Protein AF-0000000076683634 (afdb_homodimer)

InterPro domains:
  IPR011611 Carbohydrate kinase PfkB [PF00294] (34-309)
  IPR017583 Tagatose/fructose phosphokinase [PIRSF000535] (1-311)
  IPR017583 Tag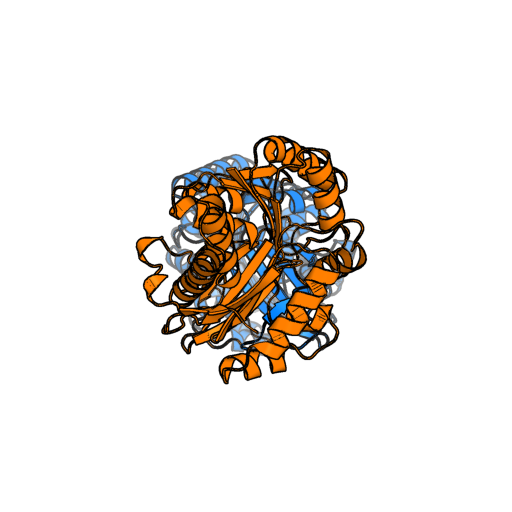atose/fructose phosphokinase [PTHR46566] (1-315)
  IPR017583 Tagatose/fructose phosphokinase [TIGR03168] (2-312)
  IPR017583 Tagatose/fructose phosphokinase [cd01164] (1-304)
  IPR029056 Ribokinase-like [G3DSA:3.40.1190.20] (1-319)
  IPR029056 Ribokinase-like [SSF53613] (1-309)

Nearest PDB structures (foldseek):
  2f02-assembly1_A  TM=9.152E-01  e=1.807E-27  Enterococcus faecalis V583
  3q1y-assembly1_A-2  TM=8.837E-01  e=3.028E-24  Listeria innocua
  3ie7-assembly1_A-2  TM=8.852E-01  e=1.619E-23  Listeria innocua
  3jul-assembly1_A-2  TM=8.410E-01  e=4.756E-23  Listeria innocua
  8cqx-assembly1_A  TM=7.872E-01  e=7.541E-18  Thermus sp.

Sequence (644 aa):
MILTLTVNPSIDRLARLDTELVRGGVFRLPMSEDIAGGKGINVSKAVHFAGEETLALYPAAEHGKFTRLLEVSGIPHEAINTMNEARVNLTLAEADGTTTKLNSPGMTLTKAHRRRVLEKLLHHAKKASWVIFAGSLPPGVPRDFYVNCTEAVQAFNPEAHIALDTSDGPLTSVIRAFPRTAPYLMKPNAFELGQIVGEDGEQMERSALAGDFQPAAKAARALNQLGVTEVLATLGEAGAILAIKDGPCFAATSPKIIPQSTVGAGDCALAGYVLSRQRGESFPQALSNAVAYGAAATSLPGTTIPYPEQVHPEFAHAWELDMILTLTVNPSIDRLARLDTELVRGGVFRLPMSEDIAGGKGINVSKAVHFAGEETLALYPAAEHGKFTRLLEVSGIPHEAINTMNEARVNLTLAEADGTTTKLNSPGMTLTKAHRRRVLEKLLHHAKKASWVIFAGSLPPGVPRDFYVNCTEAVQAFNPEAHIALDTSDGPLTSVIRAFPRTAPYLMKPNAFELGQIVGEDGEQMERSALAGDFQPAAKAARALNQLGVTEVLATLGEAGAILAIKDGPCFAATSPKIIPQSTVGAGDCALAGYVLSRQRGESFPQALSNAVAYGAAATSLPGTTIPYPEQVHPEFAHAWELD

Foldseek 3Di:
DAEEEFAQKEWEKEFEFADDDDPVDDDDTPDIDTATDFLRLLLQLLCVLQVHDYEYEYEAACPDPNVVNCVVSVRHYDYLHPVHHHHYWYWYAYPVGDIDIDGDQTDAAEPVSLVSSLVVLLVVLLPAQEYEYGEDHHHNQDLCSVQVSQVSSCVSPVNHQYEYYYDDSNLVNQLVCFPVGEGQEYEEELPRLCVSQVHHSLVCLVCLLVPHNVVVQVSQQVVLVRHHQWYWYASPQSATKIDGRVDWIKTKGAFDADFADQPNLSSQLVSQLVVCVVVVHDNQLSRLSSSQQSRLCRRDHDRDGDRPVSGDSVRMDMDTDD/DAEEEFAQKEWEKEFEFADDDDPVDDGDTPDIDTATDFLRLLLQLLCVLQVHDYEYEYEAACPDPNVVNCVVSVRHYDYLHPVHHHHYWYWYAYPVGDIDIDGDQTDAAEPVSLVSSLVVLLVVLLPAQEYEYGEDHHHNQDLCSVQVSQVSSCVSPVNHQYEYYYDDSNLVNQLVCFPVGEGQEYEEELPRLCVSQVHHSLVCLVCLLVPHNVVVQVSQQVVLVRHHQWYWYASPQSATKIDGRVDWIKTKHAFDADFADQPNLSSQLVSQLVSCVVVVHDPQLSSLSSSQQSRLCRRDHDRDGDRPVSGDSVRMDMDTDD

Solvent-accessible surface area (backbone atoms only — not comparable to full-atom values): 31148 Å² total; per-residue (Å²): 69,41,34,22,36,15,66,40,30,26,31,41,30,44,29,60,42,94,55,79,81,50,82,57,37,79,42,78,39,48,88,55,52,75,40,66,37,35,44,14,46,47,22,34,43,36,37,41,59,63,71,43,62,43,36,26,35,30,52,20,14,68,74,24,67,51,43,49,44,36,57,74,71,63,49,55,61,47,63,44,66,68,64,38,60,49,20,52,31,40,33,41,33,32,88,88,66,49,44,28,36,42,31,50,56,39,57,68,41,50,74,67,51,52,51,52,50,51,51,54,48,53,63,56,44,65,66,23,51,31,39,32,44,19,42,54,75,19,46,72,53,62,52,47,48,65,48,53,50,50,51,51,43,46,72,71,28,69,80,36,42,33,34,40,40,58,53,67,64,42,40,53,40,38,60,68,37,44,59,83,51,54,49,41,28,40,50,38,41,31,56,54,44,11,62,72,70,74,49,65,13,64,57,32,29,54,36,28,60,73,70,42,53,59,64,49,49,53,50,36,43,53,44,26,74,42,47,25,41,32,30,41,35,37,29,72,82,38,14,34,36,41,27,36,48,100,56,64,33,33,37,24,38,33,44,89,70,66,77,60,20,69,48,57,13,67,31,30,18,52,30,28,26,51,53,28,49,74,71,65,48,52,69,56,56,14,48,15,29,10,28,12,28,18,38,32,11,16,49,28,63,57,80,42,74,51,45,60,88,62,40,50,38,86,61,25,52,54,47,77,54,133,67,40,34,21,37,14,65,40,30,27,32,39,31,45,27,62,40,93,54,80,81,50,82,58,37,78,42,78,40,47,88,54,51,75,40,68,37,35,44,15,46,47,22,34,43,35,36,42,58,64,71,44,62,41,37,26,37,31,52,20,15,67,74,23,67,50,42,49,44,36,57,74,69,63,49,55,62,48,62,44,66,68,65,38,60,48,20,53,32,39,34,41,33,32,86,87,66,49,45,28,35,42,33,50,55,40,58,69,40,49,74,67,53,52,49,50,49,52,52,52,47,53,63,55,43,64,68,23,50,29,40,33,44,18,41,54,75,19,47,72,53,62,51,47,49,64,49,54,50,50,50,50,42,46,72,71,28,69,80,37,42,33,33,40,39,58,53,67,64,40,38,52,40,36,59,67,38,43,58,84,50,54,48,40,29,38,49,40,40,32,56,53,44,12,62,73,71,74,50,65,14,64,56,32,30,54,34,29,60,73,69,42,52,59,64,49,49,54,50,36,42,52,45,26,75,43,47,26,40,32,30,42,34,38,28,71,83,36,14,34,36,40,28,37,47,99,56,64,32,34,39,23,36,33,41,90,70,67,77,62,19,69,48,57,13,67,30,29,18,51,29,28,27,51,53,28,49,74,72,65,48,53,70,57,56,14,47,16,30,10,28,12,28,18,39,32,10,16,49,28,61,56,79,40,74,51,46,60,89,61,39,50,38,85,62,24,52,53,49,76,53,134

Structure (mmCIF, N/CA/C/O backbone):
data_AF-0000000076683634-model_v1
#
loop_
_entity.id
_entity.type
_entity.pdbx_description
1 polymer 1-phosphofructokinase
#
loop_
_atom_site.group_PDB
_atom_site.id
_atom_site.type_symbol
_atom_site.label_atom_id
_atom_site.label_alt_id
_atom_site.label_comp_id
_atom_site.label_asym_id
_atom_site.label_entity_id
_atom_site.label_seq_id
_atom_site.pdbx_PDB_ins_code
_atom_site.Cartn_x
_atom_site.Cartn_y
_atom_site.Cartn_z
_atom_site.occupancy
_atom_site.B_iso_or_equiv
_atom_site.auth_seq_id
_atom_site.auth_comp_id
_atom_site.auth_asym_id
_atom_site.auth_atom_id
_atom_site.pdbx_PDB_model_num
ATOM 1 N N . MET A 1 1 ? 10.898 -21.266 -25.234 1 96.31 1 MET A N 1
ATOM 2 C CA . MET A 1 1 ? 10.719 -20.25 -24.188 1 96.31 1 MET A CA 1
ATOM 3 C C . MET A 1 1 ? 9.562 -20.625 -23.266 1 96.31 1 MET A C 1
ATOM 5 O O . MET A 1 1 ? 8.539 -21.141 -23.719 1 96.31 1 MET A O 1
ATOM 9 N N . ILE A 1 2 ? 9.734 -20.453 -22 1 98.62 2 ILE A N 1
ATOM 10 C C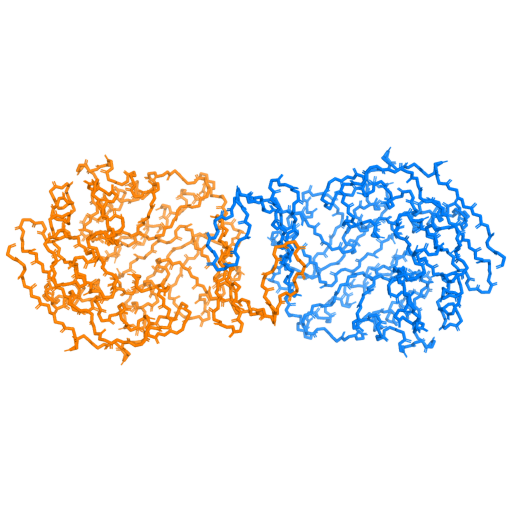A . ILE A 1 2 ? 8.664 -20.609 -21.016 1 98.62 2 ILE A CA 1
ATOM 11 C C . ILE A 1 2 ? 8.016 -19.25 -20.75 1 98.62 2 ILE A C 1
ATOM 13 O O . ILE A 1 2 ? 8.656 -18.359 -20.188 1 98.62 2 ILE A O 1
ATOM 17 N N . LEU A 1 3 ? 6.766 -19.109 -21.125 1 98.88 3 LEU A N 1
ATOM 18 C CA . LEU A 1 3 ? 6 -17.875 -20.984 1 98.88 3 LEU A CA 1
ATOM 19 C C . LEU A 1 3 ? 5.066 -17.953 -19.781 1 98.88 3 LEU A C 1
ATOM 21 O O . LEU A 1 3 ? 4.352 -18.953 -19.609 1 98.88 3 LEU A O 1
ATOM 25 N N . THR A 1 4 ? 5.145 -16.984 -18.906 1 98.81 4 THR A N 1
ATOM 26 C CA . THR A 1 4 ? 4.199 -16.953 -17.797 1 98.81 4 THR A CA 1
ATOM 27 C C . THR A 1 4 ? 3.299 -15.727 -17.891 1 98.81 4 THR A C 1
ATOM 29 O O . THR A 1 4 ? 3.727 -14.672 -18.359 1 98.81 4 THR A O 1
ATOM 32 N N . LEU A 1 5 ? 2.062 -15.883 -17.484 1 98.81 5 LEU A N 1
ATOM 33 C CA . LEU A 1 5 ? 1.114 -14.789 -17.344 1 98.81 5 LEU A CA 1
ATOM 34 C C . LEU A 1 5 ? 0.61 -14.695 -15.906 1 98.81 5 LEU A C 1
ATOM 36 O O . LEU A 1 5 ? 0.002 -15.641 -15.398 1 98.81 5 LEU A O 1
ATOM 40 N N . THR A 1 6 ? 0.919 -13.656 -15.25 1 98.25 6 THR A N 1
ATOM 41 C CA . THR A 1 6 ? 0.394 -13.305 -13.938 1 98.25 6 THR A CA 1
ATOM 42 C C . THR A 1 6 ? -0.526 -12.086 -14.031 1 98.25 6 THR A C 1
ATOM 44 O O . THR A 1 6 ? -0.064 -10.945 -13.977 1 98.25 6 THR A O 1
ATOM 47 N N . VAL A 1 7 ? -1.788 -12.336 -14.047 1 97.69 7 VAL A N 1
ATOM 48 C CA . VAL A 1 7 ? -2.729 -11.273 -14.375 1 97.69 7 VAL A CA 1
ATOM 49 C C . VAL A 1 7 ? -2.938 -10.375 -13.164 1 97.69 7 VAL A C 1
ATOM 51 O O . VAL A 1 7 ? -3.395 -9.234 -13.289 1 97.69 7 VAL A O 1
ATOM 54 N N . ASN A 1 8 ? -2.664 -10.883 -11.984 1 97.06 8 ASN A N 1
ATOM 55 C CA . ASN A 1 8 ? -2.824 -10.133 -10.742 1 97.06 8 ASN A CA 1
ATOM 56 C C . ASN A 1 8 ? -1.527 -10.086 -9.945 1 97.06 8 ASN A C 1
ATOM 58 O O . ASN A 1 8 ? -1.479 -10.555 -8.805 1 97.06 8 ASN A O 1
ATOM 62 N N . PRO A 1 9 ? -0.471 -9.422 -10.523 1 97.25 9 PRO A N 1
ATOM 63 C CA . PRO A 1 9 ? 0.812 -9.375 -9.82 1 97.25 9 PRO A CA 1
ATOM 64 C C . PRO A 1 9 ? 0.738 -8.594 -8.516 1 97.25 9 PRO A C 1
ATOM 66 O O . PRO A 1 9 ? -0.208 -7.828 -8.297 1 97.25 9 PRO A O 1
ATOM 69 N N . SER A 1 10 ? 1.685 -8.859 -7.672 1 95.5 10 SER A N 1
ATOM 70 C CA . SER A 1 10 ? 1.654 -8.211 -6.363 1 95.5 10 SER A CA 1
ATOM 71 C C . SER A 1 10 ? 3.053 -7.789 -5.922 1 95.5 10 SER A C 1
ATOM 73 O O . SER A 1 10 ? 4.039 -8.445 -6.262 1 95.5 10 SER A O 1
ATOM 75 N N . ILE A 1 11 ? 3.133 -6.66 -5.262 1 93.75 11 ILE A N 1
ATOM 76 C CA . ILE A 1 11 ? 4.301 -6.312 -4.457 1 93.75 11 ILE A CA 1
ATOM 77 C C . ILE A 1 11 ? 4.156 -6.918 -3.062 1 93.75 11 ILE A C 1
ATOM 79 O O . ILE A 1 11 ? 3.221 -6.594 -2.33 1 93.75 11 ILE A O 1
ATOM 83 N N . ASP A 1 12 ? 5.023 -7.855 -2.807 1 91.19 12 ASP A N 1
ATOM 84 C CA . ASP A 1 12 ? 5.047 -8.438 -1.468 1 91.19 12 ASP A CA 1
ATOM 85 C C . ASP A 1 12 ? 5.895 -7.59 -0.518 1 91.19 12 ASP A C 1
ATOM 87 O O . ASP A 1 12 ? 7.121 -7.547 -0.646 1 91.19 12 ASP A O 1
ATOM 91 N N . ARG A 1 13 ? 5.18 -6.941 0.423 1 91.62 13 ARG A N 1
ATOM 92 C CA . ARG A 1 13 ? 5.824 -6.035 1.365 1 91.62 13 ARG A CA 1
ATOM 93 C C . ARG A 1 13 ? 5.93 -6.664 2.75 1 91.62 13 ARG A C 1
ATOM 95 O O . ARG A 1 13 ? 4.926 -7.117 3.309 1 91.62 13 ARG A O 1
ATOM 102 N N . LEU A 1 14 ? 7.148 -6.719 3.277 1 88.19 14 LEU A N 1
ATOM 103 C CA . LEU A 1 14 ? 7.387 -7.188 4.637 1 88.19 14 LEU A CA 1
ATOM 104 C C . LEU A 1 14 ? 7.684 -6.02 5.57 1 88.19 14 LEU A C 1
ATOM 106 O O . LEU A 1 14 ? 8.633 -5.262 5.348 1 88.19 14 LEU A O 1
ATOM 110 N N . ALA A 1 15 ? 6.832 -5.773 6.559 1 90.25 15 ALA A N 1
ATOM 111 C CA . ALA A 1 15 ? 7.047 -4.766 7.594 1 90.25 15 ALA A CA 1
ATOM 112 C C . ALA A 1 15 ? 7.25 -5.422 8.961 1 90.25 15 ALA A C 1
ATOM 114 O O . ALA A 1 15 ? 6.398 -6.188 9.422 1 90.25 15 ALA A O 1
ATOM 115 N N . ARG A 1 16 ? 8.312 -5.145 9.57 1 89.62 16 ARG A N 1
ATOM 116 C CA . ARG A 1 16 ? 8.609 -5.707 10.883 1 89.62 16 ARG A CA 1
ATOM 117 C C . ARG A 1 16 ? 8.094 -4.797 12 1 89.62 16 ARG A C 1
ATOM 119 O O . ARG A 1 16 ? 8.516 -3.646 12.109 1 89.62 16 ARG A O 1
ATOM 126 N N . LEU A 1 17 ? 7.191 -5.336 12.789 1 91 17 LEU A N 1
ATOM 127 C CA . LEU A 1 17 ? 6.641 -4.574 13.906 1 91 17 LEU A CA 1
ATOM 128 C C . LEU A 1 17 ? 7.52 -4.711 15.141 1 91 17 LEU A C 1
ATOM 130 O O . LEU A 1 17 ? 8.039 -5.793 15.422 1 91 17 LEU A O 1
ATOM 134 N N . ASP A 1 18 ? 7.648 -3.613 15.812 1 88.5 18 ASP A N 1
ATOM 135 C CA . ASP A 1 18 ? 8.383 -3.639 17.078 1 88.5 18 ASP A CA 1
ATOM 136 C C . ASP A 1 18 ? 7.492 -4.125 18.219 1 88.5 18 ASP A C 1
ATOM 138 O O . ASP A 1 18 ? 7.992 -4.512 19.281 1 88.5 18 ASP A O 1
ATOM 142 N N . THR A 1 19 ? 6.195 -4.043 18.078 1 91.25 19 THR A N 1
ATOM 143 C CA . THR A 1 19 ? 5.223 -4.469 19.078 1 91.25 19 THR A CA 1
ATOM 144 C C . THR A 1 19 ? 4.23 -5.465 18.469 1 91.25 19 THR A C 1
ATOM 146 O O . THR A 1 19 ? 4.219 -5.68 17.266 1 91.25 19 THR A O 1
ATOM 149 N N . GLU A 1 20 ? 3.496 -6.074 19.328 1 93.88 20 GLU A N 1
ATOM 150 C CA . GLU A 1 20 ? 2.434 -6.957 18.859 1 93.88 20 GLU A CA 1
ATOM 151 C C . GLU A 1 20 ? 1.337 -6.168 18.156 1 93.88 20 GLU A C 1
ATOM 153 O O . GLU A 1 20 ? 1.02 -5.043 18.547 1 93.88 20 GLU A O 1
ATOM 158 N N . LEU A 1 21 ? 0.869 -6.762 17.094 1 94.88 21 LEU A N 1
ATOM 159 C CA . LEU A 1 21 ? -0.305 -6.188 16.453 1 94.88 21 LEU A CA 1
ATOM 160 C C . LEU A 1 21 ? -1.514 -6.23 17.375 1 94.88 21 LEU A C 1
ATOM 162 O O . LEU A 1 21 ? -1.845 -7.281 17.922 1 94.88 21 LEU A O 1
ATOM 166 N N . VAL A 1 22 ? -2.084 -5.09 17.609 1 95.06 22 VAL A N 1
ATOM 167 C CA . VAL A 1 22 ? -3.24 -5.012 18.5 1 95.06 22 VAL A CA 1
ATOM 168 C C . VAL A 1 22 ? -4.414 -4.363 17.766 1 95.06 22 VAL A C 1
ATOM 170 O O . VAL A 1 22 ? -4.285 -3.264 17.219 1 95.06 22 VAL A O 1
ATOM 173 N N . ARG A 1 23 ? -5.461 -5.141 17.75 1 93.25 23 ARG A N 1
ATOM 174 C CA . ARG A 1 23 ? -6.707 -4.605 17.203 1 93.25 23 ARG A CA 1
ATOM 175 C C . ARG A 1 23 ? -7.035 -3.25 17.828 1 93.25 23 ARG A C 1
ATOM 177 O O . ARG A 1 23 ? -6.938 -3.074 19.047 1 93.25 23 ARG A O 1
ATOM 184 N N . GLY A 1 24 ? -7.363 -2.186 16.953 1 91 24 GL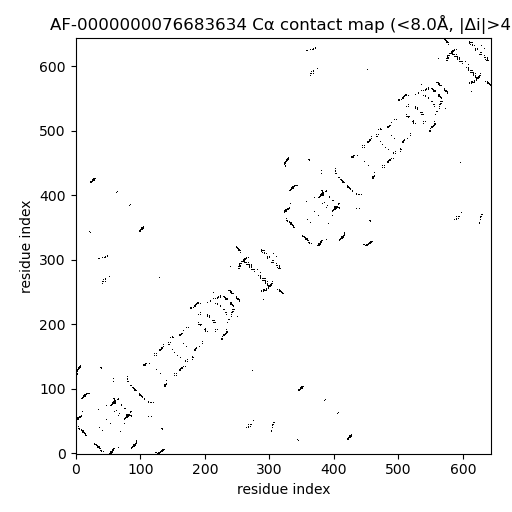Y A N 1
ATOM 185 C CA . GLY A 1 24 ? -7.668 -0.849 17.438 1 91 24 GLY A CA 1
ATOM 186 C C . GLY A 1 24 ? -6.441 0.031 17.578 1 91 24 GLY A C 1
ATOM 187 O O . GLY A 1 24 ? -6.555 1.229 17.844 1 91 24 GLY A O 1
ATOM 188 N N . GLY A 1 25 ? -5.297 -0.546 17.328 1 91.12 25 GLY A N 1
ATOM 189 C CA . GLY A 1 25 ? -4.051 0.177 17.516 1 91.12 25 GLY A CA 1
ATOM 190 C C . GLY A 1 25 ? -3.672 1.031 16.312 1 91.12 25 GLY A C 1
ATOM 191 O O . GLY A 1 25 ? -4.332 0.981 15.273 1 91.12 25 GLY A O 1
ATOM 192 N N . VAL A 1 26 ? -2.758 1.938 16.516 1 89.5 26 VAL A N 1
ATOM 193 C CA . VAL A 1 26 ? -2.123 2.746 15.477 1 89.5 26 VAL A CA 1
ATOM 194 C C . VAL A 1 26 ? -0.646 2.373 15.367 1 89.5 26 VAL A C 1
ATOM 196 O O . VAL A 1 26 ? 0.107 2.492 16.328 1 89.5 26 VAL A O 1
ATOM 199 N N . PHE A 1 27 ? -0.25 1.949 14.172 1 92.38 27 PHE A N 1
ATOM 200 C CA . PHE A 1 27 ? 1.103 1.443 13.969 1 92.38 27 PHE A CA 1
ATOM 201 C C . PHE A 1 27 ? 1.837 2.258 12.914 1 92.38 27 PHE A C 1
ATOM 203 O O . PHE A 1 27 ? 1.277 2.562 11.859 1 92.38 27 PHE A O 1
ATOM 210 N N . ARG A 1 28 ? 2.986 2.676 13.219 1 89.38 28 ARG A N 1
ATOM 211 C CA . ARG A 1 28 ? 3.922 3.209 12.234 1 89.38 28 ARG A CA 1
ATOM 212 C C . ARG A 1 28 ? 4.867 2.123 11.734 1 89.38 28 ARG A C 1
ATOM 214 O O . ARG A 1 28 ? 5.707 1.628 12.492 1 89.38 28 ARG A O 1
ATOM 221 N N . LEU A 1 29 ? 4.691 1.811 10.5 1 91.25 29 LEU A N 1
ATOM 222 C CA . LEU A 1 29 ? 5.48 0.724 9.93 1 91.25 29 LEU A CA 1
ATOM 223 C C . LEU A 1 29 ? 6.895 1.195 9.594 1 91.25 29 LEU A C 1
ATOM 225 O O . LEU A 1 29 ? 7.082 2.314 9.109 1 91.25 29 LEU A O 1
ATOM 229 N N . PRO A 1 30 ? 7.867 0.415 9.969 1 84.44 30 PRO A N 1
ATOM 230 C CA . PRO A 1 30 ? 9.219 0.749 9.523 1 84.44 30 PRO A CA 1
ATOM 231 C C . PRO A 1 30 ? 9.406 0.597 8.016 1 84.44 30 PRO A C 1
ATOM 233 O O . PRO A 1 30 ? 8.477 0.193 7.316 1 84.44 30 PRO A O 1
ATOM 236 N N . MET A 1 31 ? 10.602 1.052 7.617 1 76.69 31 MET A N 1
ATOM 237 C CA . MET A 1 31 ? 10.922 0.803 6.215 1 76.69 31 MET A CA 1
ATOM 238 C C . MET A 1 31 ? 10.781 -0.678 5.879 1 76.69 31 MET A C 1
ATOM 240 O O . MET A 1 31 ? 11.234 -1.536 6.641 1 76.69 31 MET A O 1
ATOM 244 N N . SER A 1 32 ? 10.07 -0.899 4.855 1 76.19 32 SER A N 1
ATOM 245 C CA . SER A 1 32 ? 9.695 -2.258 4.477 1 76.19 32 SER A CA 1
ATOM 246 C C . SER A 1 32 ? 10.508 -2.74 3.281 1 76.19 32 SER A C 1
ATOM 248 O O . SER A 1 32 ? 11.133 -1.938 2.582 1 76.19 32 SER A O 1
ATOM 250 N N . GLU A 1 33 ? 10.633 -3.982 3.201 1 84.06 33 GLU A N 1
ATOM 251 C CA . GLU A 1 33 ? 11.211 -4.648 2.035 1 84.06 33 GLU A CA 1
ATOM 252 C C . GLU A 1 33 ? 10.125 -5.043 1.035 1 84.06 33 GLU A C 1
ATOM 254 O O . GLU A 1 33 ? 9.109 -5.633 1.412 1 84.06 33 GLU A O 1
ATOM 259 N N . ASP A 1 34 ? 10.289 -4.57 -0.189 1 90.25 34 ASP A N 1
ATOM 260 C CA . ASP A 1 34 ? 9.359 -4.895 -1.263 1 90.25 34 ASP A CA 1
ATOM 261 C C . ASP A 1 34 ? 9.977 -5.883 -2.25 1 90.25 34 ASP A C 1
ATOM 263 O O . ASP A 1 34 ? 11.133 -5.738 -2.635 1 90.25 34 ASP A O 1
ATOM 267 N N . ILE A 1 35 ? 9.289 -6.887 -2.578 1 90.62 35 ILE A N 1
ATOM 268 C CA . ILE A 1 35 ? 9.711 -7.855 -3.586 1 90.62 35 ILE A CA 1
ATOM 269 C C . ILE A 1 35 ? 8.594 -8.047 -4.613 1 90.62 35 ILE A C 1
ATOM 271 O O . ILE A 1 35 ? 7.414 -8.078 -4.258 1 90.62 35 ILE A O 1
ATOM 275 N N . ALA A 1 36 ? 9.031 -8.078 -5.883 1 93.94 36 ALA A N 1
ATOM 276 C CA . ALA A 1 36 ? 8.047 -8.406 -6.91 1 93.94 36 ALA A CA 1
ATOM 277 C C . ALA A 1 36 ? 7.57 -9.852 -6.773 1 93.94 36 ALA A C 1
ATOM 279 O O . ALA A 1 36 ? 8.383 -10.781 -6.758 1 93.94 36 ALA A O 1
ATOM 280 N N . GLY A 1 37 ? 6.246 -9.984 -6.621 1 93.06 37 GLY A N 1
ATOM 281 C CA . GLY A 1 37 ? 5.68 -11.312 -6.441 1 93.06 37 GLY A CA 1
ATOM 282 C C . GLY A 1 37 ? 4.59 -11.633 -7.449 1 93.06 37 GLY A C 1
ATOM 283 O O . GLY A 1 37 ? 4.328 -10.852 -8.359 1 93.06 37 GLY A O 1
ATOM 284 N N . GLY A 1 38 ? 4 -12.781 -7.176 1 95 38 GLY A N 1
ATOM 285 C CA . GLY A 1 38 ? 3.059 -13.414 -8.086 1 95 38 GLY A CA 1
ATOM 286 C C . GLY A 1 38 ? 3.494 -14.805 -8.523 1 95 38 GLY A C 1
ATOM 287 O O . GLY A 1 38 ? 4.672 -15.023 -8.828 1 95 38 GLY A O 1
ATOM 288 N N . LYS A 1 39 ? 2.5 -15.555 -8.625 1 96.38 39 LYS A N 1
ATOM 289 C CA . LYS A 1 39 ? 2.811 -16.953 -8.883 1 96.38 39 LYS A CA 1
ATOM 290 C C . LYS A 1 39 ? 3.596 -17.109 -10.18 1 96.38 39 LYS A C 1
ATOM 292 O O . LYS A 1 39 ? 4.641 -17.766 -10.211 1 96.38 39 LYS A O 1
ATOM 297 N N . GLY A 1 40 ? 3.133 -16.578 -11.227 1 97.94 40 GLY A N 1
ATOM 298 C CA . GLY A 1 40 ? 3.818 -16.672 -12.5 1 97.94 40 GLY A CA 1
ATOM 299 C C . GLY A 1 40 ? 5.172 -15.992 -12.508 1 97.94 40 GLY A C 1
ATOM 300 O O . GLY A 1 40 ? 6.102 -16.438 -13.18 1 97.94 40 GLY A O 1
ATOM 301 N N . ILE A 1 41 ? 5.273 -14.898 -11.797 1 97.94 41 ILE A N 1
ATOM 302 C CA . ILE A 1 41 ? 6.539 -14.188 -11.656 1 97.94 41 ILE A CA 1
ATOM 303 C C . ILE A 1 41 ? 7.562 -15.094 -10.969 1 97.94 41 ILE A C 1
ATOM 305 O O . ILE A 1 41 ? 8.711 -15.18 -11.406 1 97.94 41 ILE A O 1
ATOM 309 N N . ASN A 1 42 ? 7.137 -15.742 -9.938 1 96.75 42 ASN A N 1
ATOM 310 C CA . ASN A 1 42 ? 8.016 -16.656 -9.203 1 96.75 42 ASN A CA 1
ATOM 311 C C . ASN A 1 42 ? 8.492 -17.797 -10.086 1 96.75 42 ASN A C 1
ATOM 313 O O . ASN A 1 42 ? 9.656 -18.188 -10.023 1 96.75 42 ASN A O 1
ATOM 317 N N . VAL A 1 43 ? 7.609 -18.312 -10.898 1 98.44 43 VAL A N 1
ATOM 318 C CA . VAL A 1 43 ? 7.98 -19.375 -11.82 1 98.44 43 VAL A CA 1
ATOM 319 C C . VAL A 1 43 ? 9.047 -18.875 -12.797 1 98.44 43 VAL A C 1
ATOM 321 O O . VAL A 1 43 ? 10.078 -19.516 -12.984 1 98.44 43 VAL A O 1
ATOM 324 N N . SER A 1 44 ? 8.82 -17.719 -13.391 1 98.44 44 SER A N 1
ATOM 325 C CA . SER A 1 44 ? 9.773 -17.141 -14.336 1 98.44 44 SER A CA 1
ATOM 326 C C . SER A 1 44 ? 11.125 -16.891 -13.672 1 98.44 44 SER A C 1
ATOM 328 O O . SER A 1 44 ? 12.172 -17.062 -14.289 1 98.44 44 SER A O 1
ATOM 330 N N . LYS A 1 45 ? 11.094 -16.469 -12.438 1 97.12 45 LYS A N 1
ATOM 331 C CA . LYS A 1 45 ? 12.336 -16.234 -11.703 1 97.12 45 LYS A CA 1
ATOM 332 C C . LYS A 1 45 ? 13.133 -17.531 -11.555 1 97.12 45 LYS A C 1
ATOM 334 O O . LYS A 1 45 ? 14.344 -17.547 -11.797 1 97.12 45 LYS A O 1
ATOM 339 N N . ALA A 1 46 ? 12.469 -18.578 -11.148 1 97.88 46 ALA A N 1
ATOM 340 C CA . ALA A 1 46 ? 13.133 -19.859 -11 1 97.88 46 ALA A CA 1
ATOM 341 C C . ALA A 1 46 ? 13.711 -20.344 -12.328 1 97.88 46 ALA A C 1
ATOM 343 O O . ALA A 1 46 ? 14.844 -20.828 -12.383 1 97.88 46 ALA A O 1
ATOM 344 N N . VAL A 1 47 ? 12.938 -20.188 -13.391 1 98.44 47 VAL A N 1
ATOM 345 C CA . VAL A 1 47 ? 13.359 -20.594 -14.727 1 98.44 47 VAL A CA 1
ATOM 346 C C . VAL A 1 47 ? 14.586 -19.781 -15.148 1 98.44 47 VAL A C 1
ATOM 348 O O . VAL A 1 47 ? 15.555 -20.344 -15.664 1 98.44 47 VAL A O 1
ATOM 351 N N . HIS A 1 48 ? 14.516 -18.484 -14.867 1 98.25 48 HIS A N 1
ATOM 352 C CA . HIS A 1 48 ? 15.617 -17.594 -15.203 1 98.25 48 HIS A CA 1
ATOM 353 C C . HIS A 1 48 ? 16.891 -17.969 -14.445 1 98.25 48 HIS A C 1
ATOM 355 O O . HIS A 1 48 ? 17.969 -18.047 -15.031 1 98.25 48 HIS A O 1
ATOM 361 N N . PHE A 1 49 ? 16.75 -18.234 -13.164 1 97.56 49 PHE A N 1
ATOM 362 C CA . PHE A 1 49 ? 17.906 -18.609 -12.344 1 97.56 49 PHE A CA 1
ATOM 363 C C . PHE A 1 49 ? 18.531 -19.891 -12.852 1 97.56 49 PHE A C 1
ATOM 365 O O . PHE A 1 49 ? 19.75 -20.094 -12.742 1 97.56 49 PHE A O 1
ATOM 372 N N . ALA A 1 50 ? 17.734 -20.75 -13.438 1 97.62 50 ALA A N 1
ATOM 373 C CA . ALA A 1 50 ? 18.203 -22.031 -13.953 1 97.62 50 ALA A CA 1
ATOM 374 C C . ALA A 1 50 ? 18.844 -21.859 -15.328 1 97.62 50 ALA A C 1
ATOM 376 O O . ALA A 1 50 ? 19.312 -22.844 -15.93 1 97.62 50 ALA A O 1
ATOM 377 N N . GLY A 1 51 ? 18.812 -20.672 -15.867 1 97.12 51 GLY A N 1
ATOM 378 C CA . GLY A 1 51 ? 19.484 -20.375 -17.125 1 97.12 51 GLY A CA 1
ATOM 379 C C . GLY A 1 51 ? 18.641 -20.672 -18.344 1 97.12 51 GLY A C 1
ATOM 380 O O . GLY A 1 51 ? 19.141 -20.75 -19.469 1 97.12 51 GLY A O 1
ATOM 381 N N . GLU A 1 52 ? 17.391 -20.875 -18.172 1 97.69 52 GLU A N 1
ATOM 382 C CA . GLU A 1 52 ? 16.484 -21.172 -19.281 1 97.69 52 GLU A CA 1
ATOM 383 C C . GLU A 1 52 ? 15.758 -19.906 -19.734 1 97.69 52 GLU A C 1
ATOM 385 O O . GLU A 1 52 ? 15.594 -18.969 -18.969 1 97.69 52 GLU A O 1
ATOM 390 N N . GLU A 1 53 ? 15.336 -19.875 -20.969 1 98 53 GLU A N 1
ATOM 391 C CA . GLU A 1 53 ? 14.656 -18.719 -21.547 1 98 53 GLU A CA 1
ATOM 392 C C . GLU A 1 53 ? 13.227 -18.594 -21.016 1 98 53 GLU A C 1
ATOM 394 O O . GLU A 1 53 ? 12.469 -19.562 -21.062 1 98 53 GLU A O 1
ATOM 399 N N . THR A 1 54 ? 12.906 -17.453 -20.516 1 98.56 54 THR A N 1
ATOM 400 C CA . THR A 1 54 ? 11.57 -17.203 -19.984 1 98.56 54 THR A CA 1
ATOM 401 C C . THR A 1 54 ? 11.156 -15.75 -20.234 1 98.56 54 THR A C 1
ATOM 403 O O . THR A 1 54 ? 11.992 -14.906 -20.578 1 98.56 54 THR A O 1
ATOM 406 N N . LEU A 1 55 ? 9.852 -15.484 -20.203 1 98.75 55 LEU A N 1
ATOM 407 C CA . LEU A 1 55 ? 9.266 -14.148 -20.234 1 98.75 55 LEU A CA 1
ATOM 408 C C . LEU A 1 55 ? 8.047 -14.062 -19.328 1 98.75 55 LEU A C 1
ATOM 410 O O . LEU A 1 55 ? 7.113 -14.859 -19.453 1 98.75 55 LEU A O 1
ATOM 414 N N . ALA A 1 56 ? 8.102 -13.156 -18.391 1 98.75 56 ALA A N 1
ATOM 415 C CA . ALA A 1 56 ? 6.973 -12.93 -17.5 1 98.75 56 ALA A CA 1
ATOM 416 C C . ALA A 1 56 ? 6.098 -11.789 -18.016 1 98.75 56 ALA A C 1
ATOM 418 O O . ALA A 1 56 ? 6.562 -10.648 -18.141 1 98.75 56 ALA A O 1
ATOM 419 N N . LEU A 1 57 ? 4.844 -12.062 -18.312 1 98.69 57 LEU A N 1
ATOM 420 C CA . LEU A 1 57 ? 3.861 -11.062 -18.703 1 98.69 57 LEU A CA 1
ATOM 421 C C . LEU A 1 57 ? 2.949 -10.703 -17.531 1 98.69 57 LEU A C 1
ATOM 423 O O . LEU A 1 57 ? 2.516 -11.586 -16.781 1 98.69 57 LEU A O 1
ATOM 427 N N . TYR A 1 58 ? 2.713 -9.445 -17.375 1 98.5 58 TYR A N 1
ATOM 428 C CA . TYR A 1 58 ? 1.865 -8.984 -16.281 1 98.5 58 TYR A CA 1
ATOM 429 C C . TYR A 1 58 ? 1.322 -7.59 -16.562 1 98.5 58 TYR A C 1
ATOM 431 O O . TYR A 1 58 ? 2 -6.766 -17.172 1 98.5 58 TYR A O 1
ATOM 439 N N . PRO A 1 59 ? 0.076 -7.328 -16.188 1 98 59 PRO A N 1
ATOM 440 C CA . PRO A 1 59 ? -0.42 -5.949 -16.234 1 98 59 PRO A CA 1
ATOM 441 C C . PRO A 1 59 ? 0.048 -5.109 -15.047 1 98 59 PRO A C 1
ATOM 443 O O . PRO A 1 59 ? -0.072 -5.539 -13.898 1 98 59 PRO A O 1
ATOM 446 N N . ALA A 1 60 ? 0.623 -3.984 -15.234 1 95.5 60 ALA A N 1
ATOM 447 C CA . ALA A 1 60 ? 1.031 -2.973 -14.266 1 95.5 60 ALA A CA 1
ATOM 448 C C . ALA A 1 60 ? 1.593 -1.737 -14.961 1 95.5 60 ALA A C 1
ATOM 450 O O . ALA A 1 60 ? 1.78 -1.738 -16.188 1 95.5 60 ALA A O 1
ATOM 451 N N . ALA A 1 61 ? 1.832 -0.711 -14.203 1 92.38 61 ALA A N 1
ATOM 452 C CA . ALA A 1 61 ? 2.457 0.481 -14.766 1 92.38 61 ALA A CA 1
ATOM 453 C C . ALA A 1 61 ? 3.859 0.171 -15.289 1 92.38 61 ALA A C 1
ATOM 455 O O . ALA A 1 61 ? 4.68 -0.402 -14.57 1 92.38 61 ALA A O 1
ATOM 456 N N . GLU A 1 62 ? 4.168 0.556 -16.5 1 91.56 62 GLU A N 1
ATOM 457 C CA . GLU A 1 62 ? 5.418 0.234 -17.188 1 91.56 62 GLU A CA 1
ATOM 458 C C . GLU A 1 62 ? 6.617 0.812 -16.438 1 91.56 62 GLU A C 1
ATOM 460 O O . GLU A 1 62 ? 7.715 0.252 -16.5 1 91.56 62 GLU A O 1
ATOM 465 N N . HIS A 1 63 ? 6.465 1.846 -15.727 1 88.06 63 HIS A N 1
ATOM 466 C CA . HIS A 1 63 ? 7.574 2.459 -15 1 88.06 63 HIS A CA 1
ATOM 467 C C . HIS A 1 63 ? 7.285 2.523 -13.508 1 88.06 63 HIS A C 1
ATOM 469 O O . HIS A 1 63 ? 7.902 3.312 -12.789 1 88.06 63 HIS A O 1
ATOM 475 N N . GLY A 1 64 ? 6.336 1.71 -13.148 1 90.75 64 GLY A N 1
ATOM 476 C CA . GLY A 1 64 ? 5.973 1.683 -11.742 1 90.75 64 GLY A CA 1
ATOM 477 C C . GLY A 1 64 ? 6.957 0.903 -10.883 1 90.75 64 GLY A C 1
ATOM 478 O O . GLY A 1 64 ? 7.941 0.37 -11.398 1 90.75 64 GLY A O 1
ATOM 479 N N . LYS A 1 65 ? 6.699 0.937 -9.648 1 90.19 65 LYS A N 1
ATOM 480 C CA . LYS A 1 65 ? 7.578 0.283 -8.688 1 90.19 65 LYS A CA 1
ATOM 481 C C . LYS A 1 65 ? 7.711 -1.208 -8.984 1 90.19 65 LYS A C 1
ATOM 483 O O . LYS A 1 65 ? 8.812 -1.762 -8.93 1 90.19 65 LYS A O 1
ATOM 488 N N . PHE A 1 66 ? 6.602 -1.884 -9.273 1 94.94 66 PHE A N 1
ATOM 489 C CA . PHE A 1 66 ? 6.633 -3.314 -9.547 1 94.94 66 PHE A CA 1
ATOM 490 C C . PHE A 1 66 ? 7.59 -3.623 -10.695 1 94.94 66 PHE A C 1
ATOM 492 O O . PHE A 1 66 ? 8.438 -4.508 -10.586 1 94.94 66 PHE A O 1
ATOM 499 N N . THR A 1 67 ? 7.402 -2.9 -11.75 1 95.94 67 THR A N 1
ATOM 500 C CA . THR A 1 67 ? 8.219 -3.094 -12.945 1 95.94 67 THR A CA 1
ATOM 501 C C . THR A 1 67 ? 9.688 -2.828 -12.641 1 95.94 67 THR A C 1
ATOM 503 O O . THR A 1 67 ? 10.562 -3.562 -13.102 1 95.94 67 THR A O 1
ATOM 506 N N . ARG A 1 68 ? 9.969 -1.87 -11.836 1 93.62 68 ARG A N 1
ATOM 507 C CA . ARG A 1 68 ? 11.344 -1.553 -11.469 1 93.62 68 ARG A CA 1
ATOM 508 C C . ARG A 1 68 ? 11.953 -2.662 -10.625 1 93.62 68 ARG A C 1
ATOM 510 O O . ARG A 1 68 ? 13.141 -2.969 -10.758 1 93.62 68 ARG A O 1
ATOM 517 N N . LEU A 1 69 ? 11.148 -3.209 -9.75 1 93.38 69 LEU A N 1
ATOM 518 C CA . LEU A 1 69 ? 11.617 -4.332 -8.945 1 93.38 69 LEU A CA 1
ATOM 519 C C . LEU A 1 69 ? 12.008 -5.508 -9.836 1 93.38 69 LEU A C 1
ATOM 521 O O . LEU A 1 69 ? 13.023 -6.168 -9.586 1 93.38 69 LEU A O 1
ATOM 525 N N . LEU A 1 70 ? 11.242 -5.75 -10.883 1 96.44 70 LEU A N 1
ATOM 526 C CA . LEU A 1 70 ? 11.547 -6.832 -11.812 1 96.44 70 LEU A CA 1
ATOM 527 C C . LEU A 1 70 ? 12.805 -6.516 -12.609 1 96.44 70 LEU A C 1
ATOM 529 O O . LEU A 1 70 ? 13.625 -7.402 -12.875 1 96.44 70 LEU A O 1
ATOM 533 N N . GLU A 1 71 ? 12.953 -5.234 -12.969 1 95.25 71 GLU A N 1
ATOM 534 C CA . GLU A 1 71 ? 14.148 -4.82 -13.695 1 95.25 71 GLU A CA 1
ATOM 535 C C . GLU A 1 71 ? 15.414 -5.086 -12.883 1 95.25 71 GLU A C 1
ATOM 537 O O . GLU A 1 71 ? 16.391 -5.609 -13.406 1 95.25 71 GLU A O 1
ATOM 542 N N . VAL A 1 72 ? 15.344 -4.789 -11.648 1 90.94 72 VAL A N 1
ATOM 543 C CA . VAL A 1 72 ? 16.484 -4.953 -10.758 1 90.94 72 VAL A CA 1
ATOM 544 C C . VAL A 1 72 ? 16.797 -6.438 -10.578 1 90.94 72 VAL A C 1
ATOM 546 O O . VAL A 1 72 ? 17.953 -6.824 -10.469 1 90.94 72 VAL A O 1
ATOM 549 N N . SER A 1 73 ? 15.797 -7.27 -10.602 1 89.56 73 SER A N 1
ATOM 550 C CA . SER A 1 73 ? 15.969 -8.703 -10.43 1 89.56 73 SER A CA 1
ATOM 551 C C . SER A 1 73 ? 16.562 -9.344 -11.68 1 89.56 73 SER A C 1
ATOM 553 O O . SER A 1 73 ? 17.062 -10.469 -11.641 1 89.56 73 SER A O 1
ATOM 555 N N . GLY A 1 74 ? 16.422 -8.664 -12.836 1 93.38 74 GLY A N 1
ATOM 556 C CA . GLY A 1 74 ? 16.984 -9.141 -14.078 1 93.38 74 GLY A CA 1
ATOM 557 C C . GLY A 1 74 ? 16.109 -10.141 -14.797 1 93.38 74 GLY A C 1
ATOM 558 O O . GLY A 1 74 ? 16.5 -10.695 -15.828 1 93.38 74 GLY A O 1
ATOM 559 N N . ILE A 1 75 ? 14.984 -10.422 -14.32 1 95.31 75 ILE A N 1
ATOM 560 C CA . ILE A 1 75 ? 14.055 -11.367 -14.93 1 95.31 75 ILE A CA 1
ATOM 561 C C . ILE A 1 75 ? 13.516 -10.797 -16.234 1 95.31 75 ILE A C 1
ATOM 563 O O . ILE A 1 75 ? 13.031 -9.664 -16.281 1 95.31 75 ILE A O 1
ATOM 567 N N . PRO A 1 76 ? 13.68 -11.5 -17.344 1 98.19 76 PRO A N 1
ATOM 568 C CA . PRO A 1 76 ? 13 -11.031 -18.547 1 98.19 76 PRO A CA 1
ATOM 569 C C . PRO A 1 76 ? 11.5 -10.867 -18.375 1 98.19 76 PRO A C 1
ATOM 571 O O . PRO A 1 76 ? 10.82 -11.797 -17.922 1 98.19 76 PRO A O 1
ATOM 574 N N . HIS A 1 77 ? 11.016 -9.711 -18.625 1 98.44 77 HIS A N 1
ATOM 575 C CA . HIS A 1 77 ? 9.617 -9.406 -18.359 1 98.44 77 HIS A CA 1
ATOM 576 C C . HIS A 1 77 ? 9.086 -8.359 -19.344 1 98.44 77 HIS A C 1
ATOM 578 O O . HIS A 1 77 ? 9.867 -7.695 -20.031 1 98.44 77 HIS A O 1
ATOM 584 N N . GLU A 1 78 ? 7.801 -8.336 -19.438 1 98.25 78 GLU A N 1
ATOM 585 C CA . GLU A 1 78 ? 7.117 -7.305 -20.203 1 98.25 78 GLU A CA 1
ATOM 586 C C . GLU A 1 78 ? 5.824 -6.871 -19.516 1 98.25 78 GLU A C 1
ATOM 588 O O . GLU A 1 78 ? 4.934 -7.691 -19.281 1 98.25 78 GLU A O 1
ATOM 593 N N . ALA A 1 79 ? 5.773 -5.602 -19.219 1 97.88 79 ALA A N 1
ATOM 594 C CA . ALA A 1 79 ? 4.574 -5.031 -18.625 1 97.88 79 ALA A CA 1
ATOM 595 C C . ALA A 1 79 ? 3.512 -4.742 -19.672 1 97.88 79 ALA A C 1
ATOM 597 O O . ALA A 1 79 ? 3.83 -4.277 -20.766 1 97.88 79 ALA A O 1
ATOM 598 N N . ILE A 1 80 ? 2.346 -5.16 -19.391 1 97.62 80 ILE A N 1
ATOM 599 C CA . ILE A 1 80 ? 1.184 -4.625 -20.094 1 97.62 80 ILE A CA 1
ATOM 600 C C . ILE A 1 80 ? 0.674 -3.377 -19.375 1 97.62 80 ILE A C 1
ATOM 602 O O . ILE A 1 80 ? -0.046 -3.477 -18.375 1 97.62 80 ILE A O 1
ATOM 606 N N . ASN A 1 81 ? 0.955 -2.238 -19.891 1 94.75 81 ASN A N 1
ATOM 607 C CA . ASN A 1 81 ? 0.841 -0.966 -19.188 1 94.75 81 ASN A CA 1
ATOM 608 C C . ASN A 1 81 ? -0.615 -0.616 -18.891 1 94.75 81 ASN A C 1
ATOM 610 O O . ASN A 1 81 ? -1.401 -0.389 -19.812 1 94.75 81 ASN A O 1
ATOM 614 N N . THR A 1 82 ? -0.985 -0.549 -17.656 1 91.75 82 THR A N 1
ATOM 615 C CA . THR A 1 82 ? -2.309 -0.128 -17.203 1 91.75 82 THR A CA 1
ATOM 616 C C . THR A 1 82 ? -2.244 1.243 -16.531 1 91.75 82 THR A C 1
ATOM 618 O O . THR A 1 82 ? -3.275 1.812 -16.172 1 91.75 82 THR A O 1
ATOM 621 N N . MET A 1 83 ? -1.108 1.77 -16.25 1 84.38 83 MET A N 1
ATOM 622 C CA . MET A 1 83 ? -0.819 3.02 -15.562 1 84.38 83 MET A CA 1
ATOM 623 C C . MET A 1 83 ? -0.994 2.855 -14.055 1 84.38 83 MET A C 1
ATOM 625 O O . MET A 1 83 ? -0.632 3.746 -13.281 1 84.38 83 MET A O 1
ATOM 629 N N . ASN A 1 84 ? -1.464 1.716 -13.68 1 87.44 84 ASN A N 1
ATOM 630 C CA . ASN A 1 84 ? -1.665 1.467 -12.258 1 87.44 84 ASN A CA 1
ATOM 631 C C . ASN A 1 84 ? -0.576 0.564 -11.688 1 87.44 84 ASN A C 1
ATOM 633 O O . ASN A 1 84 ? -0.065 -0.316 -12.383 1 87.44 84 ASN A O 1
ATOM 637 N N . GLU A 1 85 ? -0.301 0.77 -10.438 1 89.25 85 GLU A N 1
ATOM 638 C CA . GLU A 1 85 ? 0.664 -0.07 -9.734 1 89.25 85 GLU A CA 1
ATOM 639 C C . GLU A 1 85 ? 0.067 -1.434 -9.398 1 89.25 85 GLU A C 1
ATOM 641 O O . GLU A 1 85 ? -1.154 -1.58 -9.32 1 89.25 85 GLU A O 1
ATOM 646 N N . ALA A 1 86 ? 0.907 -2.42 -9.258 1 93.5 86 ALA A N 1
ATOM 647 C CA . ALA A 1 86 ? 0.469 -3.717 -8.75 1 93.5 86 ALA A CA 1
ATOM 648 C C . ALA A 1 86 ? -0.049 -3.594 -7.316 1 93.5 86 ALA A C 1
ATOM 650 O O . ALA A 1 86 ? 0.305 -2.654 -6.602 1 93.5 86 ALA A O 1
ATOM 651 N N . ARG A 1 87 ? -0.87 -4.5 -6.98 1 92.88 87 ARG A N 1
ATOM 652 C CA . ARG A 1 87 ? -1.359 -4.547 -5.605 1 92.88 87 ARG A CA 1
ATOM 653 C C . ARG A 1 87 ? -0.222 -4.824 -4.629 1 92.88 87 ARG A C 1
ATOM 655 O O . ARG A 1 87 ? 0.838 -5.312 -5.023 1 92.88 87 ARG A O 1
ATOM 662 N N . VAL A 1 88 ? -0.497 -4.473 -3.355 1 91.38 88 VAL A N 1
ATOM 663 C CA . VAL A 1 88 ? 0.477 -4.734 -2.303 1 91.38 88 VAL A CA 1
ATOM 664 C C . VAL A 1 88 ? -0.089 -5.758 -1.319 1 91.38 88 VAL A C 1
ATOM 666 O O . VAL A 1 88 ? -1.207 -5.598 -0.822 1 91.38 88 VAL A O 1
ATOM 669 N N . ASN A 1 89 ? 0.595 -6.828 -1.174 1 92.19 89 ASN A N 1
ATOM 670 C CA . ASN A 1 89 ? 0.369 -7.754 -0.067 1 92.19 89 ASN A CA 1
ATOM 671 C C . ASN A 1 89 ? 1.281 -7.441 1.116 1 92.19 89 ASN A C 1
ATOM 673 O O . ASN A 1 89 ? 2.504 -7.562 1.013 1 92.19 89 ASN A O 1
ATOM 677 N N . LEU A 1 90 ? 0.659 -7.027 2.219 1 92.5 90 LEU A N 1
ATOM 678 C CA . LEU A 1 90 ? 1.421 -6.598 3.385 1 92.5 90 LEU A CA 1
ATOM 679 C C . LEU A 1 90 ? 1.514 -7.719 4.418 1 92.5 90 LEU A C 1
ATOM 681 O O . LEU A 1 90 ? 0.491 -8.25 4.859 1 92.5 90 LEU A O 1
ATOM 685 N N . THR A 1 91 ? 2.688 -8.141 4.715 1 90.38 91 THR A N 1
ATOM 686 C CA . THR A 1 91 ? 2.961 -9.07 5.809 1 90.38 91 THR A CA 1
ATOM 687 C C . THR A 1 91 ? 3.527 -8.328 7.016 1 90.38 91 THR A C 1
ATOM 689 O O . THR A 1 91 ? 4.566 -7.672 6.918 1 90.38 91 THR A O 1
ATOM 692 N N . LEU A 1 92 ? 2.836 -8.336 8.086 1 92.94 92 LEU A N 1
ATOM 693 C CA . LEU A 1 92 ? 3.322 -7.812 9.352 1 92.94 92 LEU A CA 1
ATOM 694 C C . LEU A 1 92 ? 4.027 -8.898 10.156 1 92.94 92 LEU A C 1
ATOM 696 O O . LEU A 1 92 ? 3.393 -9.859 10.602 1 92.94 92 LEU A O 1
ATOM 700 N N . ALA A 1 93 ? 5.312 -8.773 10.297 1 90.12 93 ALA A N 1
ATOM 701 C CA . ALA A 1 93 ? 6.094 -9.75 11.047 1 90.12 93 ALA A CA 1
ATOM 702 C C . ALA A 1 93 ? 6.441 -9.227 12.438 1 90.12 93 ALA A C 1
ATOM 704 O O . ALA A 1 93 ? 6.879 -8.086 12.586 1 90.12 93 ALA A O 1
ATOM 705 N N . GLU A 1 94 ? 6.254 -10.016 13.43 1 91.69 94 GLU A N 1
ATOM 706 C CA . GLU A 1 94 ? 6.578 -9.664 14.805 1 91.69 94 GLU A CA 1
ATOM 707 C C . GLU A 1 94 ? 7.84 -10.391 15.273 1 91.69 94 GLU A C 1
ATOM 709 O O . GLU A 1 94 ? 8.305 -11.32 14.617 1 91.69 94 GLU A O 1
ATOM 714 N N . ALA A 1 95 ? 8.367 -9.953 16.391 1 87.31 95 ALA A N 1
ATOM 715 C CA . ALA A 1 95 ? 9.641 -10.461 16.891 1 87.31 95 ALA A CA 1
ATOM 716 C C . ALA A 1 95 ? 9.539 -11.953 17.234 1 87.31 95 ALA A C 1
ATOM 718 O O . ALA A 1 95 ? 10.531 -12.68 17.125 1 87.31 95 ALA A O 1
ATOM 719 N N . ASP A 1 96 ? 8.375 -12.453 17.594 1 88.12 96 ASP A N 1
ATOM 720 C CA . ASP A 1 96 ? 8.227 -13.844 18.016 1 88.12 96 ASP A CA 1
ATOM 721 C C . ASP A 1 96 ? 7.977 -14.758 16.812 1 88.12 96 ASP A C 1
ATOM 723 O O . ASP A 1 96 ? 7.723 -15.953 16.984 1 88.12 96 ASP A O 1
ATOM 727 N N . GLY A 1 97 ? 7.984 -14.188 15.656 1 83.5 97 GLY A N 1
ATOM 728 C CA . GLY A 1 97 ? 7.812 -14.984 14.453 1 83.5 97 GLY A CA 1
ATOM 729 C C . GLY A 1 97 ? 6.391 -14.969 13.922 1 83.5 97 GLY A C 1
ATOM 730 O O . GLY A 1 97 ? 6.137 -15.43 12.805 1 83.5 97 GLY A O 1
ATOM 731 N N . THR A 1 98 ? 5.5 -14.422 14.68 1 89.94 98 THR A N 1
ATOM 732 C CA . THR A 1 98 ? 4.113 -14.312 14.234 1 89.94 98 THR A CA 1
ATOM 733 C C . THR A 1 98 ? 4.008 -13.406 13.016 1 89.94 98 THR A C 1
ATOM 735 O O . THR A 1 98 ? 4.617 -12.336 12.977 1 89.94 98 THR A O 1
ATOM 738 N N . THR A 1 99 ? 3.256 -13.867 12.008 1 89.62 99 THR A N 1
ATOM 739 C CA . THR A 1 99 ? 3.043 -13.055 10.82 1 89.62 99 THR A CA 1
ATOM 740 C C . THR A 1 99 ? 1.553 -12.875 10.547 1 89.62 99 THR A C 1
ATOM 742 O O . THR A 1 99 ? 0.78 -13.828 10.641 1 89.62 99 THR A O 1
ATOM 745 N N . THR A 1 100 ? 1.098 -11.688 10.398 1 93.19 100 THR A N 1
ATOM 746 C CA . THR A 1 100 ? -0.245 -11.344 9.945 1 93.19 100 THR A CA 1
ATOM 747 C C . THR A 1 100 ? -0.216 -10.844 8.5 1 93.19 100 THR A C 1
ATOM 749 O O . THR A 1 100 ? 0.555 -9.945 8.164 1 93.19 100 THR A O 1
ATOM 752 N N . LYS A 1 101 ? -1.039 -11.43 7.652 1 92.44 101 LYS A N 1
ATOM 753 C CA . LYS A 1 101 ? -0.993 -11.102 6.227 1 92.44 101 LYS A CA 1
ATOM 754 C C . LYS A 1 101 ? -2.246 -10.344 5.797 1 92.44 101 LYS A C 1
ATOM 756 O O . LYS A 1 101 ? -3.363 -10.742 6.133 1 92.44 101 LYS A O 1
ATOM 761 N N . LEU A 1 102 ? -2.031 -9.227 5.129 1 94.06 102 LEU A N 1
ATOM 762 C CA . LEU A 1 102 ? -3.08 -8.391 4.555 1 94.06 102 LEU A CA 1
ATOM 763 C C . LEU A 1 102 ? -2.932 -8.305 3.039 1 94.06 102 LEU A C 1
ATOM 765 O O . LEU A 1 102 ? -2.082 -7.559 2.537 1 94.06 102 LEU A O 1
ATOM 769 N N . ASN A 1 103 ? -3.809 -8.93 2.291 1 92.69 103 ASN A N 1
ATOM 770 C CA . ASN A 1 103 ? -3.707 -9.016 0.838 1 92.69 103 ASN A CA 1
ATOM 771 C C . ASN A 1 103 ? -4.723 -8.102 0.152 1 92.69 103 ASN A C 1
ATOM 773 O O . ASN A 1 103 ? -5.918 -8.172 0.437 1 92.69 103 ASN A O 1
ATOM 777 N N . SER A 1 104 ? -4.277 -7.316 -0.729 1 91.69 104 SER A N 1
ATOM 778 C CA . SER A 1 104 ? -5.141 -6.406 -1.478 1 91.69 104 SER A CA 1
ATOM 779 C C . SER A 1 104 ? -5.633 -7.051 -2.768 1 91.69 104 SER A C 1
ATOM 781 O O . SER A 1 104 ? -4.969 -7.93 -3.324 1 91.69 104 SER A O 1
ATOM 783 N N . PRO A 1 105 ? -6.828 -6.781 -3.268 1 89 105 PRO A N 1
ATOM 784 C CA . PRO A 1 105 ? -7.41 -7.426 -4.449 1 89 105 PRO A CA 1
ATOM 785 C C . PRO A 1 105 ? -6.656 -7.09 -5.734 1 89 105 PRO A C 1
ATOM 787 O O . PRO A 1 105 ? -6.664 -7.883 -6.68 1 89 105 PRO A O 1
ATOM 790 N N . GLY A 1 106 ? -6.043 -6.148 -5.957 1 90.06 106 GLY A N 1
ATOM 791 C CA . GLY A 1 106 ? -5.398 -5.664 -7.172 1 90.06 106 GLY A CA 1
ATOM 792 C C . GLY A 1 106 ? -6.223 -4.625 -7.906 1 90.06 106 GLY A C 1
ATOM 793 O O . GLY A 1 106 ? -7.348 -4.32 -7.512 1 90.06 106 GLY A O 1
ATOM 794 N N . MET A 1 107 ? -5.668 -4.094 -8.992 1 87.38 107 MET A N 1
ATOM 795 C CA . MET A 1 107 ? -6.348 -3.062 -9.766 1 87.38 107 MET A CA 1
ATOM 796 C C . MET A 1 107 ? -7.43 -3.676 -10.656 1 87.38 107 MET A C 1
ATOM 798 O O . MET A 1 107 ? -7.277 -4.797 -11.141 1 87.38 107 MET A O 1
ATOM 802 N N . THR A 1 108 ? -8.5 -2.936 -10.867 1 91.69 108 THR A N 1
ATOM 803 C CA . THR A 1 108 ? -9.523 -3.365 -11.805 1 91.69 108 THR A CA 1
ATOM 804 C C . THR A 1 108 ? -9 -3.318 -13.234 1 91.69 108 THR A C 1
ATOM 806 O O . THR A 1 108 ? -8.477 -2.295 -13.68 1 91.69 108 THR A O 1
ATOM 809 N N . LEU A 1 109 ? -9.078 -4.367 -13.93 1 95.94 109 LEU A N 1
ATOM 810 C CA . LEU A 1 109 ? -8.742 -4.375 -15.344 1 95.94 109 LEU A CA 1
ATOM 811 C C . LEU A 1 109 ? -9.977 -4.125 -16.203 1 95.94 109 LEU A C 1
ATOM 813 O O . LEU A 1 109 ? -10.977 -4.84 -16.078 1 95.94 109 LEU A O 1
ATOM 817 N N . THR A 1 110 ? -9.883 -3.109 -17.031 1 95.75 110 THR A N 1
ATOM 818 C CA . THR A 1 110 ? -10.945 -2.795 -17.969 1 95.75 110 THR A CA 1
ATOM 819 C C . THR A 1 110 ? -10.969 -3.795 -19.125 1 95.75 110 THR A C 1
ATOM 821 O O . THR A 1 110 ? -10.055 -4.609 -19.266 1 95.75 110 THR A O 1
ATOM 824 N N . LYS A 1 111 ? -12.047 -3.668 -19.969 1 96.56 111 LYS A N 1
ATOM 825 C CA . LYS A 1 111 ? -12.125 -4.484 -21.172 1 96.56 111 LYS A CA 1
ATOM 826 C C . LYS A 1 111 ? -10.922 -4.238 -22.078 1 96.56 111 LYS A C 1
ATOM 828 O O . LYS A 1 111 ? -10.383 -5.172 -22.688 1 96.56 111 LYS A O 1
ATOM 833 N N . ALA A 1 112 ? -10.523 -2.979 -22.094 1 96.94 112 ALA A N 1
ATOM 834 C CA . ALA A 1 112 ? -9.375 -2.615 -22.922 1 96.94 112 ALA A CA 1
ATOM 835 C C . ALA A 1 112 ? -8.094 -3.242 -22.375 1 96.94 112 ALA A C 1
ATOM 837 O O . ALA A 1 112 ? -7.254 -3.717 -23.141 1 96.94 112 ALA A O 1
ATOM 838 N N . HIS A 1 113 ? -7.906 -3.248 -21.078 1 96.94 113 HIS A N 1
ATOM 839 C CA . HIS A 1 113 ? -6.758 -3.889 -20.453 1 96.94 113 HIS A CA 1
ATOM 840 C C . HIS A 1 113 ? -6.711 -5.379 -20.781 1 96.94 113 HIS A C 1
ATOM 842 O O . HIS A 1 113 ? -5.664 -5.906 -21.156 1 96.94 113 HIS A O 1
ATOM 848 N N . ARG A 1 114 ? -7.852 -6.023 -20.656 1 97.62 114 ARG A N 1
ATOM 849 C CA . ARG A 1 114 ? -7.934 -7.461 -20.891 1 97.62 114 ARG A CA 1
ATOM 850 C C . ARG A 1 114 ? -7.602 -7.805 -22.328 1 97.62 114 ARG A C 1
ATOM 852 O O . ARG A 1 114 ? -6.934 -8.805 -22.609 1 97.62 114 ARG A O 1
ATOM 859 N N . ARG A 1 115 ? -8.086 -6.953 -23.234 1 97.5 115 ARG A N 1
ATOM 860 C CA . ARG A 1 115 ? -7.777 -7.156 -24.641 1 97.5 115 ARG A CA 1
ATOM 861 C C . ARG A 1 115 ? -6.277 -7.055 -24.891 1 97.5 115 ARG A C 1
ATOM 863 O O . ARG A 1 115 ? -5.711 -7.867 -25.625 1 97.5 115 ARG A O 1
ATOM 870 N N . ARG A 1 116 ? -5.625 -6.105 -24.266 1 97.81 116 ARG A N 1
ATOM 871 C CA . ARG A 1 116 ? -4.184 -5.93 -24.438 1 97.81 116 ARG A CA 1
ATOM 872 C C . ARG A 1 116 ? -3.42 -7.113 -23.844 1 97.81 116 ARG A C 1
ATOM 874 O O . ARG A 1 116 ? -2.398 -7.531 -24.391 1 97.81 116 ARG A O 1
ATOM 881 N N . VAL A 1 117 ? -3.922 -7.617 -22.75 1 98.19 117 VAL A N 1
ATOM 882 C CA . VAL A 1 117 ? -3.303 -8.781 -22.125 1 98.19 117 VAL A CA 1
ATOM 883 C C . VAL A 1 117 ? -3.346 -9.961 -23.094 1 98.19 117 VAL A C 1
ATOM 885 O O . VAL A 1 117 ? -2.33 -10.625 -23.328 1 98.19 117 VAL A O 1
ATOM 888 N N . LEU A 1 118 ? -4.508 -10.164 -23.688 1 98.06 118 LEU A N 1
ATOM 889 C CA . LEU A 1 118 ? -4.68 -11.289 -24.609 1 98.06 118 LEU A CA 1
ATOM 890 C C . LEU A 1 118 ? -3.818 -11.109 -25.859 1 98.06 118 LEU A C 1
ATOM 892 O O . LEU A 1 118 ? -3.205 -12.062 -26.328 1 98.06 118 LEU A O 1
ATOM 896 N N . GLU A 1 119 ? -3.756 -9.891 -26.312 1 98.19 119 GLU A N 1
ATOM 897 C CA . GLU A 1 119 ? -2.963 -9.602 -27.5 1 98.19 119 GLU A CA 1
ATOM 898 C C . GLU A 1 119 ? -1.483 -9.891 -27.266 1 98.19 119 GLU A C 1
ATOM 900 O O . GLU A 1 119 ? -0.833 -10.539 -28.094 1 98.19 119 GLU A O 1
ATOM 905 N N . LYS A 1 120 ? -0.969 -9.43 -26.172 1 98.31 120 LYS A N 1
ATOM 906 C CA . LYS A 1 120 ? 0.437 -9.648 -25.844 1 98.31 120 LYS A CA 1
ATOM 907 C C . LYS A 1 120 ? 0.714 -11.125 -25.578 1 98.31 120 LYS A C 1
ATOM 909 O O . LYS A 1 120 ? 1.767 -11.641 -25.953 1 98.31 120 LYS A O 1
ATOM 914 N N . LEU A 1 121 ? -0.191 -11.727 -24.906 1 98.62 121 LEU A N 1
ATOM 915 C CA . LEU A 1 121 ? -0.078 -13.156 -24.641 1 98.62 121 LEU A CA 1
ATOM 916 C C . LEU A 1 121 ? 0.073 -13.938 -25.938 1 98.62 121 LEU A C 1
ATOM 918 O O . LEU A 1 121 ? 1.005 -14.734 -26.094 1 98.62 121 LEU A O 1
ATOM 922 N N . LEU A 1 122 ? -0.82 -13.68 -26.906 1 98.38 122 LEU A N 1
ATOM 923 C CA . LEU A 1 122 ? -0.816 -14.43 -28.156 1 98.38 122 LEU A CA 1
ATOM 924 C C . LEU A 1 122 ? 0.432 -14.109 -28.969 1 98.38 122 LEU A C 1
ATOM 926 O O . LEU A 1 122 ? 0.999 -14.992 -29.625 1 98.38 122 LEU A O 1
ATOM 930 N N . HIS A 1 123 ? 0.84 -12.867 -28.875 1 98.31 123 HIS A N 1
ATOM 931 C CA . HIS A 1 123 ? 2.055 -12.469 -29.578 1 98.31 123 HIS A CA 1
ATOM 932 C C . HIS A 1 123 ? 3.25 -13.305 -29.125 1 98.31 123 HIS A C 1
ATOM 934 O O . HIS A 1 123 ? 3.998 -13.82 -29.953 1 98.31 123 HIS A O 1
ATOM 940 N N . HIS A 1 124 ? 3.41 -13.516 -27.875 1 98.38 124 HIS A N 1
ATOM 941 C CA . HIS A 1 124 ? 4.586 -14.203 -27.344 1 98.38 124 HIS A CA 1
ATOM 942 C C . HIS A 1 124 ? 4.375 -15.711 -27.312 1 98.38 124 HIS A C 1
ATOM 944 O O . HIS A 1 124 ? 5.34 -16.484 -27.359 1 98.38 124 HIS A O 1
ATOM 950 N N . ALA A 1 125 ? 3.123 -16.109 -27.203 1 98.19 125 ALA A N 1
ATOM 951 C CA . ALA A 1 125 ? 2.816 -17.547 -27.141 1 98.19 125 ALA A CA 1
ATOM 952 C C . ALA A 1 125 ? 3.24 -18.25 -28.422 1 98.19 125 ALA A C 1
ATOM 954 O O . ALA A 1 125 ? 3.445 -19.469 -28.406 1 98.19 125 ALA A O 1
ATOM 955 N N . LYS A 1 126 ? 3.398 -17.484 -29.484 1 95.62 126 LYS A N 1
ATOM 956 C CA . LYS A 1 126 ? 3.756 -18.047 -30.781 1 95.62 126 LYS A CA 1
ATOM 957 C C . LYS A 1 126 ? 5.078 -18.812 -30.703 1 95.62 126 LYS A C 1
ATOM 959 O O . LYS A 1 126 ? 5.258 -19.828 -31.391 1 95.62 126 LYS A O 1
ATOM 964 N N . LYS A 1 127 ? 5.934 -18.406 -29.875 1 95 127 LYS A N 1
ATOM 965 C CA . LYS A 1 127 ? 7.266 -19 -29.812 1 95 127 LYS A CA 1
ATOM 966 C C . LYS A 1 127 ? 7.477 -19.75 -28.5 1 95 127 LYS A C 1
ATOM 968 O O . LYS A 1 127 ? 8.594 -20.156 -28.172 1 95 127 LYS A O 1
ATOM 973 N N . ALA A 1 128 ? 6.449 -19.953 -27.781 1 98.19 128 ALA A N 1
ATOM 974 C CA . ALA A 1 128 ? 6.59 -20.547 -26.453 1 98.19 128 ALA A CA 1
ATOM 975 C C . ALA A 1 128 ? 6.434 -22.062 -26.516 1 98.19 128 ALA A C 1
ATOM 977 O O . ALA A 1 128 ? 5.602 -22.578 -27.266 1 98.19 128 ALA A O 1
ATOM 978 N N . SER A 1 129 ? 7.27 -22.75 -25.812 1 98.38 129 SER A N 1
ATOM 979 C CA . SER A 1 129 ? 7.09 -24.188 -25.625 1 98.38 129 SER A CA 1
ATOM 980 C C . SER A 1 129 ? 6.129 -24.484 -24.484 1 98.38 129 SER A C 1
ATOM 982 O O . SER A 1 129 ? 5.395 -25.469 -24.531 1 98.38 129 SER A O 1
ATOM 984 N N . TRP A 1 130 ? 6.203 -23.641 -23.469 1 98.69 130 TRP A N 1
ATOM 985 C CA . TRP A 1 130 ? 5.289 -23.688 -22.328 1 98.69 130 TRP A CA 1
ATOM 986 C C . TRP A 1 130 ? 4.641 -22.328 -22.109 1 98.69 130 TRP A C 1
ATOM 988 O O . TRP A 1 130 ? 5.297 -21.297 -22.234 1 98.69 130 TRP A O 1
ATOM 998 N N . VAL A 1 131 ? 3.354 -22.344 -21.797 1 98.88 131 VAL A N 1
ATOM 999 C CA . VAL A 1 131 ? 2.619 -21.172 -21.328 1 98.88 131 VAL A CA 1
ATOM 1000 C C . VAL A 1 131 ? 1.979 -21.469 -19.984 1 98.88 131 VAL A C 1
ATOM 1002 O O . VAL A 1 131 ? 1.198 -22.406 -19.844 1 98.88 131 VAL A O 1
ATOM 1005 N N . ILE A 1 132 ? 2.334 -20.656 -19 1 98.88 132 ILE A N 1
ATOM 1006 C CA . ILE A 1 132 ? 1.879 -20.906 -17.641 1 98.88 132 ILE A CA 1
ATOM 1007 C C . ILE A 1 132 ? 0.953 -19.781 -17.188 1 98.88 132 ILE A C 1
ATOM 1009 O O . ILE A 1 132 ? 1.354 -18.609 -17.156 1 98.88 132 ILE A O 1
ATOM 1013 N N . PHE A 1 133 ? -0.292 -20.109 -16.891 1 98.62 133 PHE A N 1
ATOM 1014 C CA . PHE A 1 133 ? -1.239 -19.203 -16.25 1 98.62 133 PHE A CA 1
ATOM 1015 C C . PHE A 1 133 ? -1.27 -19.438 -14.742 1 98.62 133 PHE A C 1
ATOM 1017 O O . PHE A 1 133 ? -1.607 -20.531 -14.281 1 98.62 133 PHE A O 1
ATOM 1024 N N . ALA A 1 134 ? -0.87 -18.422 -14.055 1 96.88 134 ALA A N 1
ATOM 1025 C CA . ALA A 1 134 ? -0.756 -18.641 -12.617 1 96.88 134 ALA A CA 1
ATOM 1026 C C . ALA A 1 134 ? -1.234 -17.422 -11.836 1 96.88 134 ALA A C 1
ATOM 1028 O O . ALA A 1 134 ? -0.993 -16.281 -12.242 1 96.88 134 ALA A O 1
ATOM 1029 N N . GLY A 1 135 ? -1.918 -17.734 -10.711 1 95.69 135 GLY A N 1
ATOM 1030 C CA . GLY A 1 135 ? -2.283 -16.672 -9.789 1 95.69 135 GLY A CA 1
ATOM 1031 C C . GLY A 1 135 ? -3.762 -16.344 -9.82 1 95.69 135 GLY A C 1
ATOM 1032 O O . GLY A 1 135 ? -4.52 -16.922 -10.594 1 95.69 135 GLY A O 1
ATOM 1033 N N . SER A 1 136 ? -4.176 -15.383 -9.031 1 95.25 136 SER A N 1
ATOM 1034 C CA . SER A 1 136 ? -5.559 -14.93 -8.906 1 95.25 136 SER A CA 1
ATOM 1035 C C . SER A 1 136 ? -5.918 -13.945 -10.016 1 95.25 136 SER A C 1
ATOM 1037 O O . SER A 1 136 ? -5.059 -13.562 -10.812 1 95.25 136 SER A O 1
ATOM 1039 N N . LEU A 1 137 ? -7.199 -13.734 -10.094 1 96.75 137 LEU A N 1
ATOM 1040 C CA . LEU A 1 137 ? -7.699 -12.734 -11.031 1 96.75 137 LEU A CA 1
ATOM 1041 C C . LEU A 1 137 ? -8.055 -11.438 -10.312 1 96.75 137 LEU A C 1
ATOM 1043 O O . LEU A 1 137 ? -8.617 -11.461 -9.219 1 96.75 137 LEU A O 1
ATOM 1047 N N . PRO A 1 138 ? -7.602 -10.32 -10.891 1 95.5 138 PRO A N 1
ATOM 1048 C CA . PRO A 1 138 ? -7.992 -9.039 -10.297 1 95.5 138 PRO A CA 1
ATOM 1049 C C . PRO A 1 138 ? -9.445 -8.672 -10.578 1 95.5 138 PRO A C 1
ATOM 1051 O O . PRO A 1 138 ? -10.094 -9.312 -11.406 1 95.5 138 PRO A O 1
ATOM 1054 N N . PRO A 1 139 ? -9.984 -7.641 -9.82 1 93.31 139 PRO A N 1
ATOM 1055 C CA . PRO A 1 139 ? -11.336 -7.168 -10.125 1 93.31 139 PRO A CA 1
ATOM 1056 C C . PRO A 1 139 ? -11.508 -6.785 -11.594 1 93.31 139 PRO A C 1
ATOM 1058 O O . PRO A 1 139 ? -10.578 -6.266 -12.219 1 93.31 139 PRO A O 1
ATOM 1061 N N . GLY A 1 140 ? -12.688 -7.09 -12.125 1 94.81 140 GLY A N 1
ATOM 1062 C CA . GLY A 1 140 ? -12.984 -6.746 -13.508 1 94.81 140 GLY A CA 1
ATOM 1063 C C . GLY A 1 140 ? -12.695 -7.871 -14.477 1 94.81 140 GLY A C 1
ATOM 1064 O O . GLY A 1 140 ? -13.148 -7.844 -15.625 1 94.81 140 GLY A O 1
ATOM 1065 N N . VAL A 1 141 ? -11.938 -8.805 -14.078 1 96.62 141 VAL A N 1
ATOM 1066 C CA . VAL A 1 141 ? -11.602 -9.945 -14.93 1 96.62 141 VAL A CA 1
ATOM 1067 C C . VAL A 1 141 ? -12.578 -11.086 -14.664 1 96.62 141 VAL A C 1
ATOM 1069 O O . VAL A 1 141 ? -12.766 -11.508 -13.523 1 96.62 141 VAL A O 1
ATOM 1072 N N . PRO A 1 142 ? -13.242 -11.539 -15.703 1 97.06 142 PRO A N 1
ATOM 1073 C CA . PRO A 1 142 ? -14.188 -12.641 -15.516 1 97.06 142 PRO A CA 1
ATOM 1074 C C . PRO A 1 142 ? -13.516 -13.922 -15.016 1 97.06 142 PRO A C 1
ATOM 1076 O O . PRO A 1 142 ? -12.359 -14.195 -15.367 1 97.06 142 PRO A O 1
ATOM 1079 N N . ARG A 1 143 ? -14.258 -14.766 -14.289 1 96.88 143 ARG A N 1
ATOM 1080 C CA . ARG A 1 143 ? -13.734 -15.977 -13.664 1 96.88 143 ARG A CA 1
ATOM 1081 C C . ARG A 1 143 ? -13.234 -16.969 -14.711 1 96.88 143 ARG A C 1
ATOM 1083 O O . ARG A 1 143 ? -12.398 -17.828 -14.414 1 96.88 143 ARG A O 1
ATOM 1090 N N . ASP A 1 144 ? -13.742 -16.812 -15.922 1 97.19 144 ASP A N 1
ATOM 1091 C CA . ASP A 1 144 ? -13.367 -17.766 -16.953 1 97.19 144 ASP A CA 1
ATOM 1092 C C . ASP A 1 144 ? -12.234 -17.234 -17.812 1 97.19 144 ASP A C 1
ATOM 1094 O O . ASP A 1 144 ? -11.992 -17.734 -18.922 1 97.19 144 ASP A O 1
ATOM 1098 N N . PHE A 1 145 ? -11.547 -16.25 -17.375 1 98.19 145 PHE A N 1
ATOM 1099 C CA . PHE A 1 145 ? -10.492 -15.602 -18.141 1 98.19 145 PHE A CA 1
ATOM 1100 C C . PHE A 1 145 ? -9.414 -16.609 -18.531 1 98.19 145 PHE A C 1
ATOM 1102 O O . PHE A 1 145 ? -8.961 -16.609 -19.688 1 98.19 145 PHE A O 1
ATOM 1109 N N . TYR A 1 146 ? -8.992 -17.469 -17.625 1 98.12 146 TYR A N 1
ATOM 1110 C CA . TYR A 1 146 ? -7.945 -18.438 -17.953 1 98.12 146 TYR A CA 1
ATOM 1111 C C . TYR A 1 146 ? -8.453 -19.484 -18.922 1 98.12 146 TYR A C 1
ATOM 1113 O O . TYR A 1 146 ? -7.672 -20.047 -19.703 1 98.12 146 TYR A O 1
ATOM 1121 N N . VAL A 1 147 ? -9.773 -19.781 -18.922 1 97.81 147 VAL A N 1
ATOM 1122 C CA . VAL A 1 147 ? -10.367 -20.656 -19.938 1 97.81 147 VAL A CA 1
ATOM 1123 C C . VAL A 1 147 ? -10.211 -20.031 -21.312 1 97.81 147 VAL A C 1
ATOM 1125 O O . VAL A 1 147 ? -9.742 -20.688 -22.25 1 97.81 147 VAL A O 1
ATOM 1128 N N . ASN A 1 148 ? -10.531 -18.75 -21.344 1 97.69 148 ASN A N 1
ATOM 1129 C CA . ASN A 1 148 ? -10.414 -18.016 -22.594 1 97.69 148 ASN A CA 1
ATOM 1130 C C . ASN A 1 148 ? -8.969 -17.938 -23.078 1 97.69 148 ASN A C 1
ATOM 1132 O O . ASN A 1 148 ? -8.703 -18.109 -24.266 1 97.69 148 ASN A O 1
ATOM 1136 N N . CYS A 1 149 ? -8.062 -17.688 -22.172 1 98.25 149 CYS A N 1
ATOM 1137 C CA . CYS A 1 149 ? -6.648 -17.641 -22.516 1 98.25 149 CYS A CA 1
ATOM 1138 C C . CYS A 1 149 ? -6.184 -19 -23.047 1 98.25 149 CYS A C 1
ATOM 1140 O O . CYS A 1 149 ? -5.457 -19.062 -24.047 1 98.25 149 CYS A O 1
ATOM 1142 N N . THR A 1 150 ? -6.598 -20.062 -22.375 1 98.06 150 THR A N 1
ATOM 1143 C CA . THR A 1 150 ? -6.219 -21.406 -22.781 1 98.06 150 THR A CA 1
ATOM 1144 C C . THR A 1 150 ? -6.707 -21.719 -24.188 1 98.06 150 THR A C 1
ATOM 1146 O O . THR A 1 150 ? -5.93 -22.172 -25.031 1 98.06 150 THR A O 1
ATOM 1149 N N . GLU A 1 151 ? -7.938 -21.406 -24.422 1 97.75 151 GLU A N 1
ATOM 1150 C CA . GLU A 1 151 ? -8.516 -21.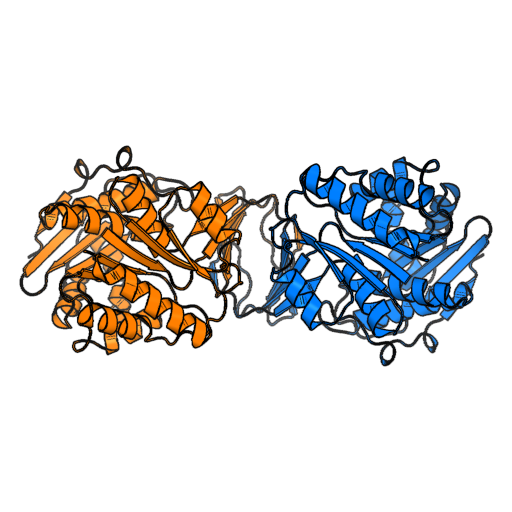641 -25.75 1 97.75 151 GLU A CA 1
ATOM 1151 C C . GLU A 1 151 ? -7.777 -20.844 -26.828 1 97.75 151 GLU A C 1
ATOM 1153 O O . GLU A 1 151 ? -7.473 -21.375 -27.891 1 97.75 151 GLU A O 1
ATOM 1158 N N . ALA A 1 152 ? -7.52 -19.625 -26.531 1 98 152 ALA A N 1
ATOM 1159 C CA . ALA A 1 152 ? -6.863 -18.75 -27.5 1 98 152 ALA A CA 1
ATOM 1160 C C . ALA A 1 152 ? -5.457 -19.234 -27.812 1 98 152 ALA A C 1
ATOM 1162 O O . ALA A 1 152 ? -5.066 -19.297 -28.984 1 98 152 ALA A O 1
ATOM 1163 N N . VAL A 1 153 ? -4.715 -19.609 -26.812 1 98.38 153 VAL A N 1
ATOM 1164 C CA . VAL A 1 153 ? -3.344 -20.062 -27.016 1 98.38 153 VAL A CA 1
ATOM 1165 C C . VAL A 1 153 ? -3.344 -21.391 -27.781 1 98.38 153 VAL A C 1
ATOM 1167 O O . VAL A 1 153 ? -2.533 -21.594 -28.688 1 98.38 153 VAL A O 1
ATOM 1170 N N . GLN A 1 154 ? -4.266 -22.312 -27.438 1 97.19 154 GLN A N 1
ATOM 1171 C CA . GLN A 1 154 ? -4.355 -23.594 -28.109 1 97.19 154 GLN A CA 1
ATOM 1172 C C . GLN A 1 154 ? -4.656 -23.422 -29.594 1 97.19 154 GLN A C 1
ATOM 1174 O O . GLN A 1 154 ? -4.16 -24.172 -30.438 1 97.19 154 GLN A O 1
ATOM 1179 N N . ALA A 1 155 ? -5.465 -22.438 -29.859 1 96.75 155 ALA A N 1
ATOM 1180 C CA . ALA A 1 155 ? -5.809 -22.156 -31.25 1 96.75 155 ALA A CA 1
ATOM 1181 C C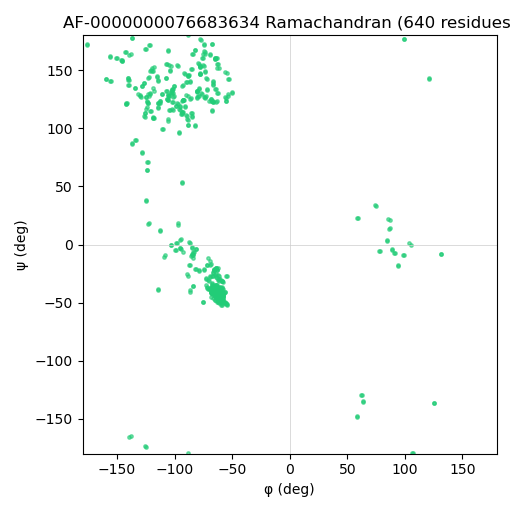 . ALA A 1 155 ? -4.625 -21.547 -32 1 96.75 155 ALA A C 1
ATOM 1183 O O . ALA A 1 155 ? -4.395 -21.844 -33.188 1 96.75 155 ALA A O 1
ATOM 1184 N N . PHE A 1 156 ? -3.896 -20.766 -31.344 1 96.75 156 PHE A N 1
ATOM 1185 C CA . PHE A 1 156 ? -2.838 -19.984 -31.984 1 96.75 156 PHE A CA 1
ATOM 1186 C C . PHE A 1 156 ? -1.547 -20.781 -32.062 1 96.75 156 PHE A C 1
ATOM 1188 O O . PHE A 1 156 ? -0.796 -20.656 -33.031 1 96.75 156 PHE A O 1
ATOM 1195 N N . ASN A 1 157 ? -1.201 -21.547 -31.047 1 97.75 157 ASN A N 1
ATOM 1196 C CA . ASN A 1 157 ? -0.031 -22.406 -30.938 1 97.75 157 ASN A CA 1
ATOM 1197 C C . ASN A 1 157 ? -0.385 -23.766 -30.328 1 97.75 157 ASN A C 1
ATOM 1199 O O . ASN A 1 157 ? -0.12 -24 -29.156 1 97.75 157 ASN A O 1
ATOM 1203 N N . PRO A 1 158 ? -0.802 -24.703 -31.156 1 95.56 158 PRO A N 1
ATOM 1204 C CA . PRO A 1 158 ? -1.265 -26 -30.641 1 95.56 158 PRO A CA 1
ATOM 1205 C C . PRO A 1 158 ? -0.133 -26.844 -30.062 1 95.56 158 PRO A C 1
ATOM 1207 O O . PRO A 1 158 ? -0.388 -27.828 -29.375 1 95.56 158 PRO A O 1
ATOM 1210 N N . GLU A 1 159 ? 1.029 -26.469 -30.344 1 96.69 159 GLU A N 1
ATOM 1211 C CA . GLU A 1 159 ? 2.162 -27.266 -29.875 1 96.69 159 GLU A CA 1
ATOM 1212 C C . GLU A 1 159 ? 2.582 -26.859 -28.469 1 96.69 159 GLU A C 1
ATOM 1214 O O . GLU A 1 159 ? 3.316 -27.578 -27.797 1 96.69 159 GLU A O 1
ATOM 1219 N N . ALA A 1 160 ? 2.17 -25.703 -28.016 1 97.56 160 ALA A N 1
ATOM 1220 C CA . ALA A 1 160 ? 2.557 -25.219 -26.688 1 97.56 160 ALA A CA 1
ATOM 1221 C C . ALA A 1 160 ? 1.849 -26.016 -25.594 1 97.56 160 ALA A C 1
ATOM 1223 O O . ALA A 1 160 ? 0.656 -26.312 -25.703 1 97.56 160 ALA A O 1
ATOM 1224 N N . HIS A 1 161 ? 2.6 -26.438 -24.594 1 98.5 161 HIS A N 1
ATOM 1225 C CA . HIS A 1 161 ? 1.984 -27 -23.391 1 98.5 161 HIS A CA 1
ATOM 1226 C C . HIS A 1 161 ? 1.496 -25.891 -22.469 1 98.5 161 HIS A C 1
ATOM 1228 O O . HIS A 1 161 ? 2.258 -24.984 -22.109 1 98.5 161 HIS A O 1
ATOM 1234 N N . ILE A 1 162 ? 0.227 -25.953 -22.078 1 98.62 162 ILE A N 1
ATOM 1235 C CA . ILE A 1 162 ? -0.349 -24.953 -21.188 1 98.62 162 ILE A CA 1
ATOM 1236 C C . ILE A 1 162 ? -0.445 -25.516 -19.766 1 98.62 162 ILE A C 1
ATOM 1238 O O . ILE A 1 162 ? -1.01 -26.594 -19.562 1 98.62 162 ILE A O 1
ATOM 1242 N N . ALA A 1 163 ? 0.18 -24.828 -18.859 1 98.81 163 ALA A N 1
ATOM 1243 C CA . ALA A 1 163 ? 0.08 -25.172 -17.438 1 98.81 163 ALA A CA 1
ATOM 1244 C C . ALA A 1 163 ? -0.774 -24.156 -16.688 1 98.81 163 ALA A C 1
ATOM 1246 O O . ALA A 1 163 ? -0.725 -22.953 -16.984 1 98.81 163 ALA A O 1
ATOM 1247 N N . LEU A 1 164 ? -1.532 -24.641 -15.734 1 98.12 164 LEU A N 1
ATOM 1248 C CA . LEU A 1 164 ? -2.414 -23.766 -14.953 1 98.12 164 LEU A CA 1
ATOM 1249 C C . LEU A 1 164 ? -2.219 -24 -13.461 1 98.12 164 LEU A C 1
ATOM 1251 O O . LEU A 1 164 ? -2.221 -25.141 -13 1 98.12 164 LEU A O 1
ATOM 1255 N N . ASP A 1 165 ? -1.975 -22.953 -12.719 1 97.62 165 ASP A N 1
ATOM 1256 C CA . ASP A 1 165 ? -1.921 -22.938 -11.258 1 97.62 165 ASP A CA 1
ATOM 1257 C C . ASP A 1 165 ? -2.701 -21.75 -10.695 1 97.62 165 ASP A C 1
ATOM 1259 O O . ASP A 1 165 ? -2.148 -20.656 -10.516 1 97.62 165 ASP A O 1
ATOM 1263 N N . THR A 1 166 ? -3.943 -21.922 -10.43 1 96.12 166 THR A N 1
ATOM 1264 C CA . THR A 1 166 ? -4.844 -20.906 -9.898 1 96.12 166 THR A CA 1
ATOM 1265 C C . THR A 1 166 ? -5.723 -21.484 -8.797 1 96.12 166 THR A C 1
ATOM 1267 O O . THR A 1 166 ? -5.535 -22.625 -8.375 1 96.12 166 THR A O 1
ATOM 1270 N N . SER A 1 167 ? -6.559 -20.656 -8.18 1 92.44 167 SER A N 1
ATOM 1271 C CA . SER A 1 167 ? -7.383 -21.094 -7.059 1 92.44 167 SER A CA 1
ATOM 1272 C C . SER A 1 167 ? -8.766 -20.453 -7.105 1 92.44 167 SER A C 1
ATOM 1274 O O . SER A 1 167 ? -9.039 -19.609 -7.973 1 92.44 167 SER A O 1
ATOM 1276 N N . ASP A 1 168 ? -9.641 -20.969 -6.348 1 91 168 ASP A N 1
ATOM 1277 C CA . ASP A 1 168 ? -10.953 -20.391 -6.051 1 91 168 ASP A CA 1
ATOM 1278 C C . ASP A 1 168 ? -11.797 -20.25 -7.316 1 91 168 ASP A C 1
ATOM 1280 O O . ASP A 1 168 ? -11.938 -21.219 -8.07 1 91 168 ASP A O 1
ATOM 1284 N N . GLY A 1 169 ? -12.336 -19.125 -7.551 1 90.31 169 GLY A N 1
ATOM 1285 C CA . GLY A 1 169 ? -13.266 -18.875 -8.648 1 90.31 169 GLY A CA 1
ATOM 1286 C C . GLY A 1 169 ? -12.703 -19.281 -10 1 90.31 169 GLY A C 1
ATOM 1287 O O . GLY A 1 169 ? -13.328 -20.047 -10.734 1 90.31 169 GLY A O 1
ATOM 1288 N N . PRO A 1 170 ? -11.523 -18.797 -10.281 1 94 170 PRO A N 1
ATOM 1289 C CA . PRO A 1 170 ? -10.93 -19.172 -11.57 1 94 170 PRO A CA 1
ATOM 1290 C C . PRO A 1 170 ? -10.734 -20.672 -11.719 1 94 170 PRO A C 1
ATOM 1292 O O . PRO A 1 170 ? -10.945 -21.234 -12.805 1 94 170 PRO A O 1
ATOM 1295 N N . LEU A 1 171 ? -10.352 -21.344 -10.656 1 94.19 171 LEU A N 1
ATOM 1296 C CA . LEU A 1 171 ? -10.172 -22.797 -10.695 1 94.19 171 LEU A CA 1
ATOM 1297 C C . LEU A 1 171 ? -11.492 -23.5 -11 1 94.19 171 LEU A C 1
ATOM 1299 O O . LEU A 1 171 ? -11.547 -24.391 -11.844 1 94.19 171 LEU A O 1
ATOM 1303 N N . THR A 1 172 ? -12.539 -23.062 -10.375 1 93.25 172 THR A N 1
ATOM 1304 C CA . THR A 1 172 ? -13.859 -23.625 -10.594 1 93.25 172 THR A CA 1
ATOM 1305 C C . THR A 1 172 ? -14.289 -23.469 -12.047 1 93.25 172 THR A C 1
ATOM 1307 O O . THR A 1 172 ? -14.836 -24.391 -12.648 1 93.25 172 THR A O 1
ATOM 1310 N N . SER A 1 173 ? -14.055 -22.328 -12.57 1 94.94 173 SER A N 1
ATOM 1311 C CA . SER A 1 173 ? -14.422 -22.047 -13.961 1 94.94 173 SER A CA 1
ATOM 1312 C C . SER A 1 173 ? -13.641 -22.922 -14.922 1 94.94 173 SER A C 1
ATOM 1314 O O . SER A 1 173 ? -14.188 -23.391 -15.93 1 94.94 173 SER A O 1
ATOM 1316 N N . VAL A 1 174 ? -12.43 -23.078 -14.609 1 94.69 174 VAL A N 1
ATOM 1317 C CA . VAL A 1 174 ? -11.586 -23.922 -15.445 1 94.69 174 VAL A CA 1
ATOM 1318 C C . VAL A 1 174 ? -12.125 -25.359 -15.438 1 94.69 174 VAL A C 1
ATOM 1320 O O . VAL A 1 174 ? -12.266 -25.969 -16.5 1 94.69 174 VAL A O 1
ATOM 1323 N N . ILE A 1 175 ? -12.508 -25.891 -14.305 1 93.75 175 ILE A N 1
ATOM 1324 C CA . ILE A 1 175 ? -13.008 -27.25 -14.156 1 93.75 175 ILE A CA 1
ATOM 1325 C C . ILE A 1 175 ? -14.32 -27.406 -14.922 1 93.75 175 ILE A C 1
ATOM 1327 O O . ILE A 1 175 ? -14.555 -28.422 -15.57 1 93.75 175 ILE A O 1
ATOM 1331 N N . ARG A 1 176 ? -15.109 -26.391 -14.867 1 94.44 176 ARG A N 1
ATOM 1332 C CA . ARG A 1 176 ? -16.406 -26.422 -15.539 1 94.44 176 ARG A CA 1
ATOM 1333 C C . ARG A 1 176 ? -16.234 -26.484 -17.047 1 94.44 176 ARG A C 1
ATOM 1335 O O . ARG A 1 176 ? -17.141 -26.953 -17.766 1 94.44 176 ARG A O 1
ATOM 1342 N N . ALA A 1 177 ? -15.141 -26.078 -17.516 1 94.69 177 ALA A N 1
ATOM 1343 C CA . ALA A 1 177 ? -14.906 -26.031 -18.953 1 94.69 177 ALA A CA 1
ATOM 1344 C C . ALA A 1 177 ? -14.43 -27.375 -19.484 1 94.69 177 ALA A C 1
ATOM 1346 O O . ALA A 1 177 ? -14.367 -27.594 -20.703 1 94.69 177 ALA A O 1
ATOM 1347 N N . PHE A 1 178 ? -14.133 -28.328 -18.562 1 91.94 178 PHE A N 1
ATOM 1348 C CA . PHE A 1 178 ? -13.656 -29.641 -18.984 1 91.94 178 PHE A CA 1
ATOM 1349 C C . PHE A 1 178 ? -14.789 -30.453 -19.594 1 91.94 178 PHE A C 1
ATOM 1351 O O . PHE A 1 178 ? -15.945 -30.328 -19.188 1 91.94 178 PHE A O 1
ATOM 1358 N N . PRO A 1 179 ? -14.602 -31.234 -20.594 1 91.06 179 PRO A N 1
ATOM 1359 C CA . PRO A 1 179 ? -13.312 -31.484 -21.25 1 91.06 179 PRO A CA 1
ATOM 1360 C C . PRO A 1 179 ? -13.094 -30.594 -22.469 1 91.06 179 PRO A C 1
ATOM 1362 O O . PRO A 1 179 ? -12.078 -30.719 -23.156 1 91.06 179 PRO A O 1
ATOM 1365 N N . ARG A 1 180 ? -13.977 -29.719 -22.734 1 93 180 ARG A N 1
ATOM 1366 C CA . ARG A 1 180 ? -13.914 -28.875 -23.922 1 93 180 ARG A CA 1
ATOM 1367 C C . ARG A 1 180 ? -12.594 -28.109 -23.984 1 93 180 ARG A C 1
ATOM 1369 O O . ARG A 1 180 ? -11.945 -28.062 -25.031 1 93 180 ARG A O 1
ATOM 1376 N N . THR A 1 181 ? -12.211 -27.453 -22.906 1 94.19 181 THR A N 1
ATOM 1377 C CA . THR A 1 181 ? -10.961 -26.734 -22.75 1 94.19 181 THR A CA 1
ATOM 1378 C C . THR A 1 181 ? -10.211 -27.203 -21.516 1 94.19 181 THR A C 1
ATOM 1380 O O . THR A 1 181 ? -10.672 -27.016 -20.391 1 94.19 181 THR A O 1
ATOM 1383 N N . ALA A 1 182 ? -9.109 -27.891 -21.719 1 94.75 182 ALA A N 1
ATOM 1384 C CA . ALA A 1 182 ? -8.297 -28.406 -20.625 1 94.75 182 ALA A CA 1
ATOM 1385 C C . ALA A 1 182 ? -6.824 -28.047 -20.812 1 94.75 182 ALA A C 1
ATOM 1387 O O . ALA A 1 182 ? -6.277 -28.234 -21.906 1 94.75 182 ALA A O 1
ATOM 1388 N N . PRO A 1 183 ? -6.234 -27.484 -19.797 1 97.31 183 PRO A N 1
ATOM 1389 C CA . PRO A 1 183 ? -4.785 -27.312 -19.906 1 97.31 183 PRO A CA 1
ATOM 1390 C C . PRO A 1 183 ? -4.031 -28.641 -19.953 1 97.31 183 PRO A C 1
ATOM 1392 O O . PRO A 1 183 ? -4.586 -29.688 -19.625 1 97.31 183 PRO A O 1
ATOM 1395 N N . TYR A 1 184 ? -2.844 -28.578 -20.422 1 98 184 TYR A N 1
ATOM 1396 C CA . TYR A 1 184 ? -1.982 -29.75 -20.5 1 98 184 TYR A CA 1
ATOM 1397 C C . TYR A 1 184 ? -1.547 -30.203 -19.109 1 98 184 TYR A C 1
ATOM 1399 O O . TYR A 1 184 ? -1.507 -31.406 -18.828 1 98 184 TYR A O 1
ATOM 1407 N N . LEU A 1 185 ? -1.283 -29.266 -18.25 1 98.62 185 LEU A N 1
ATOM 1408 C CA . LEU A 1 185 ? -0.781 -29.5 -16.891 1 98.62 185 LEU A CA 1
ATOM 1409 C C . LEU A 1 185 ? -1.542 -28.656 -15.875 1 98.62 185 LEU A C 1
ATOM 1411 O O . LEU A 1 185 ? -1.801 -27.484 -16.109 1 98.62 185 LEU A O 1
ATOM 1415 N N . MET A 1 186 ? -1.951 -29.219 -14.758 1 98.19 186 MET A N 1
ATOM 1416 C CA . MET A 1 186 ? -2.48 -28.516 -13.594 1 98.19 186 MET A CA 1
ATOM 1417 C C . MET A 1 186 ? -1.662 -28.828 -12.352 1 98.19 186 MET A C 1
ATOM 1419 O O . MET A 1 186 ? -1.21 -29.953 -12.164 1 98.19 186 MET A O 1
ATOM 1423 N N . LYS A 1 187 ? -1.53 -27.812 -11.539 1 98.12 187 LYS A N 1
ATOM 1424 C CA . LYS A 1 187 ? -0.755 -27.984 -10.32 1 98.12 187 LYS A CA 1
ATOM 1425 C C . LYS A 1 187 ? -1.582 -27.625 -9.086 1 98.12 187 LYS A C 1
ATOM 1427 O O . LYS A 1 187 ? -1.232 -26.703 -8.352 1 98.12 187 LYS A O 1
ATOM 1432 N N . PRO A 1 188 ? -2.562 -28.406 -8.688 1 97 188 PRO A N 1
ATOM 1433 C CA . PRO A 1 188 ? -3.314 -28.156 -7.453 1 97 188 PRO A CA 1
ATOM 1434 C C . PRO A 1 188 ? -2.562 -28.594 -6.199 1 97 188 PRO A C 1
ATOM 1436 O O . PRO A 1 188 ? -1.676 -29.438 -6.273 1 97 188 PRO A O 1
ATOM 1439 N N . ASN A 1 189 ? -2.865 -27.953 -5.113 1 95.75 189 ASN A N 1
ATOM 1440 C CA . ASN A 1 189 ? -2.498 -28.531 -3.824 1 95.75 189 ASN A CA 1
ATOM 1441 C C . ASN A 1 189 ? -3.584 -29.469 -3.299 1 95.75 189 ASN A C 1
ATOM 1443 O O . ASN A 1 189 ? -4.594 -29.688 -3.967 1 95.75 189 ASN A O 1
ATOM 1447 N N . ALA A 1 190 ? -3.334 -30.031 -2.135 1 95 190 ALA A N 1
ATOM 1448 C CA . ALA A 1 190 ? -4.262 -31.016 -1.592 1 95 190 ALA A CA 1
ATOM 1449 C C . ALA A 1 190 ? -5.648 -30.406 -1.386 1 95 190 ALA A C 1
ATOM 1451 O O . ALA A 1 190 ? -6.66 -31.047 -1.687 1 95 190 ALA A O 1
ATOM 1452 N N . PHE A 1 191 ? -5.703 -29.234 -0.921 1 93.06 191 PHE A N 1
ATOM 1453 C CA . PHE A 1 191 ? -6.969 -28.562 -0.668 1 93.06 191 PHE A CA 1
ATOM 1454 C C . PHE A 1 191 ? -7.727 -28.328 -1.969 1 93.06 191 PHE A C 1
ATOM 1456 O O . PHE A 1 191 ? -8.922 -28.625 -2.059 1 93.06 191 PHE A O 1
ATOM 1463 N N . GLU A 1 192 ? -7.035 -27.812 -2.951 1 94.06 192 GLU A N 1
ATOM 1464 C CA . GLU A 1 192 ? -7.621 -27.547 -4.262 1 94.06 192 GLU A CA 1
ATOM 1465 C C . GLU A 1 192 ? -8.062 -28.844 -4.941 1 94.06 192 GLU A C 1
ATOM 1467 O O . GLU A 1 192 ? -9.133 -28.891 -5.555 1 94.06 192 GLU A O 1
ATOM 1472 N N . LEU A 1 193 ? -7.242 -29.797 -4.824 1 94.69 193 LEU A N 1
ATOM 1473 C CA . LEU A 1 193 ? -7.582 -31.094 -5.379 1 94.69 193 LEU A CA 1
ATOM 1474 C C . LEU A 1 193 ? -8.867 -31.625 -4.758 1 94.69 193 LEU A C 1
ATOM 1476 O O . LEU A 1 193 ? -9.75 -32.125 -5.469 1 94.69 193 LEU A O 1
ATOM 1480 N N . GLY A 1 194 ? -8.906 -31.562 -3.459 1 93.75 194 GLY A N 1
ATOM 1481 C CA . GLY A 1 194 ? -10.117 -31.953 -2.758 1 93.75 194 GLY A CA 1
ATOM 1482 C C . GLY A 1 194 ? -11.352 -31.188 -3.205 1 93.75 194 GLY A C 1
ATOM 1483 O O . GLY A 1 194 ? -12.422 -31.766 -3.393 1 93.75 194 GLY A O 1
ATOM 1484 N N . GLN A 1 195 ? -11.195 -29.906 -3.42 1 90.44 195 GLN A N 1
ATOM 1485 C CA . GLN A 1 195 ? -12.281 -29.047 -3.885 1 90.44 195 GLN A CA 1
ATOM 1486 C C . GLN A 1 195 ? -12.789 -29.5 -5.25 1 90.44 195 GLN A C 1
ATOM 1488 O O . GLN A 1 195 ? -13.992 -29.469 -5.516 1 90.44 195 GLN A O 1
ATOM 1493 N N . ILE A 1 196 ? -11.914 -29.844 -6.043 1 90.5 196 ILE A N 1
ATOM 1494 C CA . ILE A 1 196 ? -12.219 -30.203 -7.426 1 90.5 196 ILE A CA 1
ATOM 1495 C C . ILE A 1 196 ? -13.008 -31.516 -7.457 1 90.5 196 ILE A C 1
ATOM 1497 O O . ILE A 1 196 ? -13.984 -31.641 -8.195 1 90.5 196 ILE A O 1
ATOM 1501 N N . VAL A 1 197 ? -12.664 -32.469 -6.652 1 92.06 197 VAL A N 1
ATOM 1502 C CA . VAL A 1 197 ? -13.242 -33.812 -6.766 1 92.06 197 VAL A CA 1
ATOM 1503 C C . VAL A 1 197 ? -14.281 -34 -5.668 1 92.06 197 VAL A C 1
ATOM 1505 O O . VAL A 1 197 ? -14.906 -35.062 -5.586 1 92.06 197 VAL A O 1
ATOM 1508 N N . GLY A 1 198 ? -14.492 -33 -4.812 1 92.5 198 GLY A N 1
ATOM 1509 C CA . GLY A 1 198 ? -15.484 -33.094 -3.754 1 92.5 198 GLY A CA 1
ATOM 1510 C C . GLY A 1 198 ? -15.047 -34 -2.604 1 92.5 198 GLY A C 1
ATOM 1511 O O . GLY A 1 198 ? -15.844 -34.781 -2.086 1 92.5 198 GLY A O 1
ATOM 1512 N N . GLU A 1 199 ? -13.797 -34.031 -2.301 1 94.56 199 GLU A N 1
ATOM 1513 C CA . GLU A 1 199 ? -13.234 -34.812 -1.207 1 94.56 199 GLU A CA 1
ATOM 1514 C C . GLU A 1 199 ? -12.484 -33.906 -0.22 1 94.56 199 GLU A C 1
ATOM 1516 O O . GLU A 1 199 ? -12.352 -32.719 -0.44 1 94.56 199 GLU A O 1
ATOM 1521 N N . ASP A 1 200 ? -12.078 -34.469 0.903 1 95.06 200 ASP A N 1
ATOM 1522 C CA . ASP A 1 200 ? -11.359 -33.75 1.94 1 95.06 200 ASP A CA 1
ATOM 1523 C C . ASP A 1 200 ? -9.875 -33.656 1.615 1 95.06 200 ASP A C 1
ATOM 1525 O O . ASP A 1 200 ? -9.117 -34.594 1.873 1 95.06 200 ASP A O 1
ATOM 1529 N N . GLY A 1 201 ? -9.422 -32.531 1.166 1 94.69 201 GLY A N 1
ATOM 1530 C CA . GLY A 1 201 ? -8.031 -32.312 0.809 1 94.69 201 GLY A CA 1
ATOM 1531 C C . GLY A 1 201 ? -7.09 -32.438 1.993 1 94.69 201 GLY A C 1
ATOM 1532 O O . GLY A 1 201 ? -5.957 -32.906 1.854 1 94.69 201 GLY A O 1
ATOM 1533 N N . GLU A 1 202 ? -7.535 -32.031 3.119 1 93.94 202 GLU A N 1
ATOM 1534 C CA . GLU A 1 202 ? -6.719 -32.125 4.324 1 93.94 202 GLU A CA 1
ATOM 1535 C C . GLU A 1 202 ? -6.438 -33.562 4.691 1 93.94 202 GLU A C 1
ATOM 1537 O O . GLU A 1 202 ? -5.332 -33.906 5.129 1 93.94 202 GLU A O 1
ATOM 1542 N N . GLN A 1 203 ? -7.438 -34.312 4.559 1 95.5 203 GLN A N 1
ATOM 1543 C CA . GLN A 1 203 ? -7.258 -35.75 4.824 1 95.5 203 GLN A CA 1
ATOM 1544 C C . GLN A 1 203 ? -6.27 -36.375 3.844 1 95.5 203 GLN A C 1
ATOM 1546 O O . GLN A 1 203 ? -5.496 -37.25 4.211 1 95.5 203 GLN A O 1
ATOM 1551 N N . MET A 1 204 ? -6.305 -35.938 2.611 1 95.75 204 MET A N 1
ATOM 1552 C CA . MET A 1 204 ? -5.355 -36.438 1.615 1 95.75 204 MET A CA 1
ATOM 1553 C C . MET A 1 204 ? -3.92 -36.094 2.025 1 95.75 204 MET A C 1
ATOM 1555 O O . MET A 1 204 ? -3.031 -36.938 1.905 1 95.75 204 MET A O 1
ATOM 1559 N N . GLU A 1 205 ? -3.715 -34.875 2.447 1 94.75 205 GLU A N 1
ATOM 1560 C CA . GLU A 1 205 ? -2.387 -34.438 2.875 1 94.75 205 GLU A CA 1
ATOM 1561 C C . GLU A 1 205 ? -1.917 -35.25 4.09 1 94.75 205 GLU A C 1
ATOM 1563 O O . GLU A 1 205 ? -0.756 -35.656 4.16 1 94.75 205 GLU A O 1
ATOM 1568 N N . ARG A 1 206 ? -2.795 -35.5 5.121 1 94.88 206 ARG A N 1
ATOM 1569 C CA . ARG A 1 206 ? -2.473 -36.281 6.312 1 94.88 206 ARG A CA 1
ATOM 1570 C C . ARG A 1 206 ? -2.131 -37.719 5.953 1 94.88 206 ARG A C 1
ATOM 1572 O O . ARG A 1 206 ? -1.209 -38.312 6.523 1 94.88 206 ARG A O 1
ATOM 1579 N N . SER A 1 207 ? -2.92 -38.25 5.043 1 97.38 207 SER A N 1
ATOM 1580 C CA . SER A 1 207 ? -2.672 -39.625 4.586 1 97.38 207 SER A CA 1
ATOM 1581 C C . SER A 1 207 ? -1.31 -39.719 3.91 1 97.38 207 SER A C 1
ATOM 1583 O O . SER A 1 207 ? -0.582 -40.719 4.129 1 97.38 207 SER A O 1
ATOM 1585 N N . ALA A 1 208 ? -1 -38.812 3.094 1 96.69 208 ALA A N 1
ATOM 1586 C CA . ALA A 1 208 ? 0.292 -38.812 2.41 1 96.69 208 ALA A CA 1
ATOM 1587 C C . ALA A 1 208 ? 1.439 -38.688 3.41 1 96.69 208 ALA A C 1
ATOM 1589 O O . ALA A 1 208 ? 2.48 -39.344 3.238 1 96.69 208 ALA A O 1
ATOM 1590 N N . LEU A 1 209 ? 1.278 -37.844 4.383 1 95.06 209 LEU A N 1
ATOM 1591 C CA . LEU A 1 209 ? 2.289 -37.719 5.426 1 95.06 209 LEU A CA 1
ATOM 1592 C C . LEU A 1 209 ? 2.52 -39.062 6.141 1 95.06 209 LEU A C 1
ATOM 1594 O O . LEU A 1 209 ? 3.633 -39.344 6.59 1 95.06 209 LEU A O 1
ATOM 1598 N N . ALA A 1 210 ? 1.447 -39.812 6.195 1 96.5 210 ALA A N 1
ATOM 1599 C CA . ALA A 1 210 ? 1.523 -41.125 6.832 1 96.5 210 ALA A CA 1
ATOM 1600 C C . ALA A 1 210 ? 2.025 -42.188 5.852 1 96.5 210 ALA A C 1
ATOM 1602 O O . ALA A 1 210 ? 2.094 -43.375 6.191 1 96.5 210 ALA A O 1
ATOM 1603 N N . GLY A 1 211 ? 2.246 -41.781 4.668 1 94.94 211 GLY A N 1
ATOM 1604 C CA . GLY A 1 211 ? 2.852 -42.688 3.701 1 94.94 211 GLY A CA 1
ATOM 1605 C C . GLY A 1 211 ? 1.858 -43.25 2.693 1 94.94 211 GLY A C 1
ATOM 1606 O O . GLY A 1 211 ? 2.229 -44.031 1.807 1 94.94 211 GLY A O 1
ATOM 1607 N N . ASP A 1 212 ? 0.641 -42.844 2.814 1 97.5 212 ASP A N 1
ATOM 1608 C CA . ASP A 1 212 ? -0.383 -43.312 1.885 1 97.5 212 ASP A CA 1
ATOM 1609 C C . ASP A 1 212 ? -0.771 -42.219 0.898 1 97.5 212 ASP A C 1
ATOM 1611 O O . ASP A 1 212 ? -1.592 -41.344 1.214 1 97.5 212 ASP A O 1
ATOM 1615 N N . PHE A 1 213 ? -0.357 -42.375 -0.322 1 97.75 213 PHE A N 1
ATOM 1616 C CA . PHE A 1 213 ? -0.562 -41.375 -1.353 1 97.75 213 PHE A CA 1
ATOM 1617 C C . PHE A 1 213 ? -1.767 -41.719 -2.221 1 97.75 213 PHE A C 1
ATOM 1619 O O . PHE A 1 213 ? -2.119 -40.969 -3.131 1 97.75 213 PHE A O 1
ATOM 1626 N N . GLN A 1 214 ? -2.457 -42.781 -1.945 1 97.19 214 GLN A N 1
ATOM 1627 C CA . GLN A 1 214 ? -3.479 -43.344 -2.828 1 97.19 214 GLN A CA 1
ATOM 1628 C C . GLN A 1 214 ? -4.676 -42.406 -2.936 1 97.19 214 GLN A C 1
ATOM 1630 O O . GLN A 1 214 ? -5.223 -42.188 -4.023 1 97.19 214 GLN A O 1
ATOM 1635 N N . PRO A 1 215 ? -5.125 -41.812 -1.802 1 97.12 215 PRO A N 1
ATOM 1636 C CA . PRO A 1 215 ? -6.258 -40.875 -1.934 1 97.12 215 PRO A CA 1
ATOM 1637 C C . PRO A 1 215 ? -5.969 -39.719 -2.879 1 97.12 215 PRO A C 1
ATOM 1639 O O . PRO A 1 215 ? -6.816 -39.344 -3.695 1 97.12 215 PRO A O 1
ATOM 1642 N N . ALA A 1 216 ? -4.82 -39.125 -2.785 1 97.69 216 ALA A N 1
ATOM 1643 C CA . ALA A 1 216 ? -4.426 -38.031 -3.672 1 97.69 216 ALA A CA 1
ATOM 1644 C C . ALA A 1 216 ? -4.285 -38.531 -5.113 1 97.69 216 ALA A C 1
ATOM 1646 O O . ALA A 1 216 ? -4.656 -37.812 -6.051 1 97.69 216 ALA A O 1
ATOM 1647 N N . ALA A 1 217 ? -3.74 -39.719 -5.258 1 97.88 217 ALA A N 1
ATOM 1648 C CA . ALA A 1 217 ? -3.578 -40.312 -6.582 1 97.88 217 ALA A CA 1
ATOM 1649 C C . ALA A 1 217 ? -4.93 -40.5 -7.27 1 97.88 217 ALA A C 1
ATOM 1651 O O . ALA A 1 217 ? -5.074 -40.219 -8.453 1 97.88 217 ALA A O 1
ATOM 1652 N N . LYS A 1 218 ? -5.844 -41.031 -6.523 1 97 218 LYS A N 1
ATOM 1653 C CA . LYS A 1 218 ? -7.188 -41.219 -7.055 1 97 218 LYS A CA 1
ATOM 1654 C C . LYS A 1 218 ? -7.805 -39.906 -7.508 1 97 218 LYS A C 1
ATOM 1656 O O . LYS A 1 218 ? -8.406 -39.812 -8.578 1 97 218 LYS A O 1
ATOM 1661 N N . ALA A 1 219 ? -7.668 -38.906 -6.703 1 97.12 219 ALA A N 1
ATOM 1662 C CA . ALA A 1 219 ? -8.203 -37.594 -7.02 1 97.12 219 ALA A CA 1
ATOM 1663 C C . ALA A 1 219 ? -7.531 -37 -8.258 1 97.12 219 ALA A C 1
ATOM 1665 O O . ALA A 1 219 ? -8.195 -36.406 -9.109 1 97.12 219 ALA A O 1
ATOM 1666 N N . ALA A 1 220 ? -6.246 -37.125 -8.367 1 97.75 220 ALA A N 1
ATOM 1667 C CA . ALA A 1 220 ? -5.5 -36.625 -9.523 1 97.75 220 ALA A CA 1
ATOM 1668 C C . ALA A 1 220 ? -5.926 -37.344 -10.805 1 97.75 220 ALA A C 1
ATOM 1670 O O . ALA A 1 220 ? -6.07 -36.719 -11.852 1 97.75 220 ALA A O 1
ATOM 1671 N N . ARG A 1 221 ? -6.125 -38.625 -10.727 1 97.19 221 ARG A N 1
ATOM 1672 C CA . ARG A 1 221 ? -6.566 -39.406 -11.875 1 97.19 221 ARG A CA 1
ATOM 1673 C C . ARG A 1 221 ? -7.953 -38.969 -12.336 1 97.19 221 ARG A C 1
ATOM 1675 O O . ARG A 1 221 ? -8.25 -39 -13.531 1 97.19 221 ARG A O 1
ATOM 1682 N N . ALA A 1 222 ? -8.742 -38.625 -11.375 1 96 222 ALA A N 1
ATOM 1683 C CA . ALA A 1 222 ? -10.055 -38.094 -11.734 1 96 222 ALA A CA 1
ATOM 1684 C C . ALA A 1 222 ? -9.922 -36.844 -12.633 1 96 222 ALA A C 1
ATOM 1686 O O . ALA A 1 222 ? -10.719 -36.656 -13.555 1 96 222 ALA A O 1
ATOM 1687 N N . LEU A 1 223 ? -8.969 -36 -12.391 1 95.56 223 LEU A N 1
ATOM 1688 C CA . LEU A 1 223 ? -8.703 -34.844 -13.227 1 95.56 223 LEU A CA 1
ATOM 1689 C C . LEU A 1 223 ? -8.219 -35.25 -14.609 1 95.56 223 LEU A C 1
ATOM 1691 O O . LEU A 1 223 ? -8.562 -34.625 -15.609 1 95.56 223 LEU A O 1
ATOM 1695 N N 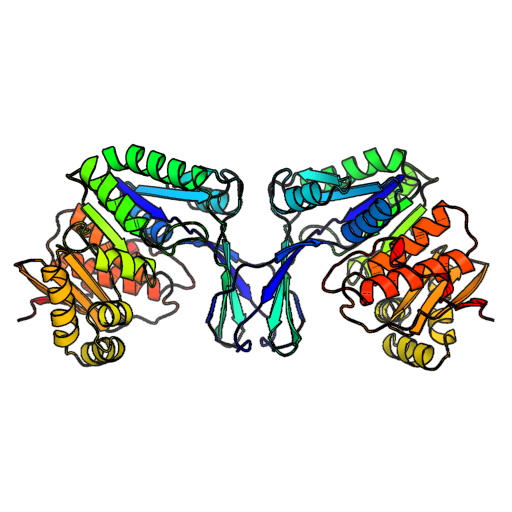. ASN A 1 224 ? -7.398 -36.281 -14.617 1 96.69 224 ASN A N 1
ATOM 1696 C CA . ASN A 1 224 ? -6.996 -36.812 -15.906 1 96.69 224 ASN A CA 1
ATOM 1697 C C . ASN A 1 224 ? -8.203 -37.25 -16.734 1 96.69 224 ASN A C 1
ATOM 1699 O O . ASN A 1 224 ? -8.25 -37 -17.938 1 96.69 224 ASN A O 1
ATOM 1703 N N . GLN A 1 225 ? -9.117 -37.875 -16.094 1 95.38 225 GLN A N 1
ATOM 1704 C CA . GLN A 1 225 ? -10.312 -38.344 -16.781 1 95.38 225 GLN A CA 1
ATOM 1705 C C . GLN A 1 225 ? -11.133 -37.188 -17.328 1 95.38 225 GLN A C 1
ATOM 1707 O O . GLN A 1 225 ? -11.859 -37.344 -18.312 1 95.38 225 GLN A O 1
ATOM 1712 N N . LEU A 1 226 ? -10.945 -36.094 -16.672 1 93.56 226 LEU A N 1
ATOM 1713 C CA . LEU A 1 226 ? -11.688 -34.906 -17.094 1 93.56 226 LEU A CA 1
ATOM 1714 C C . LEU A 1 226 ? -10.969 -34.188 -18.234 1 93.56 226 LEU A C 1
ATOM 1716 O O . LEU A 1 226 ? -11.5 -33.219 -18.797 1 93.56 226 LEU A O 1
ATOM 1720 N N . GLY A 1 227 ? -9.758 -34.562 -18.5 1 93.94 227 GLY A N 1
ATOM 1721 C CA . GLY A 1 227 ? -9.156 -34.062 -19.719 1 93.94 227 GLY A CA 1
ATOM 1722 C C . GLY A 1 227 ? -7.758 -33.5 -19.516 1 93.94 227 GLY A C 1
ATOM 1723 O O . GLY A 1 227 ? -7.047 -33.219 -20.484 1 93.94 227 GLY A O 1
ATOM 1724 N N . VAL A 1 228 ? -7.32 -33.375 -18.281 1 97.25 228 VAL A N 1
ATOM 1725 C CA . VAL A 1 228 ? -5.992 -32.844 -18 1 97.25 228 VAL A CA 1
ATOM 1726 C C . VAL A 1 228 ? -4.938 -33.938 -18.281 1 97.25 228 VAL A C 1
ATOM 1728 O O . VAL A 1 228 ? -5.051 -35.062 -17.781 1 97.25 228 VAL A O 1
ATOM 1731 N N . THR A 1 229 ? -3.93 -33.625 -19.016 1 97.94 229 THR A N 1
ATOM 1732 C CA . THR A 1 229 ? -2.938 -34.625 -19.422 1 97.94 229 THR A CA 1
ATOM 1733 C C . THR A 1 229 ? -2.012 -34.969 -18.266 1 97.94 229 THR A C 1
ATOM 1735 O O . THR A 1 229 ? -1.778 -36.156 -17.969 1 97.94 229 THR A O 1
ATOM 1738 N N . GLU A 1 230 ? -1.456 -33.969 -17.594 1 98.69 230 GLU A N 1
ATOM 1739 C CA . GLU A 1 230 ? -0.577 -34.125 -16.438 1 98.69 230 GLU A CA 1
ATOM 1740 C C . GLU A 1 230 ? -1.113 -33.406 -15.211 1 98.69 230 GLU A C 1
ATOM 1742 O O . GLU A 1 230 ? -1.472 -32.219 -15.305 1 98.69 230 GLU A O 1
ATOM 1747 N N . VAL A 1 231 ? -1.214 -34.094 -14.109 1 98.56 231 VAL A N 1
ATOM 1748 C CA . VAL A 1 231 ? -1.643 -33.469 -12.852 1 98.56 231 VAL A CA 1
ATOM 1749 C C . VAL A 1 231 ? -0.524 -33.594 -11.82 1 98.56 231 VAL A C 1
ATOM 1751 O O . VAL A 1 231 ? -0.199 -34.688 -11.359 1 98.56 231 VAL A O 1
ATOM 1754 N N . LEU A 1 232 ? 0.09 -32.5 -11.5 1 98.81 232 LEU A N 1
ATOM 1755 C CA . LEU A 1 232 ? 1.085 -32.375 -10.438 1 98.81 232 LEU A CA 1
ATOM 1756 C C . LEU A 1 232 ? 0.453 -31.875 -9.148 1 98.81 232 LEU A C 1
ATOM 1758 O O . LEU A 1 232 ? 0.35 -30.656 -8.945 1 98.81 232 LEU A O 1
ATOM 1762 N N . ALA A 1 233 ? 0.105 -32.719 -8.258 1 98.31 233 ALA A N 1
ATOM 1763 C CA . ALA A 1 233 ? -0.536 -32.344 -7.004 1 98.31 233 ALA A CA 1
ATOM 1764 C C . ALA A 1 233 ? 0.479 -32.25 -5.867 1 98.31 233 ALA A C 1
ATOM 1766 O O . ALA A 1 233 ? 1.158 -33.25 -5.574 1 98.31 233 ALA A O 1
ATOM 1767 N N . THR A 1 234 ? 0.597 -31.141 -5.266 1 97.62 234 THR A N 1
ATOM 1768 C CA . THR A 1 234 ? 1.512 -30.969 -4.141 1 97.62 234 THR A CA 1
ATOM 1769 C C . THR A 1 234 ? 0.811 -31.297 -2.824 1 97.62 234 THR A C 1
ATOM 1771 O O . THR A 1 234 ? -0.364 -30.984 -2.643 1 97.62 234 THR A O 1
ATOM 1774 N N . LEU A 1 235 ? 1.485 -31.969 -1.909 1 96.62 235 LEU A N 1
ATOM 1775 C CA . LEU A 1 235 ? 0.917 -32.469 -0.661 1 96.62 235 LEU A CA 1
ATOM 1776 C C . LEU A 1 235 ? 1.709 -31.953 0.538 1 96.62 235 LEU A C 1
ATOM 1778 O O . LEU A 1 235 ? 2.014 -32.719 1.459 1 96.62 235 LEU A O 1
ATOM 1782 N N . GLY A 1 236 ? 2.156 -30.719 0.469 1 92 236 GLY A N 1
ATOM 1783 C CA . GLY A 1 236 ? 2.914 -30.125 1.56 1 92 236 GLY A CA 1
ATOM 1784 C C . GLY A 1 236 ? 4.238 -30.828 1.812 1 92 236 GLY A C 1
ATOM 1785 O O . GLY A 1 236 ? 5.02 -31.047 0.883 1 92 236 GLY A O 1
ATOM 1786 N N . GLU A 1 237 ? 4.48 -31.047 3.107 1 92.75 237 GLU A N 1
ATOM 1787 C CA . GLU A 1 237 ? 5.75 -31.641 3.523 1 92.75 237 GLU A CA 1
ATOM 1788 C C . GLU A 1 237 ? 5.863 -33.094 3.07 1 92.75 237 GLU A C 1
ATOM 1790 O O . GLU A 1 237 ? 6.965 -33.625 3.004 1 92.75 237 GLU A O 1
ATOM 1795 N N . ALA A 1 238 ? 4.734 -33.688 2.715 1 95 238 ALA A N 1
ATOM 1796 C CA . ALA A 1 238 ? 4.746 -35.094 2.312 1 95 238 ALA A CA 1
ATOM 1797 C C . ALA A 1 238 ? 5.375 -35.281 0.934 1 95 238 ALA A C 1
ATOM 1799 O O . ALA A 1 238 ? 5.934 -36.344 0.626 1 95 238 ALA A O 1
ATOM 1800 N N . GLY A 1 239 ? 5.223 -34.219 0.105 1 97.12 239 GLY A N 1
ATOM 1801 C CA . GLY A 1 239 ? 5.715 -34.312 -1.26 1 97.12 239 GLY A CA 1
ATOM 1802 C C . GLY A 1 239 ? 4.66 -34 -2.301 1 97.12 239 GLY A C 1
ATOM 1803 O O . GLY A 1 239 ? 3.982 -32.969 -2.213 1 97.12 239 GLY A O 1
ATOM 1804 N N . ALA A 1 240 ? 4.648 -34.875 -3.379 1 98.31 240 ALA A N 1
ATOM 1805 C CA . ALA A 1 240 ? 3.729 -34.594 -4.48 1 98.31 240 ALA A CA 1
ATOM 1806 C C . ALA A 1 240 ? 3.396 -35.875 -5.25 1 98.31 240 ALA A C 1
ATOM 1808 O O . ALA A 1 240 ? 4.07 -36.906 -5.094 1 98.31 240 ALA A O 1
ATOM 1809 N N . ILE A 1 241 ? 2.355 -35.812 -5.977 1 98 241 ILE A N 1
ATOM 1810 C CA . ILE A 1 241 ? 1.979 -36.875 -6.906 1 98 241 ILE A CA 1
ATOM 1811 C C . ILE A 1 241 ? 1.943 -36.312 -8.328 1 98 241 ILE A C 1
ATOM 1813 O O . ILE A 1 241 ? 1.748 -35.125 -8.531 1 98 241 ILE A O 1
ATOM 1817 N N . LEU A 1 242 ? 2.246 -37.188 -9.273 1 98.81 242 LEU A N 1
ATOM 1818 C CA . LEU A 1 242 ? 2.121 -36.906 -10.703 1 98.81 242 LEU A CA 1
ATOM 1819 C C . LEU A 1 242 ? 1.271 -37.969 -11.391 1 98.81 242 LEU A C 1
ATOM 1821 O O . LEU A 1 242 ? 1.65 -39.125 -11.43 1 98.81 242 LEU A O 1
ATOM 1825 N N . ALA A 1 243 ? 0.139 -37.594 -11.867 1 98.75 243 ALA A N 1
ATOM 1826 C CA . ALA A 1 243 ? -0.73 -38.5 -12.609 1 98.75 243 ALA A CA 1
ATOM 1827 C C . ALA A 1 243 ? -0.734 -38.188 -14.102 1 98.75 243 ALA A C 1
ATOM 1829 O O . ALA A 1 243 ? -0.944 -37.031 -14.484 1 98.75 243 ALA A O 1
ATOM 1830 N N . ILE A 1 244 ? -0.444 -39.156 -14.883 1 98.5 244 ILE A N 1
ATOM 1831 C CA . ILE A 1 244 ? -0.405 -38.969 -16.328 1 98.5 244 ILE A CA 1
ATOM 1832 C C . ILE A 1 244 ? -1.667 -39.562 -16.953 1 98.5 244 ILE A C 1
ATOM 1834 O O . ILE A 1 244 ? -2.035 -40.719 -16.656 1 98.5 244 ILE A O 1
ATOM 1838 N N . LYS A 1 245 ? -2.314 -38.781 -17.812 1 97.56 245 LYS A N 1
ATOM 1839 C CA . LYS A 1 245 ? -3.502 -39.281 -18.5 1 97.56 245 LYS A CA 1
ATOM 1840 C C . LYS A 1 245 ? -3.197 -40.594 -19.266 1 97.56 245 LYS A C 1
ATOM 1842 O O . LYS A 1 245 ? -2.24 -40.625 -20.031 1 97.56 245 LYS A O 1
ATOM 1847 N N . ASP A 1 246 ? -4.012 -41.625 -18.969 1 95.69 246 ASP A N 1
ATOM 1848 C CA . ASP A 1 246 ? -3.881 -42.938 -19.609 1 95.69 246 ASP A CA 1
ATOM 1849 C C . ASP A 1 246 ? -2.498 -43.531 -19.359 1 95.69 246 ASP A C 1
ATOM 1851 O O . ASP A 1 246 ? -1.979 -44.281 -20.172 1 95.69 246 ASP A O 1
ATOM 1855 N N . GLY A 1 247 ? -1.854 -43.094 -18.328 1 96.5 247 GLY A N 1
ATOM 1856 C CA . GLY A 1 247 ? -0.511 -43.531 -17.969 1 96.5 247 GLY A CA 1
ATOM 1857 C C . GLY A 1 247 ? -0.324 -43.781 -16.484 1 96.5 247 GLY A C 1
ATOM 1858 O O . GLY A 1 247 ? -1.297 -43.969 -15.758 1 96.5 247 GLY A O 1
ATOM 1859 N N . PRO A 1 248 ? 0.881 -43.875 -16.047 1 97.56 248 PRO A N 1
ATOM 1860 C CA . PRO A 1 248 ? 1.175 -44.188 -14.648 1 97.56 248 PRO A CA 1
ATOM 1861 C C . PRO A 1 248 ? 0.943 -43 -13.727 1 97.56 248 PRO A C 1
ATOM 1863 O O . PRO A 1 248 ? 0.737 -41.875 -14.195 1 97.56 248 PRO A O 1
ATOM 1866 N N . CYS A 1 249 ? 0.884 -43.344 -12.539 1 98.44 249 CYS A N 1
ATOM 1867 C CA . CYS A 1 249 ? 0.881 -42.344 -11.461 1 98.44 249 CYS A CA 1
ATOM 1868 C C . CYS A 1 249 ? 2.096 -42.531 -10.562 1 98.44 249 CYS A C 1
ATOM 1870 O O . CYS A 1 249 ? 2.48 -43.656 -10.242 1 98.44 249 CYS A O 1
ATOM 1872 N N . PHE A 1 250 ? 2.74 -41.406 -10.258 1 98.62 250 PHE A N 1
ATOM 1873 C CA . PHE A 1 250 ? 3.949 -41.438 -9.445 1 98.62 250 PHE A CA 1
ATOM 1874 C C . PHE A 1 250 ? 3.762 -40.625 -8.172 1 98.62 250 PHE A C 1
ATOM 1876 O O . PHE A 1 250 ? 2.949 -39.719 -8.133 1 98.62 250 PHE A O 1
ATOM 1883 N N . ALA A 1 251 ? 4.465 -41 -7.16 1 98.5 251 ALA A N 1
ATOM 1884 C CA . ALA A 1 251 ? 4.629 -40.188 -5.945 1 98.5 251 ALA A CA 1
ATOM 1885 C C . ALA A 1 251 ? 6.098 -39.875 -5.699 1 98.5 251 ALA A C 1
ATOM 1887 O O . ALA A 1 251 ? 6.988 -40.594 -6.156 1 98.5 251 ALA A O 1
ATOM 1888 N N . ALA A 1 252 ? 6.34 -38.781 -5.105 1 98.12 252 ALA A N 1
ATOM 1889 C CA . ALA A 1 252 ? 7.691 -38.438 -4.676 1 98.12 252 ALA A CA 1
ATOM 1890 C C . ALA A 1 252 ? 7.676 -37.75 -3.301 1 98.12 252 ALA A C 1
ATOM 1892 O O . ALA A 1 252 ? 6.797 -36.938 -3.008 1 98.12 252 ALA A O 1
ATOM 1893 N N . THR A 1 253 ? 8.586 -38.125 -2.455 1 96.19 253 THR A N 1
ATOM 1894 C CA . THR A 1 253 ? 8.766 -37.469 -1.167 1 96.19 253 THR A CA 1
ATOM 1895 C C . THR A 1 253 ? 9.727 -36.281 -1.292 1 96.19 253 THR A C 1
ATOM 1897 O O . THR A 1 253 ? 10.664 -36.344 -2.094 1 96.19 253 THR A O 1
ATOM 1900 N N . SER A 1 254 ? 9.422 -35.312 -0.514 1 88.81 254 SER A N 1
ATOM 1901 C CA . SER A 1 254 ? 10.289 -34.125 -0.481 1 88.81 254 SER A CA 1
ATOM 1902 C C . SER A 1 254 ? 11.539 -34.406 0.356 1 88.81 254 SER A C 1
ATOM 1904 O O . SER A 1 254 ? 11.477 -35.094 1.371 1 88.81 254 SER A O 1
ATOM 1906 N N . PRO A 1 255 ? 12.703 -33.781 -0.028 1 89.5 255 PRO A N 1
ATOM 1907 C CA . PRO A 1 255 ? 13.844 -33.781 0.893 1 89.5 255 PRO A CA 1
ATOM 1908 C C . PRO A 1 255 ? 13.492 -33.188 2.254 1 89.5 255 PRO A C 1
ATOM 1910 O O . PRO A 1 255 ? 12.633 -32.312 2.346 1 89.5 255 PRO A O 1
ATOM 1913 N N . LYS A 1 256 ? 14.109 -33.656 3.318 1 89.12 256 LYS A N 1
ATOM 1914 C CA . LYS A 1 256 ? 13.922 -33.094 4.648 1 89.12 256 LYS A CA 1
ATOM 1915 C C . LYS A 1 256 ? 14.641 -31.75 4.781 1 89.12 256 LYS A C 1
ATOM 1917 O O . LYS A 1 256 ? 15.805 -31.641 4.402 1 89.12 256 LYS A O 1
ATOM 1922 N N . ILE A 1 257 ? 13.852 -30.797 5.199 1 90.62 257 ILE A N 1
ATOM 1923 C CA . ILE A 1 257 ? 14.438 -29.469 5.355 1 90.62 257 ILE A CA 1
ATOM 1924 C C . ILE A 1 257 ? 13.898 -28.812 6.633 1 90.62 257 ILE A C 1
ATOM 1926 O O . ILE A 1 257 ? 12.984 -29.344 7.27 1 90.62 257 ILE A O 1
ATOM 1930 N N . ILE A 1 258 ? 14.578 -27.766 7.09 1 89.31 258 ILE A N 1
ATOM 1931 C CA . ILE A 1 258 ? 14.031 -26.875 8.109 1 89.31 258 ILE A CA 1
ATOM 1932 C C . ILE A 1 258 ? 13.25 -25.75 7.441 1 89.31 258 ILE A C 1
ATOM 1934 O O . ILE A 1 258 ? 13.828 -24.875 6.793 1 89.31 258 ILE A O 1
ATOM 1938 N N . PRO A 1 259 ? 11.984 -25.875 7.59 1 88.69 259 PRO A N 1
ATOM 1939 C CA . PRO A 1 259 ? 11.18 -24.875 6.891 1 88.69 259 PRO A CA 1
ATOM 1940 C C . PRO A 1 259 ? 11.367 -23.469 7.461 1 88.69 259 PRO A C 1
ATOM 1942 O O . PRO A 1 259 ? 11.477 -23.297 8.68 1 88.69 259 PRO A O 1
ATOM 1945 N N . GLN A 1 260 ? 11.484 -22.516 6.547 1 84.81 260 GLN A N 1
ATOM 1946 C CA . GLN A 1 260 ? 11.516 -21.109 6.938 1 84.81 260 GLN A CA 1
ATOM 1947 C C . GLN A 1 260 ? 10.289 -20.375 6.422 1 84.81 260 GLN A C 1
ATOM 1949 O O . GLN A 1 260 ? 9.75 -19.484 7.105 1 84.81 260 GLN A O 1
ATOM 1954 N N . SER A 1 261 ? 9.867 -20.734 5.195 1 82.25 261 SER A N 1
ATOM 1955 C CA . SER A 1 261 ? 8.695 -20.125 4.574 1 82.25 261 SER A CA 1
ATOM 1956 C C . SER A 1 261 ? 8.078 -21.047 3.527 1 82.25 261 SER A C 1
ATOM 1958 O O . SER A 1 261 ? 8.797 -21.641 2.73 1 82.25 261 SER A O 1
ATOM 1960 N N . THR A 1 262 ? 6.801 -21.031 3.533 1 78.25 262 THR A N 1
ATOM 1961 C CA . THR A 1 262 ? 6.148 -21.891 2.545 1 78.25 262 THR A CA 1
ATOM 1962 C C . THR A 1 262 ? 5.699 -21.062 1.338 1 78.25 262 THR A C 1
ATOM 1964 O O . THR A 1 262 ? 5.219 -21.625 0.348 1 78.25 262 THR A O 1
ATOM 1967 N N . VAL A 1 263 ? 5.863 -19.797 1.415 1 79.56 263 VAL A N 1
ATOM 1968 C CA . VAL A 1 263 ? 5.441 -18.922 0.333 1 79.56 263 VAL A CA 1
ATOM 1969 C C . VAL A 1 263 ? 6.301 -19.156 -0.904 1 79.56 263 VAL A C 1
ATOM 1971 O O . VAL A 1 263 ? 7.527 -19.203 -0.813 1 79.56 263 VAL A O 1
ATOM 1974 N N . GLY A 1 264 ? 5.637 -19.484 -2.043 1 87.88 264 GLY A N 1
ATOM 1975 C CA . GLY A 1 264 ? 6.336 -19.688 -3.303 1 87.88 264 GLY A CA 1
ATOM 1976 C C . GLY A 1 264 ? 6.762 -21.125 -3.531 1 87.88 264 GLY A C 1
ATOM 1977 O O . GLY A 1 264 ? 7.25 -21.469 -4.609 1 87.88 264 GLY A O 1
ATOM 1978 N N . ALA A 1 265 ? 6.586 -21.969 -2.537 1 92.25 265 ALA A N 1
ATOM 1979 C CA . ALA A 1 265 ? 7 -23.359 -2.656 1 92.25 265 ALA A CA 1
ATOM 1980 C C . ALA A 1 265 ? 6.305 -24.047 -3.83 1 92.25 265 ALA A C 1
ATOM 1982 O O . ALA A 1 265 ? 6.945 -24.75 -4.613 1 92.25 265 ALA A O 1
ATOM 1983 N N . GLY A 1 266 ? 5.035 -23.844 -3.941 1 95 266 GLY A N 1
ATOM 1984 C CA . GLY A 1 266 ? 4.285 -24.422 -5.051 1 95 266 GLY A CA 1
ATOM 1985 C C . GLY A 1 266 ? 4.723 -23.891 -6.402 1 95 266 GLY A C 1
ATOM 1986 O O . GLY A 1 266 ? 4.793 -24.641 -7.375 1 95 266 GLY A O 1
ATOM 1987 N N . ASP A 1 267 ? 5.004 -22.625 -6.453 1 96.94 267 ASP A N 1
ATOM 1988 C CA . ASP A 1 267 ? 5.48 -22 -7.684 1 96.94 267 ASP A CA 1
ATOM 1989 C C . ASP A 1 267 ? 6.809 -22.609 -8.125 1 96.94 267 ASP A C 1
ATOM 1991 O O . ASP A 1 267 ? 7.02 -22.875 -9.312 1 96.94 267 ASP A O 1
ATOM 1995 N N . CYS A 1 268 ? 7.629 -22.844 -7.145 1 97.88 268 CYS A N 1
ATOM 1996 C CA . CYS A 1 268 ? 8.938 -23.422 -7.43 1 97.88 268 CYS A CA 1
ATOM 1997 C C . CYS A 1 268 ? 8.805 -24.891 -7.84 1 97.88 268 CYS A C 1
ATOM 1999 O O . CYS A 1 268 ? 9.555 -25.359 -8.695 1 97.88 268 CYS A O 1
ATOM 2001 N N . ALA A 1 269 ? 7.891 -25.578 -7.199 1 98.31 269 ALA A N 1
ATOM 2002 C CA . ALA A 1 269 ? 7.625 -26.938 -7.617 1 98.31 269 ALA A CA 1
ATOM 2003 C C . ALA A 1 269 ? 7.195 -27 -9.078 1 98.31 269 ALA A C 1
ATOM 2005 O O . ALA A 1 269 ? 7.684 -27.828 -9.844 1 98.31 269 ALA A O 1
ATOM 2006 N N . LEU A 1 270 ? 6.316 -26.125 -9.477 1 98.75 270 LEU A N 1
ATOM 2007 C CA . LEU A 1 270 ? 5.867 -26.047 -10.867 1 98.75 270 LEU A CA 1
ATOM 2008 C C . LEU A 1 270 ? 7.031 -25.734 -11.797 1 98.75 270 LEU A C 1
ATOM 2010 O O . LEU A 1 270 ? 7.195 -26.375 -12.836 1 98.75 270 LEU A O 1
ATOM 2014 N N . ALA A 1 271 ? 7.828 -24.766 -11.438 1 98.81 271 ALA A N 1
ATOM 2015 C CA . ALA A 1 271 ? 8.992 -24.391 -12.234 1 98.81 271 ALA A CA 1
ATOM 2016 C C . ALA A 1 271 ? 9.938 -25.578 -12.414 1 98.81 271 ALA A C 1
ATOM 2018 O O . ALA A 1 271 ? 10.375 -25.875 -13.523 1 98.81 271 ALA A O 1
ATOM 2019 N N . GLY A 1 272 ? 10.203 -26.219 -11.289 1 98.69 272 GLY A N 1
ATOM 2020 C CA . GLY A 1 272 ? 11.086 -27.375 -11.344 1 98.69 272 GLY A CA 1
ATOM 2021 C C . GLY A 1 272 ? 10.586 -28.469 -12.273 1 98.69 272 GLY A C 1
ATOM 2022 O O . GLY A 1 272 ? 11.359 -29.062 -13.023 1 98.69 272 GLY A O 1
ATOM 2023 N N . TYR A 1 273 ? 9.32 -28.75 -12.195 1 98.88 273 TYR A N 1
ATOM 2024 C CA . TYR A 1 273 ? 8.719 -29.766 -13.055 1 98.88 273 TYR A CA 1
ATOM 2025 C C . TYR A 1 273 ? 8.852 -29.375 -14.523 1 98.88 273 TYR A C 1
ATOM 2027 O O . TYR A 1 273 ? 9.32 -30.172 -15.344 1 98.88 273 TYR A O 1
ATOM 2035 N N . VAL A 1 274 ? 8.469 -28.172 -14.852 1 98.81 274 VAL A N 1
ATOM 2036 C CA . VAL A 1 274 ? 8.453 -27.672 -16.219 1 98.81 274 VAL A CA 1
ATOM 2037 C C . VAL A 1 274 ? 9.875 -27.641 -16.781 1 98.81 274 VAL A C 1
ATOM 2039 O O . VAL A 1 274 ? 10.102 -28 -17.938 1 98.81 274 VAL A O 1
ATOM 2042 N N . LEU A 1 275 ? 10.836 -27.25 -15.945 1 98.62 275 LEU A N 1
ATOM 2043 C CA . LEU A 1 275 ? 12.234 -27.234 -16.359 1 98.62 275 LEU A CA 1
ATOM 2044 C C . LEU A 1 275 ? 12.703 -28.625 -16.766 1 98.62 275 LEU A C 1
ATOM 2046 O O . LEU A 1 275 ? 13.328 -28.797 -17.812 1 98.62 275 LEU A O 1
ATOM 2050 N N . SER A 1 276 ? 12.367 -29.578 -15.93 1 98.31 276 SER A N 1
ATOM 2051 C CA . SER A 1 276 ? 12.758 -30.969 -16.203 1 98.31 276 SER A CA 1
ATOM 2052 C C . SER A 1 276 ? 12.078 -31.484 -17.469 1 98.31 276 SER A C 1
ATOM 2054 O O . SER A 1 276 ? 12.719 -32.125 -18.297 1 98.31 276 SER A O 1
ATOM 2056 N N . ARG A 1 277 ? 10.797 -31.188 -17.609 1 98 277 ARG A N 1
ATOM 2057 C CA . ARG A 1 277 ? 10.055 -31.625 -18.797 1 98 277 ARG A CA 1
ATOM 2058 C C . ARG A 1 277 ? 10.625 -30.984 -20.062 1 98 277 ARG A C 1
ATOM 2060 O O . ARG A 1 277 ? 10.703 -31.641 -21.094 1 98 277 ARG A O 1
ATOM 2067 N N . GLN A 1 278 ? 10.977 -29.766 -19.953 1 96.38 278 GLN A N 1
ATOM 2068 C CA . GLN A 1 278 ? 11.57 -29.047 -21.078 1 96.38 278 GLN A CA 1
ATOM 2069 C C . GLN A 1 278 ? 12.891 -29.703 -21.5 1 96.38 278 GLN A C 1
ATOM 2071 O O . GLN A 1 278 ? 13.227 -29.719 -22.688 1 96.38 278 GLN A O 1
ATOM 2076 N N . ARG A 1 279 ? 13.594 -30.297 -20.562 1 95.94 279 ARG A N 1
ATOM 2077 C CA . ARG A 1 279 ? 14.875 -30.938 -20.828 1 95.94 279 ARG A CA 1
ATOM 2078 C C . ARG A 1 279 ? 14.688 -32.344 -21.328 1 95.94 279 ARG A C 1
ATOM 2080 O O . ARG A 1 279 ? 15.656 -33.031 -21.672 1 95.94 279 ARG A O 1
ATOM 2087 N N . GLY A 1 280 ? 13.484 -32.844 -21.281 1 96.69 280 GLY A N 1
ATOM 2088 C CA . GLY A 1 280 ? 13.195 -34.156 -21.781 1 96.69 280 GLY A CA 1
ATOM 2089 C C . GLY A 1 280 ? 13.422 -35.25 -20.75 1 96.69 280 GLY A C 1
ATOM 2090 O O . GLY A 1 280 ? 13.57 -36.438 -21.109 1 96.69 280 GLY A O 1
ATOM 2091 N N . GLU A 1 281 ? 13.414 -34.906 -19.562 1 97.62 281 GLU A N 1
ATOM 2092 C CA . GLU A 1 281 ? 13.625 -35.875 -18.5 1 97.62 281 GLU A CA 1
ATOM 2093 C C . GLU A 1 281 ? 12.375 -36.719 -18.266 1 97.62 281 GLU A C 1
ATOM 2095 O O . GLU A 1 281 ? 11.281 -36.344 -18.703 1 97.62 281 GLU A O 1
ATOM 2100 N N . SER A 1 282 ? 12.609 -37.875 -17.609 1 97.94 282 SER A N 1
ATOM 2101 C CA . SER A 1 282 ? 11.5 -38.812 -17.359 1 97.94 282 SER A CA 1
ATOM 2102 C C . SER A 1 282 ? 10.531 -38.219 -16.328 1 97.94 282 SER A C 1
ATOM 2104 O O . SER A 1 282 ? 10.859 -37.281 -15.625 1 97.94 282 SER A O 1
ATOM 2106 N N . PHE A 1 283 ? 9.32 -38.812 -16.281 1 98.31 283 PHE A N 1
ATOM 2107 C CA . PHE A 1 283 ? 8.289 -38.344 -15.367 1 98.31 283 PHE A CA 1
ATOM 2108 C C . PHE A 1 283 ? 8.758 -38.438 -13.922 1 98.31 283 PHE A C 1
ATOM 2110 O O . PHE A 1 283 ? 8.633 -37.469 -13.156 1 98.31 283 PHE A O 1
ATOM 2117 N N . PRO A 1 284 ? 9.367 -39.562 -13.508 1 97.94 284 PRO A N 1
ATOM 2118 C CA . PRO A 1 284 ? 9.852 -39.625 -12.125 1 97.94 284 PRO A CA 1
ATOM 2119 C C . PRO A 1 284 ? 10.938 -38.594 -11.828 1 97.94 284 PRO A C 1
ATOM 2121 O O . PRO A 1 284 ? 10.977 -38.031 -10.742 1 97.94 284 PRO A O 1
ATOM 2124 N N . GLN A 1 285 ? 11.82 -38.375 -12.797 1 97.88 285 GLN A N 1
ATOM 2125 C CA . GLN A 1 285 ? 12.867 -37.375 -12.617 1 97.88 285 GLN A CA 1
ATOM 2126 C C . GLN A 1 285 ? 12.273 -35.969 -12.5 1 97.88 285 GLN A C 1
ATOM 2128 O O . GLN A 1 285 ? 12.711 -35.188 -11.664 1 97.88 285 GLN A O 1
ATOM 2133 N N . ALA A 1 286 ? 11.297 -35.719 -13.375 1 98.62 286 ALA A N 1
ATOM 2134 C CA . ALA A 1 286 ? 10.633 -34.406 -13.352 1 98.62 286 ALA A CA 1
ATOM 2135 C C . ALA A 1 286 ? 9.906 -34.188 -12.023 1 98.62 286 ALA A C 1
ATOM 2137 O O . ALA A 1 286 ? 9.945 -33.094 -11.461 1 98.62 286 ALA A O 1
ATOM 2138 N N . LEU A 1 287 ? 9.273 -35.219 -11.508 1 98.75 287 LEU A N 1
ATOM 2139 C CA . LEU A 1 287 ? 8.578 -35.156 -10.227 1 98.75 287 LEU A CA 1
ATOM 2140 C C . LEU A 1 287 ? 9.57 -34.906 -9.086 1 98.75 287 LEU A C 1
ATOM 2142 O O . LEU A 1 287 ? 9.305 -34.125 -8.18 1 98.75 287 LEU A O 1
ATOM 2146 N N . SER A 1 288 ? 10.672 -35.625 -9.156 1 98.44 288 SER A N 1
ATOM 2147 C CA . SER A 1 288 ? 11.719 -35.438 -8.156 1 98.44 288 SER A CA 1
ATOM 2148 C C . SER A 1 288 ? 12.242 -34 -8.172 1 98.44 288 SER A C 1
ATOM 2150 O O . SER A 1 288 ? 12.492 -33.406 -7.117 1 98.44 288 SER A O 1
ATOM 2152 N N . ASN A 1 289 ? 12.43 -33.469 -9.344 1 98.44 289 ASN A N 1
ATOM 2153 C CA . ASN A 1 289 ? 12.883 -32.094 -9.469 1 98.44 289 ASN A CA 1
ATOM 2154 C C . ASN A 1 289 ? 11.859 -31.125 -8.906 1 98.44 289 ASN A C 1
ATOM 2156 O O . ASN A 1 289 ? 12.227 -30.125 -8.273 1 98.44 289 ASN A O 1
ATOM 2160 N N . ALA A 1 290 ? 10.586 -31.375 -9.117 1 98.69 290 ALA A N 1
ATOM 2161 C CA . ALA A 1 290 ? 9.508 -30.531 -8.602 1 98.69 290 ALA A CA 1
ATOM 2162 C C . ALA A 1 290 ? 9.555 -30.453 -7.082 1 98.69 290 ALA A C 1
ATOM 2164 O O . ALA A 1 290 ? 9.57 -29.359 -6.516 1 98.69 290 ALA A O 1
ATOM 2165 N N . VAL A 1 291 ? 9.641 -31.594 -6.395 1 98.25 291 VAL A N 1
ATOM 2166 C CA . VAL A 1 291 ? 9.602 -31.609 -4.934 1 98.25 291 VAL A CA 1
ATOM 2167 C C . VAL A 1 291 ? 10.891 -31 -4.379 1 98.25 291 VAL A C 1
ATOM 2169 O O . VAL A 1 291 ? 10.883 -30.359 -3.328 1 98.25 291 VAL A O 1
ATOM 2172 N N . ALA A 1 292 ? 12 -31.172 -5.113 1 98.12 292 ALA A N 1
ATOM 2173 C CA . ALA A 1 292 ? 13.266 -30.594 -4.68 1 98.12 292 ALA A CA 1
ATOM 2174 C C . ALA A 1 292 ? 13.219 -29.062 -4.738 1 98.12 292 ALA A C 1
ATOM 2176 O O . ALA A 1 292 ? 13.695 -28.391 -3.822 1 98.12 292 ALA A O 1
ATOM 2177 N N . TYR A 1 293 ? 12.711 -28.531 -5.836 1 98.19 293 TYR A N 1
ATOM 2178 C CA . TYR A 1 293 ? 12.562 -27.094 -5.945 1 98.19 293 TYR A CA 1
ATOM 2179 C C . TYR A 1 293 ? 11.633 -26.562 -4.859 1 98.19 293 TYR A C 1
ATOM 2181 O O . TYR A 1 293 ? 11.914 -25.531 -4.246 1 98.19 293 TYR A O 1
ATOM 2189 N N . GLY A 1 294 ? 10.5 -27.25 -4.594 1 97.19 294 GLY A N 1
ATOM 2190 C CA . GLY A 1 294 ? 9.609 -26.859 -3.516 1 97.19 294 GLY A CA 1
ATOM 2191 C C . GLY A 1 294 ? 10.281 -26.844 -2.156 1 97.19 294 GLY A C 1
ATOM 2192 O O . GLY A 1 294 ? 10.133 -25.875 -1.396 1 97.19 294 GLY A O 1
ATOM 2193 N N . ALA A 1 295 ? 11.031 -27.859 -1.885 1 96.44 295 ALA A N 1
ATOM 2194 C CA . ALA A 1 295 ? 11.742 -27.984 -0.615 1 96.44 295 ALA A CA 1
ATOM 2195 C C . ALA A 1 295 ? 12.789 -26.891 -0.467 1 96.44 295 ALA A C 1
ATOM 2197 O O . ALA A 1 295 ? 12.938 -26.297 0.609 1 96.44 295 ALA A O 1
ATOM 2198 N N . ALA A 1 296 ? 13.523 -26.656 -1.521 1 96.69 296 ALA A N 1
ATOM 2199 C CA . ALA A 1 296 ? 14.547 -25.609 -1.491 1 96.69 296 ALA A CA 1
ATOM 2200 C C . ALA A 1 296 ? 13.93 -24.25 -1.2 1 96.69 296 ALA A C 1
ATOM 2202 O O . ALA A 1 296 ? 14.453 -23.484 -0.386 1 96.69 296 ALA A O 1
ATOM 2203 N N . ALA A 1 297 ? 12.836 -23.953 -1.872 1 95.38 297 ALA A N 1
ATOM 2204 C CA . ALA A 1 297 ? 12.148 -22.688 -1.635 1 95.38 297 ALA A CA 1
ATOM 2205 C C . ALA A 1 297 ? 11.695 -22.562 -0.181 1 95.38 297 ALA A C 1
ATOM 2207 O O . ALA A 1 297 ? 11.82 -21.5 0.43 1 95.38 297 ALA A O 1
ATOM 2208 N N . THR A 1 298 ? 11.188 -23.625 0.4 1 93.38 298 THR A N 1
ATOM 2209 C CA . THR A 1 298 ? 10.672 -23.656 1.764 1 93.38 298 THR A CA 1
ATOM 2210 C C . THR A 1 298 ? 11.789 -23.438 2.773 1 93.38 298 THR A C 1
ATOM 2212 O O . THR A 1 298 ? 11.547 -22.938 3.877 1 93.38 298 THR A O 1
ATOM 2215 N N . SER A 1 299 ? 12.969 -23.75 2.377 1 93.25 299 SER A N 1
ATOM 2216 C CA . SER A 1 299 ? 14.117 -23.641 3.273 1 93.25 299 SER A CA 1
ATOM 2217 C C . SER A 1 299 ? 14.656 -22.219 3.291 1 93.25 299 SER A C 1
ATOM 2219 O O . SER A 1 299 ? 15.578 -21.906 4.055 1 93.25 299 SER A O 1
ATOM 2221 N N . LEU A 1 300 ? 14.164 -21.359 2.471 1 89.69 300 LEU A N 1
ATOM 2222 C CA . LEU A 1 300 ? 14.617 -19.969 2.367 1 89.69 300 LEU A CA 1
ATOM 2223 C C . LEU A 1 300 ? 13.594 -19.016 2.973 1 89.69 300 LEU A C 1
ATOM 2225 O O . LEU A 1 300 ? 12.398 -19.328 3.018 1 89.69 300 LEU A O 1
ATOM 2229 N N . PRO A 1 301 ? 14.031 -17.844 3.406 1 82.12 301 PRO A N 1
ATOM 2230 C CA . PRO A 1 301 ? 13.094 -16.906 4.031 1 82.12 301 PRO A CA 1
ATOM 2231 C C . PRO A 1 301 ? 12.227 -16.172 3.01 1 82.12 301 PRO A C 1
ATOM 2233 O O . PRO A 1 301 ? 12.648 -15.969 1.868 1 82.12 301 PRO A O 1
ATOM 2236 N N . GLY A 1 302 ? 11.055 -15.75 3.398 1 76.88 302 GLY A N 1
ATOM 2237 C CA . GLY A 1 302 ? 10.195 -14.938 2.559 1 76.88 302 GLY A CA 1
ATOM 2238 C C . GLY A 1 302 ? 9.844 -15.609 1.242 1 76.88 302 GLY A C 1
ATOM 2239 O O . GLY A 1 302 ? 9.578 -16.812 1.202 1 76.88 302 GLY A O 1
ATOM 2240 N N . THR A 1 303 ? 9.664 -14.734 0.217 1 80.94 303 THR A N 1
ATOM 2241 C CA . THR A 1 303 ? 9.422 -15.242 -1.128 1 80.94 303 THR A CA 1
ATOM 2242 C C . THR A 1 303 ? 10.727 -15.352 -1.908 1 80.94 303 THR A C 1
ATOM 2244 O O . THR A 1 303 ? 10.875 -14.75 -2.975 1 80.94 303 THR A O 1
ATOM 2247 N N . THR A 1 304 ? 11.656 -16.031 -1.331 1 86.12 304 THR A N 1
ATOM 2248 C CA . THR A 1 304 ? 12.945 -16.203 -1.99 1 86.12 304 THR A CA 1
ATOM 2249 C C . THR A 1 304 ? 12.922 -17.406 -2.928 1 86.12 304 THR A C 1
ATOM 2251 O O . THR A 1 304 ? 12.5 -18.5 -2.535 1 86.12 304 THR A O 1
ATOM 2254 N N . ILE A 1 305 ? 13.273 -17.188 -4.168 1 94.75 305 ILE A N 1
ATOM 2255 C CA . ILE A 1 305 ? 13.359 -18.234 -5.176 1 94.75 305 ILE A CA 1
ATOM 2256 C C . ILE A 1 305 ? 14.75 -18.859 -5.164 1 94.75 305 ILE A C 1
ATOM 2258 O O . ILE A 1 305 ? 15.758 -18.141 -5.223 1 94.75 305 ILE A O 1
ATOM 2262 N N . PRO A 1 306 ? 14.859 -20.172 -5.074 1 96.31 306 PRO A N 1
ATOM 2263 C CA . PRO A 1 306 ? 16.172 -20.797 -4.965 1 96.31 306 PRO A CA 1
ATOM 2264 C C . PRO A 1 306 ? 16.953 -20.781 -6.281 1 96.31 306 PRO A C 1
ATOM 2266 O O . PRO A 1 306 ? 16.344 -20.891 -7.355 1 96.31 306 PRO A O 1
ATOM 2269 N N . TYR A 1 307 ? 18.234 -20.719 -6.148 1 95.88 307 TYR A N 1
ATOM 2270 C CA . TYR A 1 307 ? 19.125 -21.031 -7.262 1 95.88 307 TYR A CA 1
ATOM 2271 C C . TYR A 1 307 ? 19.281 -22.531 -7.434 1 95.88 307 TYR A C 1
ATOM 2273 O O . TYR A 1 307 ? 19.078 -23.297 -6.492 1 95.88 307 TYR A O 1
ATOM 2281 N N . PRO A 1 308 ? 19.625 -22.891 -8.641 1 96.38 308 PRO A N 1
ATOM 2282 C CA . PRO A 1 308 ? 19.75 -24.312 -8.906 1 96.38 308 PRO A CA 1
ATOM 2283 C C . PRO A 1 308 ? 20.719 -25.016 -7.953 1 96.38 308 PRO A C 1
ATOM 2285 O O . PRO A 1 308 ? 20.516 -26.188 -7.621 1 96.38 308 PRO A O 1
ATOM 2288 N N . GLU A 1 309 ? 21.688 -24.297 -7.418 1 96.44 309 GLU A N 1
ATOM 2289 C CA . GLU A 1 309 ? 22.688 -24.891 -6.531 1 96.44 309 GLU A CA 1
ATOM 2290 C C . GLU A 1 309 ? 22.078 -25.25 -5.176 1 96.44 309 GLU A C 1
ATOM 2292 O O . GLU A 1 309 ? 22.625 -26.062 -4.441 1 96.44 309 GLU A O 1
ATOM 2297 N N . GLN A 1 310 ? 20.953 -24.672 -4.902 1 96.12 310 GLN A N 1
ATOM 2298 C CA . GLN A 1 310 ? 20.281 -24.891 -3.627 1 96.12 310 GLN A CA 1
ATOM 2299 C C . GLN A 1 310 ? 19.234 -26 -3.744 1 96.12 310 GLN A C 1
ATOM 2301 O O . GLN A 1 310 ? 18.594 -26.359 -2.76 1 96.12 310 GLN A O 1
ATOM 2306 N N . VAL A 1 311 ? 19.062 -26.516 -4.922 1 97.19 311 VAL A N 1
ATOM 2307 C CA . VAL A 1 311 ? 18.062 -27.547 -5.211 1 97.19 311 VAL A CA 1
ATOM 2308 C C . VAL A 1 311 ? 18.734 -28.922 -5.297 1 97.19 311 VAL A C 1
ATOM 2310 O O . VAL A 1 311 ? 19.703 -29.094 -6.039 1 97.19 311 VAL A O 1
ATOM 2313 N N . HIS A 1 312 ? 18.156 -29.953 -4.562 1 96.25 312 HIS A N 1
ATOM 2314 C CA . HIS A 1 312 ? 18.797 -31.266 -4.449 1 96.25 312 HIS A CA 1
ATOM 2315 C C . HIS A 1 312 ? 17.828 -32.375 -4.805 1 96.25 312 HIS A C 1
ATOM 2317 O O . HIS A 1 312 ? 17.359 -33.125 -3.922 1 96.25 312 HIS A O 1
ATOM 2323 N N . PRO A 1 313 ? 17.656 -32.562 -6.07 1 96.19 313 PRO A N 1
ATOM 2324 C CA . PRO A 1 313 ? 16.734 -33.625 -6.488 1 96.19 313 PRO A CA 1
ATOM 2325 C C . PRO A 1 313 ? 17.234 -35.031 -6.113 1 96.19 313 PRO A C 1
ATOM 2327 O O . PRO A 1 313 ? 16.438 -35.969 -6.031 1 96.19 313 PRO A O 1
ATOM 2330 N N . GLU A 1 314 ? 18.531 -35.156 -5.91 1 94.81 314 GLU A N 1
ATOM 2331 C CA . GLU A 1 314 ? 19.109 -36.469 -5.555 1 94.81 314 GLU A CA 1
ATOM 2332 C C . GLU A 1 314 ? 18.578 -36.938 -4.203 1 94.81 314 GLU A C 1
ATOM 2334 O O . GLU A 1 314 ? 18.656 -38.125 -3.895 1 94.81 314 GLU A O 1
ATOM 2339 N N . PHE A 1 315 ? 18.078 -36.031 -3.41 1 95 315 PHE A N 1
ATOM 2340 C CA . PHE A 1 315 ? 17.594 -36.375 -2.09 1 95 315 PHE A CA 1
ATOM 2341 C C . PHE A 1 315 ? 16.094 -36.688 -2.135 1 95 315 PHE A C 1
ATOM 2343 O O . PHE A 1 315 ? 15.5 -37.062 -1.127 1 95 315 PHE A O 1
ATOM 2350 N N . ALA A 1 316 ? 15.469 -36.469 -3.303 1 94.62 316 ALA A N 1
ATOM 2351 C CA . ALA A 1 316 ? 14.07 -36.875 -3.48 1 94.62 316 ALA A CA 1
ATOM 2352 C C . ALA A 1 316 ? 13.953 -38.344 -3.887 1 94.62 316 ALA A C 1
ATOM 2354 O O . ALA A 1 316 ? 14.906 -38.906 -4.43 1 94.62 316 ALA A O 1
ATOM 2355 N N . HIS A 1 317 ? 12.859 -38.969 -3.527 1 95 317 HIS A N 1
ATOM 2356 C CA . HIS A 1 317 ? 12.57 -40.344 -3.908 1 95 317 HIS A CA 1
ATOM 2357 C C . HIS A 1 317 ? 11.227 -40.438 -4.625 1 95 317 HIS A C 1
ATOM 2359 O O . HIS A 1 317 ? 10.18 -40.125 -4.051 1 95 317 HIS A O 1
ATOM 2365 N N . ALA A 1 318 ? 11.25 -40.875 -5.883 1 97.69 318 ALA A N 1
ATOM 2366 C CA . ALA A 1 318 ? 10.031 -41.031 -6.676 1 97.69 318 ALA A CA 1
ATOM 2367 C C . ALA A 1 318 ? 9.766 -42.5 -7.008 1 97.69 318 ALA A C 1
ATOM 2369 O O . ALA A 1 318 ? 10.695 -43.25 -7.262 1 97.69 318 ALA A O 1
ATOM 2370 N N . TRP A 1 319 ? 8.539 -42.906 -6.961 1 97.56 319 TRP A N 1
ATOM 2371 C CA . TRP A 1 319 ? 8.148 -44.25 -7.305 1 97.56 319 TRP A CA 1
ATOM 2372 C C . TRP A 1 319 ? 6.777 -44.281 -7.969 1 97.56 319 TRP A C 1
ATOM 2374 O O . TRP A 1 319 ? 6.004 -43.344 -7.844 1 97.56 319 TRP A O 1
ATOM 2384 N N . GLU A 1 320 ? 6.52 -45.312 -8.688 1 97.69 320 GLU A N 1
ATOM 2385 C CA . GLU A 1 320 ? 5.234 -45.5 -9.359 1 97.69 320 GLU A CA 1
ATOM 2386 C C . GLU A 1 320 ? 4.184 -46.031 -8.391 1 97.69 320 GLU A C 1
ATOM 2388 O O . GLU A 1 320 ? 4.477 -46.938 -7.598 1 97.69 320 GLU A O 1
ATOM 2393 N N . LEU A 1 321 ? 3.059 -45.406 -8.438 1 96.38 321 LEU A N 1
ATOM 2394 C CA . LEU A 1 321 ? 1.938 -45.875 -7.629 1 96.38 321 LEU A CA 1
ATOM 2395 C C . LEU A 1 321 ? 1.129 -46.938 -8.383 1 96.38 321 LEU A C 1
ATOM 2397 O O . LEU A 1 321 ? 0.987 -46.844 -9.602 1 96.38 321 LEU A O 1
ATOM 2401 N N . ASP A 1 322 ? 0.583 -47.906 -7.672 1 83.19 322 ASP A N 1
ATOM 2402 C CA . ASP A 1 322 ? -0.195 -49 -8.234 1 83.19 322 ASP A CA 1
ATOM 2403 C C . ASP A 1 322 ? -1.581 -48.531 -8.664 1 83.19 322 ASP A C 1
ATOM 2405 O O . ASP A 1 322 ? -2.133 -47.594 -8.078 1 83.19 322 ASP A O 1
ATOM 2409 N N . MET B 1 1 ? -2.199 33.938 -2.977 1 96.31 1 MET B N 1
ATOM 2410 C CA . MET B 1 1 ? -2.299 32.469 -3.088 1 96.31 1 MET B CA 1
ATOM 2411 C C . MET B 1 1 ? -1.817 31.797 -1.81 1 96.31 1 MET B C 1
ATOM 2413 O O . MET B 1 1 ? -0.845 32.25 -1.195 1 96.31 1 MET B O 1
ATOM 2417 N N . ILE B 1 2 ? -2.514 30.812 -1.365 1 98.56 2 ILE B N 1
ATOM 2418 C CA . ILE B 1 2 ? -2.082 29.969 -0.25 1 98.56 2 ILE B CA 1
ATOM 2419 C C . ILE B 1 2 ? -1.352 28.734 -0.781 1 98.56 2 ILE B C 1
ATOM 2421 O O . ILE B 1 2 ? -1.955 27.891 -1.438 1 98.56 2 ILE B O 1
ATOM 2425 N N . LEU B 1 3 ? -0.066 28.656 -0.496 1 98.88 3 LEU B N 1
ATOM 2426 C CA . LEU B 1 3 ? 0.796 27.562 -0.952 1 98.88 3 LEU B CA 1
ATOM 2427 C C . LEU B 1 3 ? 1.022 26.547 0.16 1 98.88 3 LEU B C 1
ATOM 2429 O O . LEU B 1 3 ? 1.331 26.922 1.294 1 98.88 3 LEU B O 1
ATOM 2433 N N . THR B 1 4 ? 0.769 25.297 -0.126 1 98.81 4 THR B N 1
ATOM 2434 C CA . THR B 1 4 ? 1.075 24.266 0.863 1 98.81 4 THR B CA 1
ATOM 2435 C C . THR B 1 4 ? 2.158 23.328 0.347 1 98.81 4 THR B C 1
ATOM 2437 O O . THR B 1 4 ? 2.242 23.062 -0.855 1 98.81 4 THR B O 1
ATOM 2440 N N . LEU B 1 5 ? 3.004 22.875 1.237 1 98.81 5 LEU B N 1
ATOM 2441 C CA . LEU B 1 5 ? 3.988 21.844 0.96 1 98.81 5 LEU B CA 1
ATOM 2442 C C . LEU B 1 5 ? 3.777 20.641 1.869 1 98.81 5 LEU B C 1
ATOM 2444 O O . LEU B 1 5 ? 3.861 20.75 3.094 1 98.81 5 LEU B O 1
ATOM 2448 N N . THR B 1 6 ? 3.43 19.547 1.314 1 98.25 6 THR B N 1
ATOM 2449 C CA . THR B 1 6 ? 3.35 18.25 1.979 1 98.25 6 THR B CA 1
ATOM 2450 C C . THR B 1 6 ? 4.453 17.328 1.483 1 98.25 6 THR B C 1
ATOM 2452 O O . THR B 1 6 ? 4.281 16.625 0.483 1 98.25 6 THR B O 1
ATOM 2455 N N . VAL B 1 7 ? 5.5 17.219 2.248 1 97.75 7 VAL B N 1
ATOM 2456 C CA . VAL B 1 7 ? 6.695 16.547 1.752 1 97.75 7 VAL B CA 1
ATOM 2457 C C . VAL B 1 7 ? 6.508 15.031 1.824 1 97.75 7 VAL B C 1
ATOM 2459 O O . VAL B 1 7 ? 7.207 14.281 1.141 1 97.75 7 VAL B O 1
ATOM 2462 N N . ASN B 1 8 ? 5.621 14.586 2.672 1 97.06 8 ASN B N 1
ATOM 2463 C CA . ASN B 1 8 ? 5.355 13.156 2.84 1 97.06 8 ASN B CA 1
ATOM 2464 C C . ASN B 1 8 ? 3.881 12.836 2.619 1 97.06 8 ASN B C 1
ATOM 2466 O O . ASN B 1 8 ? 3.211 12.328 3.521 1 97.06 8 ASN B O 1
ATOM 2470 N N . PRO B 1 9 ? 3.381 13.062 1.357 1 97.31 9 PRO B N 1
ATOM 2471 C CA . PRO B 1 9 ? 1.964 12.805 1.092 1 97.31 9 PRO B CA 1
ATOM 2472 C C . PRO B 1 9 ? 1.597 11.328 1.234 1 97.31 9 PRO B C 1
ATOM 2474 O O . PRO B 1 9 ? 2.479 10.469 1.23 1 97.31 9 PRO B O 1
ATOM 2477 N N . SER B 1 10 ? 0.339 11.094 1.415 1 95.62 10 SER B N 1
ATOM 2478 C CA . SER B 1 10 ? -0.095 9.719 1.636 1 95.62 10 SER B CA 1
ATOM 2479 C C . SER B 1 10 ? -1.408 9.43 0.916 1 95.62 10 SER B C 1
ATOM 2481 O O . SER B 1 10 ? -2.25 10.32 0.77 1 95.62 10 SER B O 1
ATOM 2483 N N . ILE B 1 11 ? -1.529 8.234 0.403 1 93.75 11 ILE B N 1
ATOM 2484 C CA . ILE B 1 11 ? -2.828 7.684 0.032 1 93.75 11 ILE B CA 1
ATOM 2485 C C . ILE B 1 11 ? -3.484 7.043 1.253 1 93.75 11 ILE B C 1
ATOM 2487 O O . ILE B 1 11 ? -2.947 6.094 1.828 1 93.75 11 ILE B O 1
ATOM 2491 N N . ASP B 1 12 ? -4.555 7.668 1.656 1 91.25 12 ASP B N 1
ATOM 2492 C CA . ASP B 1 12 ? -5.32 7.09 2.756 1 91.25 12 ASP B CA 1
ATOM 2493 C C . ASP B 1 12 ? -6.301 6.035 2.246 1 91.25 12 ASP B C 1
ATOM 2495 O O . ASP B 1 12 ? -7.285 6.363 1.58 1 91.25 12 ASP B O 1
ATOM 2499 N N . ARG B 1 13 ? -5.984 4.77 2.598 1 91.75 13 ARG B N 1
ATOM 2500 C CA . ARG B 1 13 ? -6.773 3.637 2.129 1 91.75 13 ARG B CA 1
ATOM 2501 C C . ARG B 1 13 ? -7.641 3.072 3.25 1 91.75 13 ARG B C 1
ATOM 2503 O O . ARG B 1 13 ? -7.137 2.746 4.328 1 91.75 13 ARG B O 1
ATOM 2510 N N . LEU B 1 14 ? -8.953 3.006 2.998 1 88.25 14 LEU B N 1
ATOM 2511 C CA . LEU B 1 14 ? -9.883 2.383 3.926 1 88.25 14 LEU B CA 1
ATOM 2512 C C . LEU B 1 14 ? -10.312 1.005 3.428 1 88.25 14 LEU B C 1
ATOM 2514 O O . LEU B 1 14 ? -10.852 0.879 2.328 1 88.25 14 LEU B O 1
ATOM 2518 N N . ALA B 1 15 ? -9.977 -0.052 4.152 1 90.38 15 ALA B N 1
ATOM 2519 C CA . ALA B 1 15 ? -10.414 -1.413 3.857 1 90.38 15 ALA B CA 1
ATOM 2520 C C . ALA B 1 15 ? -11.359 -1.931 4.938 1 90.38 15 ALA B C 1
ATOM 2522 O O . ALA B 1 15 ? -11.008 -1.95 6.121 1 90.38 15 ALA B O 1
ATOM 2523 N N . ARG B 1 16 ? -12.5 -2.322 4.555 1 89.75 16 ARG B N 1
ATOM 2524 C CA . ARG B 1 16 ? -13.477 -2.844 5.5 1 89.75 16 ARG B CA 1
ATOM 2525 C C . ARG B 1 16 ? -13.344 -4.355 5.656 1 89.75 16 ARG B C 1
ATOM 2527 O O . ARG B 1 16 ? -13.484 -5.102 4.688 1 89.75 16 ARG B O 1
ATOM 2534 N N . LEU B 1 17 ? -13.062 -4.77 6.879 1 91.12 17 LEU B N 1
ATOM 2535 C CA . LEU B 1 17 ? -12.93 -6.195 7.16 1 91.12 17 LEU B CA 1
ATOM 2536 C C . LEU B 1 17 ? -14.289 -6.812 7.484 1 91.12 17 LEU B C 1
ATOM 2538 O O . LEU B 1 17 ? -15.109 -6.195 8.164 1 91.12 17 LEU B O 1
ATOM 2542 N N . ASP B 1 18 ? -14.469 -7.977 6.977 1 88.5 18 ASP B N 1
ATOM 2543 C CA . ASP B 1 18 ? -15.688 -8.711 7.301 1 88.5 18 ASP B CA 1
ATOM 2544 C C . ASP B 1 18 ? -15.562 -9.414 8.648 1 88.5 18 ASP B C 1
ATOM 2546 O O . ASP B 1 18 ? -16.562 -9.82 9.242 1 88.5 18 ASP B O 1
ATOM 2550 N N . THR B 1 19 ? -14.367 -9.656 9.125 1 91.31 19 THR B N 1
ATOM 2551 C CA . THR B 1 19 ? -14.086 -10.312 10.398 1 91.31 19 THR B CA 1
ATOM 2552 C C . THR B 1 19 ? -13.18 -9.438 11.273 1 91.31 19 THR B C 1
ATOM 2554 O O . THR B 1 19 ? -12.664 -8.422 10.812 1 91.31 19 THR B O 1
ATOM 2557 N N . GLU B 1 20 ? -13.078 -9.828 12.492 1 93.88 20 GLU B N 1
ATOM 2558 C CA . GLU B 1 20 ? -12.141 -9.141 13.383 1 93.88 20 GLU B CA 1
ATOM 2559 C C . GLU B 1 20 ? -10.695 -9.383 12.953 1 93.88 20 GLU B C 1
ATOM 2561 O O . GLU B 1 20 ? -10.352 -10.477 12.492 1 93.88 20 GLU B O 1
ATOM 2566 N N . LEU B 1 21 ? -9.938 -8.336 13.062 1 95 21 LEU B N 1
ATOM 2567 C CA . LEU B 1 21 ? -8.508 -8.492 12.859 1 95 21 LEU B CA 1
ATOM 2568 C C . LEU B 1 21 ? -7.898 -9.398 13.922 1 95 21 LEU B C 1
ATOM 2570 O O . LEU B 1 21 ? -8.094 -9.172 15.117 1 95 21 LEU B O 1
ATOM 2574 N N . VAL B 1 22 ? -7.266 -10.438 13.484 1 95.06 22 VAL B N 1
ATOM 2575 C CA . VAL B 1 22 ? -6.66 -11.383 14.422 1 95.06 22 VAL B CA 1
ATOM 2576 C C . VAL B 1 22 ? -5.172 -11.531 14.109 1 95.06 22 VAL B C 1
ATOM 2578 O O . VAL B 1 22 ? -4.797 -11.844 12.977 1 95.06 22 VAL B O 1
ATOM 2581 N N . ARG B 1 23 ? -4.453 -11.25 15.141 1 93.25 23 ARG B N 1
ATOM 2582 C CA . ARG B 1 23 ? -3.014 -11.484 15.047 1 93.25 23 ARG B CA 1
ATOM 2583 C C . ARG B 1 23 ? -2.723 -12.891 14.539 1 93.25 23 ARG B C 1
ATOM 2585 O O . ARG B 1 23 ? -3.332 -13.859 14.992 1 93.25 23 ARG B O 1
ATOM 2592 N N . GLY B 1 24 ? -1.802 -13.039 13.477 1 91.06 24 GLY B N 1
ATOM 2593 C CA . GLY B 1 24 ? -1.471 -14.336 12.906 1 91.06 24 GLY B CA 1
ATOM 2594 C C . GLY B 1 24 ? -2.396 -14.734 11.773 1 91.06 24 GLY B C 1
ATOM 2595 O O . GLY B 1 24 ? -2.16 -15.742 11.102 1 91.06 24 GLY B O 1
ATOM 2596 N N . GLY B 1 25 ? -3.389 -13.922 11.531 1 91.25 25 GLY B N 1
ATOM 2597 C CA . GLY B 1 25 ? -4.387 -14.25 10.523 1 91.25 25 GLY B CA 1
ATOM 2598 C C . GLY B 1 25 ? -3.973 -13.859 9.117 1 91.25 25 GLY B C 1
ATOM 2599 O O . GLY B 1 25 ? -2.938 -13.219 8.93 1 91.25 25 GLY B O 1
ATOM 2600 N N . VAL B 1 26 ? -4.648 -14.406 8.141 1 89.56 26 VAL B N 1
ATOM 2601 C CA . VAL B 1 26 ? -4.539 -14.047 6.727 1 89.56 26 VAL B CA 1
ATOM 2602 C C . VAL B 1 26 ? -5.84 -13.391 6.262 1 89.56 26 VAL B C 1
ATOM 2604 O O . VAL B 1 26 ? -6.91 -14 6.332 1 89.56 26 VAL B O 1
ATOM 2607 N N . PHE B 1 27 ? -5.715 -12.164 5.77 1 92.38 27 PHE B N 1
ATOM 2608 C CA . PHE B 1 27 ? -6.902 -11.391 5.414 1 92.38 27 PHE B CA 1
ATOM 2609 C C . PHE B 1 27 ? -6.863 -10.992 3.941 1 92.38 27 PHE B C 1
ATOM 2611 O O . PHE B 1 27 ? -5.828 -10.562 3.436 1 92.38 27 PHE B O 1
ATOM 2618 N N . ARG B 1 28 ? -7.902 -11.242 3.264 1 89.5 28 ARG B N 1
ATOM 2619 C CA . ARG B 1 28 ? -8.133 -10.68 1.938 1 89.5 28 ARG B CA 1
ATOM 2620 C C . ARG B 1 28 ? -8.961 -9.398 2.023 1 89.5 28 ARG B C 1
ATOM 2622 O O . ARG B 1 28 ? -10.141 -9.438 2.381 1 89.5 28 ARG B O 1
ATOM 2629 N N . LEU B 1 29 ? -8.312 -8.328 1.695 1 91.19 29 LEU B N 1
ATOM 2630 C CA . LEU B 1 29 ? -8.969 -7.035 1.82 1 91.19 29 LEU B CA 1
ATOM 2631 C C . LEU B 1 29 ? -9.922 -6.797 0.654 1 91.19 29 LEU B C 1
ATOM 2633 O O . LEU B 1 29 ? -9.617 -7.141 -0.488 1 91.19 29 LEU B O 1
ATOM 2637 N N . PRO B 1 30 ? -11.094 -6.336 0.949 1 84.5 30 PRO B N 1
ATOM 2638 C CA . PRO B 1 30 ? -11.977 -5.938 -0.149 1 84.5 30 PRO B CA 1
ATOM 2639 C C . PRO B 1 30 ? -11.469 -4.711 -0.901 1 84.5 30 PRO B C 1
ATOM 2641 O O . PRO B 1 30 ? -10.438 -4.145 -0.536 1 84.5 30 PRO B O 1
ATOM 2644 N N . MET B 1 31 ? -12.203 -4.457 -1.995 1 76.56 31 MET B N 1
ATOM 2645 C CA . MET B 1 31 ? -11.883 -3.213 -2.684 1 76.56 31 MET B CA 1
ATOM 2646 C C . MET B 1 31 ? -11.938 -2.031 -1.721 1 76.56 31 MET B C 1
ATOM 2648 O O . MET B 1 31 ? -12.875 -1.909 -0.93 1 76.56 31 MET B O 1
ATOM 2652 N N . SER B 1 32 ? -10.891 -1.316 -1.74 1 76.44 32 SER B N 1
ATOM 2653 C CA . SER B 1 32 ? -10.695 -0.233 -0.782 1 76.44 32 SER B CA 1
ATOM 2654 C C . SER B 1 32 ? -10.945 1.126 -1.427 1 76.44 32 SER B C 1
ATOM 2656 O O . SER B 1 32 ? -10.977 1.241 -2.654 1 76.44 32 SER B O 1
ATOM 2658 N N . GLU B 1 33 ? -11.297 2.02 -0.632 1 84.12 33 GLU B N 1
ATOM 2659 C CA . GLU B 1 33 ? -11.398 3.422 -1.019 1 84.12 33 GLU B CA 1
ATOM 2660 C C . GLU B 1 33 ? -10.094 4.164 -0.75 1 84.12 33 GLU B C 1
ATOM 2662 O O . GLU B 1 33 ? -9.523 4.051 0.335 1 84.12 33 GLU B O 1
ATOM 2667 N N . ASP B 1 34 ? -9.57 4.781 -1.796 1 90.25 34 ASP B N 1
ATOM 2668 C CA . ASP B 1 34 ? -8.344 5.562 -1.687 1 90.25 34 ASP B CA 1
ATOM 2669 C C . ASP B 1 34 ? -8.641 7.059 -1.768 1 90.25 34 ASP B C 1
ATOM 2671 O O . ASP B 1 34 ? -9.43 7.496 -2.605 1 90.25 34 ASP B O 1
ATOM 2675 N N . ILE B 1 35 ? -8.117 7.809 -0.891 1 90.62 35 ILE B N 1
ATOM 2676 C CA . ILE B 1 35 ? -8.227 9.266 -0.905 1 90.62 35 ILE B CA 1
ATOM 2677 C C . ILE B 1 35 ? -6.832 9.883 -0.783 1 90.62 35 ILE B C 1
ATOM 2679 O O . ILE B 1 35 ? -5.988 9.383 -0.033 1 90.62 35 ILE B O 1
ATOM 2683 N N . ALA B 1 36 ? -6.625 10.914 -1.612 1 94 36 ALA B N 1
ATOM 2684 C CA . ALA B 1 36 ? -5.379 11.656 -1.446 1 94 36 ALA B CA 1
ATOM 2685 C C . ALA B 1 36 ? -5.355 12.398 -0.113 1 94 36 ALA B C 1
ATOM 2687 O O . ALA B 1 36 ? -6.273 13.164 0.194 1 94 36 ALA B O 1
ATOM 2688 N N . GLY B 1 37 ? -4.316 12.086 0.669 1 93.12 37 GLY B N 1
ATOM 2689 C CA . GLY B 1 37 ? -4.203 12.703 1.98 1 93.12 37 GLY B CA 1
ATOM 2690 C C . GLY B 1 37 ? -2.875 13.406 2.197 1 93.12 37 GLY B C 1
ATOM 2691 O O . GLY B 1 37 ? -2.051 13.484 1.282 1 93.12 37 GLY B O 1
ATOM 2692 N N . GLY B 1 38 ? -2.75 13.844 3.438 1 95.06 38 GLY B N 1
ATOM 2693 C CA . GLY B 1 38 ? -1.66 14.703 3.859 1 95.06 38 GLY B CA 1
ATOM 2694 C C . GLY B 1 38 ? -2.135 16.031 4.422 1 95.06 38 GLY B C 1
ATOM 2695 O O . GLY B 1 38 ? -3.053 16.656 3.877 1 95.06 38 GLY B O 1
ATOM 2696 N N . LYS B 1 39 ? -1.41 16.375 5.379 1 96.44 39 LYS B N 1
ATOM 2697 C CA . LYS B 1 39 ? -1.867 17.562 6.109 1 96.44 39 LYS B CA 1
ATOM 2698 C C . LYS B 1 39 ? -1.973 18.766 5.188 1 96.44 39 LYS B C 1
ATOM 2700 O O . LYS B 1 39 ? -3.002 19.453 5.164 1 96.44 39 LYS B O 1
ATOM 2705 N N . GLY B 1 40 ? -0.968 19.062 4.473 1 97.94 40 GLY B N 1
ATOM 2706 C CA . GLY B 1 40 ? -0.989 20.203 3.568 1 97.94 40 GLY B CA 1
ATOM 2707 C C . GLY B 1 40 ? -1.995 20.047 2.443 1 97.94 40 GLY B C 1
ATOM 2708 O O . GLY B 1 40 ? -2.582 21.031 1.993 1 97.94 40 GLY B O 1
ATOM 2709 N N . ILE B 1 41 ? -2.17 18.844 1.973 1 97.94 41 ILE B N 1
ATOM 2710 C CA . ILE B 1 41 ? -3.168 18.547 0.952 1 97.94 41 ILE B CA 1
ATOM 2711 C C . ILE B 1 41 ? -4.562 18.875 1.483 1 97.94 41 ILE B C 1
ATOM 2713 O O . ILE B 1 41 ? -5.367 19.5 0.788 1 97.94 41 ILE B O 1
ATOM 2717 N N . ASN B 1 42 ? -4.824 18.453 2.701 1 96.81 42 ASN B N 1
ATOM 2718 C CA . ASN B 1 42 ? -6.117 18.719 3.326 1 96.81 42 ASN B CA 1
ATOM 2719 C C . ASN B 1 42 ? -6.371 20.219 3.477 1 96.81 42 ASN B C 1
ATOM 2721 O O . ASN B 1 42 ? -7.492 20.688 3.256 1 96.81 42 ASN B O 1
ATOM 2725 N N . VAL B 1 43 ? -5.344 20.938 3.816 1 98.44 43 VAL B N 1
ATOM 2726 C CA . VAL B 1 43 ? -5.469 22.391 3.936 1 98.44 43 VAL B CA 1
ATOM 2727 C C . VAL B 1 43 ? -5.824 22.984 2.576 1 98.44 43 VAL B C 1
ATOM 2729 O O . VAL B 1 43 ? -6.77 23.766 2.465 1 98.44 43 VAL B O 1
ATOM 2732 N N . SER B 1 44 ? -5.098 22.609 1.536 1 98.5 44 SER B N 1
ATOM 2733 C CA . SER B 1 44 ? -5.355 23.125 0.195 1 98.5 44 SER B CA 1
ATOM 2734 C C . SER B 1 44 ? -6.766 22.781 -0.269 1 98.5 44 SER B C 1
ATOM 2736 O O . SER B 1 44 ? -7.418 23.562 -0.948 1 98.5 44 SER B O 1
ATOM 2738 N N . LYS B 1 45 ? -7.215 21.609 0.08 1 97.12 45 LYS B N 1
ATOM 2739 C CA . LYS B 1 45 ? -8.562 21.188 -0.283 1 97.12 45 LYS B CA 1
ATOM 2740 C C . LYS B 1 45 ? -9.609 2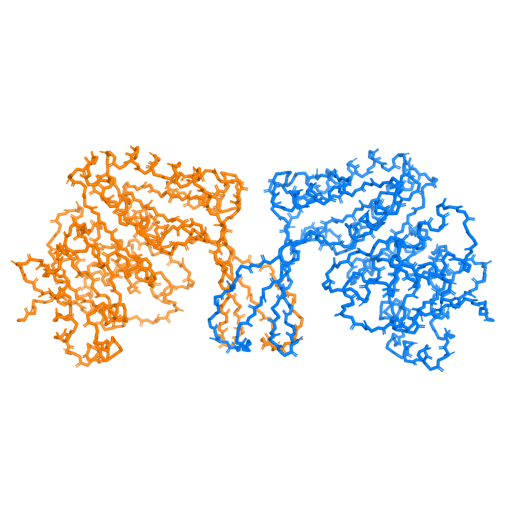2.094 0.35 1 97.12 45 LYS B C 1
ATOM 2742 O O . LYS B 1 45 ? -10.547 22.531 -0.322 1 97.12 45 LYS B O 1
ATOM 2747 N N . ALA B 1 46 ? -9.461 22.359 1.622 1 97.88 46 ALA B N 1
ATOM 2748 C CA . ALA B 1 46 ? -10.383 23.234 2.322 1 97.88 46 ALA B CA 1
ATOM 2749 C C . ALA B 1 46 ? -10.367 24.641 1.708 1 97.88 46 ALA B C 1
ATOM 2751 O O . ALA B 1 46 ? -11.422 25.25 1.51 1 97.88 46 ALA B O 1
ATOM 2752 N N . VAL B 1 47 ? -9.188 25.141 1.41 1 98.44 47 VAL B N 1
ATOM 2753 C CA . VAL B 1 47 ? -9.023 26.469 0.816 1 98.44 47 VAL B CA 1
ATOM 2754 C C . VAL B 1 47 ? -9.703 26.5 -0.553 1 98.44 47 VAL B C 1
ATOM 2756 O O . VAL B 1 47 ? -10.414 27.453 -0.874 1 98.44 47 VAL B O 1
ATOM 2759 N N . HIS B 1 48 ? -9.5 25.438 -1.31 1 98.25 48 HIS B N 1
ATOM 2760 C CA . HIS B 1 48 ? -10.094 25.328 -2.637 1 98.25 48 HIS B CA 1
ATOM 2761 C C . HIS B 1 48 ? -11.617 25.312 -2.559 1 98.25 48 HIS B C 1
ATOM 2763 O O . HIS B 1 48 ? -12.289 26 -3.318 1 98.25 48 HIS B O 1
ATOM 2769 N N . PHE B 1 49 ? -12.141 24.516 -1.646 1 97.5 49 PHE B N 1
ATOM 2770 C CA . PHE B 1 49 ? -13.586 24.422 -1.48 1 97.5 49 PHE B CA 1
ATOM 2771 C C . PHE B 1 49 ? -14.18 25.781 -1.107 1 97.5 49 PHE B C 1
ATOM 2773 O O . PHE B 1 49 ? -15.312 26.094 -1.471 1 97.5 49 PHE B O 1
ATOM 2780 N N . ALA B 1 50 ? -13.406 26.594 -0.428 1 97.62 50 ALA B N 1
ATOM 2781 C CA . ALA B 1 50 ? -13.852 27.922 0.005 1 97.62 50 ALA B CA 1
ATOM 2782 C C . ALA B 1 50 ? -13.734 28.938 -1.127 1 97.62 50 ALA B C 1
ATOM 2784 O O . ALA B 1 50 ? -14.062 30.109 -0.95 1 97.62 50 ALA B O 1
ATOM 2785 N N . GLY B 1 51 ? -13.195 28.531 -2.256 1 97.06 51 GLY B N 1
ATOM 2786 C CA . GLY B 1 51 ? -13.117 29.391 -3.43 1 97.06 51 GLY B CA 1
ATOM 2787 C C . GLY B 1 51 ? -11.891 30.266 -3.447 1 97.06 51 GLY B C 1
ATOM 2788 O O . GLY B 1 51 ? -11.82 31.234 -4.207 1 97.06 51 GLY B O 1
ATOM 2789 N N . GLU B 1 52 ? -10.945 30.016 -2.631 1 97.69 52 GLU B N 1
ATOM 2790 C CA . GLU B 1 52 ? -9.719 30.797 -2.574 1 97.69 52 GLU B CA 1
ATOM 2791 C C . GLU B 1 52 ? -8.602 30.141 -3.375 1 97.69 52 GLU B C 1
ATOM 2793 O O . GLU B 1 52 ? -8.609 28.922 -3.574 1 97.69 52 GLU B O 1
ATOM 2798 N N . GLU B 1 53 ? -7.672 30.906 -3.852 1 98 53 GLU B N 1
ATOM 2799 C CA . GLU B 1 53 ? -6.566 30.406 -4.66 1 98 53 GLU B CA 1
ATOM 2800 C C . GLU B 1 53 ? -5.559 29.641 -3.807 1 98 53 GLU B C 1
ATOM 2802 O O . GLU B 1 53 ? -5.098 30.156 -2.779 1 98 53 GLU B O 1
ATOM 2807 N N . THR B 1 54 ? -5.262 28.453 -4.227 1 98.56 54 THR B N 1
ATOM 2808 C CA . THR B 1 54 ? -4.305 27.625 -3.516 1 98.56 54 THR B CA 1
ATOM 2809 C C . THR B 1 54 ? -3.514 26.75 -4.496 1 98.56 54 THR B C 1
ATOM 2811 O O . THR B 1 54 ? -3.891 26.625 -5.66 1 98.56 54 THR B O 1
ATOM 2814 N N . LEU B 1 55 ? -2.338 26.281 -4.051 1 98.75 55 LEU B N 1
ATOM 2815 C CA . LEU B 1 55 ? -1.525 25.297 -4.762 1 98.75 55 LEU B CA 1
ATOM 2816 C C . LEU B 1 55 ? -0.884 24.312 -3.787 1 98.75 55 LEU B C 1
ATOM 2818 O O . LEU B 1 55 ? -0.193 24.734 -2.852 1 98.75 55 LEU B O 1
ATOM 2822 N N . ALA B 1 56 ? -1.172 23.062 -3.99 1 98.75 56 ALA B N 1
ATOM 2823 C CA . ALA B 1 56 ? -0.562 22.016 -3.172 1 98.75 56 ALA B CA 1
ATOM 2824 C C . ALA B 1 56 ? 0.678 21.438 -3.85 1 98.75 56 ALA B C 1
ATOM 2826 O O . ALA B 1 56 ? 0.591 20.891 -4.949 1 98.75 56 ALA B O 1
ATOM 2827 N N . LEU B 1 57 ? 1.831 21.562 -3.221 1 98.69 57 LEU B N 1
ATOM 2828 C CA . LEU B 1 57 ? 3.082 20.969 -3.689 1 98.69 57 LEU B CA 1
ATOM 2829 C C . LEU B 1 57 ? 3.402 19.688 -2.924 1 98.69 57 LEU B C 1
ATOM 2831 O O . LEU B 1 57 ? 3.225 19.641 -1.704 1 98.69 57 LEU B O 1
ATOM 2835 N N . TYR B 1 58 ? 3.811 18.703 -3.641 1 98.5 58 TYR B N 1
ATOM 2836 C CA . TYR B 1 58 ? 4.133 17.422 -3.014 1 98.5 58 TYR B CA 1
ATOM 2837 C C . TYR B 1 58 ? 5.039 16.594 -3.912 1 98.5 58 TYR B C 1
ATOM 2839 O O . TYR B 1 58 ? 4.922 16.641 -5.141 1 98.5 58 TYR B O 1
ATOM 2847 N N . PRO B 1 59 ? 5.992 15.875 -3.328 1 98.06 59 PRO B N 1
ATOM 2848 C CA . PRO B 1 59 ? 6.746 14.898 -4.117 1 98.06 59 PRO B CA 1
ATOM 2849 C C . PRO B 1 59 ? 5.98 13.594 -4.328 1 98.06 59 PRO B C 1
ATOM 2851 O O . PRO B 1 59 ? 5.457 13.023 -3.369 1 98.06 59 PRO B O 1
ATOM 2854 N N . ALA B 1 60 ? 5.824 13.109 -5.496 1 95.56 60 ALA B N 1
ATOM 2855 C CA . ALA B 1 60 ? 5.246 11.836 -5.914 1 95.56 60 ALA B CA 1
ATOM 2856 C C . ALA B 1 60 ? 5.363 11.648 -7.422 1 95.56 60 ALA B C 1
ATOM 2858 O O . ALA B 1 60 ? 5.77 12.57 -8.141 1 95.56 60 ALA B O 1
ATOM 2859 N N . ALA B 1 61 ? 5.016 10.484 -7.875 1 92.44 61 ALA B N 1
ATOM 2860 C CA . ALA B 1 61 ? 5.004 10.242 -9.32 1 92.44 61 ALA B CA 1
ATOM 2861 C C . ALA B 1 61 ? 3.973 11.133 -10.008 1 92.44 61 ALA B C 1
ATOM 2863 O O . ALA B 1 61 ? 2.807 11.164 -9.609 1 92.44 61 ALA B O 1
ATOM 2864 N N . GLU B 1 62 ? 4.359 11.82 -11.055 1 91.62 62 GLU B N 1
ATOM 2865 C CA . GLU B 1 62 ? 3.531 12.805 -11.75 1 91.62 62 GLU B CA 1
ATOM 2866 C C . GLU B 1 62 ? 2.285 12.148 -12.344 1 91.62 62 GLU B C 1
ATOM 2868 O O . GLU B 1 62 ? 1.24 12.789 -12.469 1 91.62 62 GLU B O 1
ATOM 2873 N N . HIS B 1 63 ? 2.301 10.922 -12.641 1 88.06 63 HIS B N 1
ATOM 2874 C CA . HIS B 1 63 ? 1.149 10.242 -13.227 1 88.06 63 HIS B CA 1
ATOM 2875 C C . HIS B 1 63 ? 0.719 9.055 -12.375 1 88.06 63 HIS B C 1
ATOM 2877 O O . HIS B 1 63 ? 0.028 8.156 -12.852 1 88.06 63 HIS B O 1
ATOM 2883 N N . GLY B 1 64 ? 1.198 9.125 -11.164 1 90.81 64 GLY B N 1
ATOM 2884 C CA . GLY B 1 64 ? 0.849 8.047 -10.258 1 90.81 64 GLY B CA 1
ATOM 2885 C C . GLY B 1 64 ? -0.56 8.164 -9.703 1 90.81 64 GLY B C 1
ATOM 2886 O O . GLY B 1 64 ? -1.29 9.094 -10.047 1 90.81 64 GLY B O 1
ATOM 2887 N N . LYS B 1 65 ? -0.9 7.199 -8.969 1 90.25 65 LYS B N 1
ATOM 2888 C CA . LYS B 1 65 ? -2.246 7.125 -8.406 1 90.25 65 LYS B CA 1
ATOM 2889 C C . LYS B 1 65 ? -2.547 8.352 -7.551 1 90.25 65 LYS B C 1
ATOM 2891 O O . LYS B 1 65 ? -3.637 8.922 -7.633 1 90.25 65 LYS B O 1
ATOM 2896 N N . PHE B 1 66 ? -1.604 8.758 -6.703 1 94.88 66 PHE B N 1
ATOM 2897 C CA . PHE B 1 66 ? -1.818 9.906 -5.828 1 94.88 66 PHE B CA 1
ATOM 2898 C C . PHE B 1 66 ? -2.174 11.141 -6.645 1 94.88 66 PHE B C 1
ATOM 2900 O O . PHE B 1 66 ? -3.15 11.828 -6.34 1 94.88 66 PHE B O 1
ATOM 2907 N N . THR B 1 67 ? -1.385 11.383 -7.613 1 95.94 67 THR B N 1
ATOM 2908 C CA . THR B 1 67 ? -1.577 12.547 -8.469 1 95.94 67 THR B CA 1
ATOM 2909 C C . THR B 1 67 ? -2.924 12.477 -9.188 1 95.94 67 THR B C 1
ATOM 2911 O O . THR B 1 67 ? -3.621 13.484 -9.305 1 95.94 67 THR B O 1
ATOM 2914 N N . ARG B 1 68 ? -3.312 11.328 -9.594 1 93.62 68 ARG B N 1
ATOM 2915 C CA . ARG B 1 68 ? -4.594 11.156 -10.273 1 93.62 68 ARG B CA 1
ATOM 2916 C C . ARG B 1 68 ? -5.754 11.414 -9.32 1 93.62 68 ARG B C 1
ATOM 2918 O O . ARG B 1 68 ? -6.781 11.969 -9.719 1 93.62 68 ARG B O 1
ATOM 2925 N N . LEU B 1 69 ? -5.578 10.961 -8.094 1 93.31 69 LEU B N 1
ATOM 2926 C CA . LEU B 1 69 ? -6.602 11.227 -7.09 1 93.31 69 LEU B CA 1
ATOM 2927 C C . LEU B 1 69 ? -6.789 12.727 -6.887 1 93.31 69 LEU B C 1
ATOM 2929 O O . LEU B 1 69 ? -7.922 13.203 -6.75 1 93.31 69 LEU B O 1
ATOM 2933 N N . LEU B 1 70 ? -5.703 13.477 -6.898 1 96.44 70 LEU B N 1
ATOM 2934 C CA . LEU B 1 70 ? -5.777 14.922 -6.742 1 96.44 70 LEU B CA 1
ATOM 2935 C C . LEU B 1 70 ? -6.418 15.57 -7.969 1 96.44 70 LEU B C 1
ATOM 2937 O O . LEU B 1 70 ? -7.195 16.516 -7.84 1 96.44 70 LEU B O 1
ATOM 2941 N N . GLU B 1 71 ? -6.098 15.008 -9.141 1 95.31 71 GLU B N 1
ATOM 2942 C CA . GLU B 1 71 ? -6.695 15.523 -10.367 1 95.31 71 GLU B CA 1
ATOM 2943 C C . GLU B 1 71 ? -8.219 15.383 -10.336 1 95.31 71 GLU B C 1
ATOM 2945 O O . GLU B 1 71 ? -8.938 16.328 -10.695 1 95.31 71 GLU B O 1
ATOM 2950 N N . VAL B 1 72 ? -8.656 14.289 -9.883 1 91 72 VAL B N 1
ATOM 2951 C CA . VAL B 1 72 ? -10.086 13.992 -9.836 1 91 72 VAL B CA 1
ATOM 2952 C C . VAL B 1 72 ? -10.766 14.914 -8.82 1 91 72 VAL B C 1
ATOM 2954 O O . VAL B 1 72 ? -11.906 15.336 -9.016 1 91 72 VAL B O 1
ATOM 2957 N N . SER B 1 73 ? -10.086 15.258 -7.773 1 89.62 73 SER B N 1
ATOM 2958 C CA . SER B 1 73 ? -10.633 16.125 -6.734 1 89.62 73 SER B CA 1
ATOM 2959 C C . SER B 1 73 ? -10.703 17.578 -7.191 1 89.62 73 SER B C 1
ATOM 2961 O O . SER B 1 73 ? -11.391 18.391 -6.582 1 89.62 73 SER B O 1
ATOM 2963 N N . GLY B 1 74 ? -9.883 17.922 -8.203 1 93.38 74 GLY B N 1
ATOM 2964 C CA . GLY B 1 74 ? -9.906 19.266 -8.766 1 93.38 74 GLY B CA 1
ATOM 2965 C C . GLY B 1 74 ? -9.047 20.234 -8 1 93.38 74 GLY B C 1
ATOM 2966 O O . GLY B 1 74 ? -9.031 21.438 -8.305 1 93.38 74 GLY B O 1
ATOM 2967 N N . ILE B 1 75 ? -8.352 19.828 -7.035 1 95.38 75 ILE B N 1
ATOM 2968 C CA . ILE B 1 75 ? -7.488 20.688 -6.234 1 95.38 75 ILE B CA 1
ATOM 2969 C C . ILE B 1 75 ? -6.289 21.125 -7.066 1 95.38 75 ILE B C 1
ATOM 2971 O O . ILE B 1 75 ? -5.598 20.297 -7.664 1 95.38 75 ILE B O 1
ATOM 2975 N N . PRO B 1 76 ? -6.082 22.422 -7.207 1 98.19 76 PRO B N 1
ATOM 2976 C CA . PRO B 1 76 ? -4.844 22.844 -7.859 1 98.19 76 PRO B CA 1
ATOM 2977 C C . PRO B 1 76 ? -3.594 22.281 -7.191 1 98.19 76 PRO B C 1
ATOM 2979 O O . PRO B 1 76 ? -3.426 22.422 -5.977 1 98.19 76 PRO B O 1
ATOM 2982 N N . HIS B 1 77 ? -2.801 21.609 -7.938 1 98.44 77 HIS B N 1
ATOM 2983 C CA . HIS B 1 77 ? -1.651 20.906 -7.375 1 98.44 77 HIS B CA 1
ATOM 2984 C C . HIS B 1 77 ? -0.516 20.812 -8.391 1 98.44 77 HIS B C 1
ATOM 2986 O O . HIS B 1 77 ? -0.723 21.031 -9.586 1 98.44 77 HIS B O 1
ATOM 2992 N N . GLU B 1 78 ? 0.637 20.578 -7.855 1 98.25 78 GLU B N 1
ATOM 2993 C CA . GLU B 1 78 ? 1.809 20.297 -8.68 1 98.25 78 GLU B CA 1
ATOM 2994 C C . GLU B 1 78 ? 2.695 19.234 -8.039 1 98.25 78 GLU B C 1
ATOM 2996 O O . GLU B 1 78 ? 3.176 19.422 -6.918 1 98.25 78 GLU B O 1
ATOM 3001 N N . ALA B 1 79 ? 2.875 18.172 -8.773 1 97.88 79 ALA B N 1
ATOM 3002 C CA . ALA B 1 79 ? 3.752 17.094 -8.32 1 97.88 79 ALA B CA 1
ATOM 3003 C C . ALA B 1 79 ? 5.215 17.438 -8.586 1 97.88 79 ALA B C 1
ATOM 3005 O O . ALA B 1 79 ? 5.551 18 -9.633 1 97.88 79 ALA B O 1
ATOM 3006 N N . ILE B 1 80 ? 6.004 17.25 -7.598 1 97.62 80 ILE B N 1
ATOM 3007 C CA . ILE B 1 80 ? 7.445 17.156 -7.809 1 97.62 80 ILE B CA 1
ATOM 3008 C C . ILE B 1 80 ? 7.828 15.711 -8.102 1 97.62 80 ILE B C 1
ATOM 3010 O O . ILE B 1 80 ? 7.965 14.898 -7.184 1 97.62 80 ILE B O 1
ATOM 3014 N N . ASN B 1 81 ? 8.07 15.391 -9.312 1 94.81 81 ASN B N 1
ATOM 3015 C CA . ASN B 1 81 ? 8.125 14.023 -9.812 1 94.81 81 ASN B CA 1
ATOM 3016 C C . ASN B 1 81 ? 9.32 13.258 -9.242 1 94.81 81 ASN B C 1
ATOM 3018 O O . ASN B 1 81 ? 10.469 13.594 -9.531 1 94.81 81 ASN B O 1
ATOM 3022 N N . THR B 1 82 ? 9.07 12.25 -8.469 1 91.88 82 THR B N 1
ATOM 3023 C CA . THR B 1 82 ? 10.094 11.359 -7.938 1 91.88 82 THR B CA 1
ATOM 3024 C C . THR B 1 82 ? 10.023 9.992 -8.609 1 91.88 82 THR B C 1
ATOM 3026 O O . THR B 1 82 ? 10.867 9.125 -8.359 1 91.88 82 THR B O 1
ATOM 3029 N N . MET B 1 83 ? 9.039 9.695 -9.375 1 84.5 83 MET B N 1
ATOM 3030 C CA . MET B 1 83 ? 8.742 8.438 -10.055 1 84.5 83 MET B CA 1
ATOM 3031 C C . MET B 1 83 ? 8.156 7.422 -9.078 1 84.5 83 MET B C 1
ATOM 3033 O O . MET B 1 83 ? 7.684 6.363 -9.492 1 84.5 83 MET B O 1
ATOM 3037 N N . ASN B 1 84 ? 8.133 7.789 -7.844 1 87.56 84 ASN B N 1
ATOM 3038 C CA . ASN B 1 84 ? 7.598 6.879 -6.84 1 87.56 84 ASN B CA 1
ATOM 3039 C C . ASN B 1 84 ? 6.203 7.297 -6.391 1 87.56 84 ASN B C 1
ATOM 3041 O O . ASN B 1 84 ? 5.898 8.492 -6.328 1 87.56 84 ASN B O 1
ATOM 3045 N N . GLU B 1 85 ? 5.434 6.316 -6.035 1 89.31 85 GLU B N 1
ATOM 3046 C CA . GLU B 1 85 ? 4.098 6.574 -5.504 1 89.31 85 GLU B CA 1
ATOM 3047 C C . GLU B 1 85 ? 4.164 7.098 -4.074 1 89.31 85 GLU B C 1
ATOM 3049 O O . GLU B 1 85 ? 5.141 6.855 -3.363 1 89.31 85 GLU B O 1
ATOM 3054 N N . ALA B 1 86 ? 3.16 7.844 -3.682 1 93.56 86 ALA B N 1
ATOM 3055 C CA . ALA B 1 86 ? 3.018 8.227 -2.279 1 93.56 86 ALA B CA 1
ATOM 3056 C C . ALA B 1 86 ? 2.824 7 -1.393 1 93.56 86 ALA B C 1
ATOM 3058 O O . ALA B 1 86 ? 2.391 5.949 -1.864 1 93.56 86 ALA B O 1
ATOM 3059 N N . ARG B 1 87 ? 3.176 7.16 -0.186 1 92.88 87 ARG B N 1
ATOM 3060 C CA . ARG B 1 87 ? 2.949 6.094 0.785 1 92.88 87 ARG B CA 1
ATOM 3061 C C . ARG B 1 87 ? 1.46 5.824 0.963 1 92.88 87 ARG B C 1
ATOM 3063 O O . ARG B 1 87 ? 0.625 6.664 0.621 1 92.88 87 ARG B O 1
ATOM 3070 N N . VAL B 1 88 ? 1.188 4.617 1.496 1 91.5 88 VAL B N 1
ATOM 3071 C CA . VAL B 1 88 ? -0.194 4.246 1.782 1 91.5 88 VAL B CA 1
ATOM 3072 C C . VAL B 1 88 ? -0.385 4.09 3.289 1 91.5 88 VAL B C 1
ATOM 3074 O O . VAL B 1 88 ? 0.38 3.381 3.947 1 91.5 88 VAL B O 1
ATOM 3077 N N . ASN B 1 89 ? -1.277 4.836 3.82 1 92.19 89 ASN B N 1
ATOM 3078 C CA . ASN B 1 89 ? -1.797 4.598 5.164 1 92.19 89 ASN B CA 1
ATOM 3079 C C . ASN B 1 89 ? -3.062 3.746 5.133 1 92.19 89 ASN B C 1
ATOM 3081 O O . ASN B 1 89 ? -4.09 4.172 4.602 1 92.19 89 ASN B O 1
ATOM 3085 N N . LEU B 1 90 ? -2.951 2.547 5.688 1 92.56 90 LEU B N 1
ATOM 3086 C CA . LEU B 1 90 ? -4.051 1.592 5.625 1 92.56 90 LEU B CA 1
ATOM 3087 C C . LEU B 1 90 ? -4.855 1.604 6.918 1 92.56 90 LEU B C 1
ATOM 3089 O O . LEU B 1 90 ? -4.297 1.405 8 1 92.56 90 LEU B O 1
ATOM 3093 N N . THR B 1 91 ? -6.094 1.929 6.84 1 90.5 91 THR B N 1
ATOM 3094 C CA . THR B 1 91 ? -7.039 1.804 7.941 1 90.5 91 THR B CA 1
ATOM 3095 C C . THR B 1 91 ? -7.914 0.568 7.766 1 90.5 91 THR B C 1
ATOM 3097 O O . THR B 1 91 ? -8.617 0.439 6.762 1 90.5 91 THR B O 1
ATOM 3100 N N . LEU B 1 92 ? -7.816 -0.355 8.633 1 93 92 LEU B N 1
ATOM 3101 C CA . LEU B 1 92 ? -8.703 -1.512 8.688 1 93 92 LEU B CA 1
ATOM 3102 C C . LEU B 1 92 ? -9.922 -1.225 9.555 1 93 92 LEU B C 1
ATOM 3104 O O . LEU B 1 92 ? -9.797 -1.049 10.773 1 93 92 LEU B O 1
ATOM 3108 N N . ALA B 1 93 ? -11.062 -1.13 8.945 1 90.19 93 ALA B N 1
ATOM 3109 C CA . ALA B 1 93 ? -12.297 -0.853 9.672 1 90.19 93 ALA B CA 1
ATOM 3110 C C . ALA B 1 93 ? -13.125 -2.123 9.852 1 90.19 93 ALA B C 1
ATOM 3112 O O . ALA B 1 93 ? -13.312 -2.891 8.906 1 90.19 93 ALA B O 1
ATOM 3113 N N . GLU B 1 94 ? -13.602 -2.355 11.016 1 91.69 94 GLU B N 1
ATOM 3114 C CA . GLU B 1 94 ? -14.445 -3.506 11.32 1 91.69 94 GLU B CA 1
ATOM 3115 C C . GLU B 1 94 ? -15.898 -3.09 11.5 1 91.69 94 GLU B C 1
ATOM 3117 O O . GLU B 1 94 ? -16.203 -1.9 11.625 1 91.69 94 GLU B O 1
ATOM 3122 N N . ALA B 1 95 ? -16.766 -4.062 11.508 1 87.44 95 ALA B N 1
ATOM 3123 C CA . ALA B 1 95 ? -18.203 -3.811 11.547 1 87.44 95 ALA B CA 1
ATOM 3124 C C . ALA B 1 95 ? -18.609 -3.107 12.836 1 87.44 95 ALA B C 1
ATOM 3126 O O . ALA B 1 95 ? -19.562 -2.328 12.859 1 87.44 95 ALA B O 1
ATOM 3127 N N . ASP B 1 96 ? -17.891 -3.307 13.93 1 88.06 96 ASP B N 1
ATOM 3128 C CA . ASP B 1 96 ? -18.266 -2.734 15.219 1 88.06 96 ASP B CA 1
ATOM 3129 C C . ASP B 1 96 ? -17.703 -1.325 15.383 1 88.06 96 ASP B C 1
ATOM 3131 O O . ASP B 1 96 ? -17.828 -0.72 16.453 1 88.06 96 ASP B O 1
ATOM 3135 N N . GLY B 1 97 ? -17.031 -0.855 14.375 1 83.56 97 GLY B N 1
ATOM 3136 C CA . GLY B 1 97 ? -16.516 0.502 14.414 1 83.56 97 GLY B CA 1
ATOM 3137 C C . GLY B 1 97 ? -15.047 0.564 14.789 1 83.56 97 GLY B C 1
ATOM 3138 O O . GLY B 1 97 ? -14.414 1.614 14.656 1 83.56 97 GLY B O 1
ATOM 3139 N N . THR B 1 98 ? -14.508 -0.539 15.188 1 90.06 98 THR B N 1
ATOM 3140 C CA . THR B 1 98 ? -13.086 -0.591 15.523 1 90.06 98 THR B CA 1
ATOM 3141 C C . THR B 1 98 ? -12.227 -0.33 14.289 1 90.06 98 THR B C 1
ATOM 3143 O O . THR B 1 98 ? -12.5 -0.863 13.211 1 90.06 98 THR B O 1
ATOM 3146 N N . THR B 1 99 ? -11.227 0.534 14.453 1 89.69 99 THR B N 1
ATOM 3147 C CA . THR B 1 99 ? -10.312 0.809 13.352 1 89.69 99 THR B CA 1
ATOM 3148 C C . THR B 1 99 ? -8.867 0.562 13.773 1 89.69 99 THR B C 1
ATOM 3150 O O . THR B 1 99 ? -8.461 0.943 14.875 1 89.69 99 THR B O 1
ATOM 3153 N N . THR B 1 100 ? -8.141 -0.209 13.055 1 93.25 100 THR B N 1
ATOM 3154 C CA . THR B 1 100 ? -6.699 -0.401 13.195 1 93.25 100 THR B CA 1
ATOM 3155 C C . THR B 1 100 ? -5.945 0.318 12.078 1 93.25 100 THR B C 1
ATOM 3157 O O . THR B 1 100 ? -6.25 0.135 10.898 1 93.25 100 THR B O 1
ATOM 3160 N N . LYS B 1 101 ? -4.984 1.132 12.438 1 92.5 101 LYS B N 1
ATOM 3161 C CA . LYS B 1 101 ? -4.293 1.956 11.453 1 92.5 101 LYS B CA 1
ATOM 3162 C C . LYS B 1 101 ? -2.85 1.495 11.266 1 92.5 101 LYS B C 1
ATOM 3164 O O . LYS B 1 101 ? -2.135 1.264 12.242 1 92.5 101 LYS B O 1
ATOM 3169 N N . LEU B 1 102 ? -2.473 1.29 10.008 1 94.06 102 LEU B N 1
ATOM 3170 C CA . LEU B 1 102 ? -1.12 0.926 9.602 1 94.06 102 LEU B CA 1
ATOM 3171 C C . LEU B 1 102 ? -0.526 1.99 8.68 1 94.06 102 LEU B C 1
ATOM 3173 O O . LEU B 1 102 ? -0.854 2.045 7.496 1 94.06 102 LEU B O 1
ATOM 3177 N N . ASN B 1 103 ? 0.427 2.754 9.156 1 92.69 103 ASN B N 1
ATOM 3178 C CA . ASN B 1 103 ? 0.994 3.881 8.422 1 92.69 103 ASN B CA 1
ATOM 3179 C C . ASN B 1 103 ? 2.383 3.555 7.883 1 92.69 103 ASN B C 1
ATOM 3181 O O . ASN B 1 103 ? 3.262 3.127 8.633 1 92.69 103 ASN B O 1
ATOM 3185 N N . SER B 1 104 ? 2.576 3.783 6.656 1 91.81 104 SER B N 1
ATOM 3186 C CA . SER B 1 104 ? 3.863 3.539 6.012 1 91.81 104 SER B CA 1
ATOM 3187 C C . SER B 1 104 ? 4.746 4.785 6.047 1 91.81 104 SER B C 1
ATOM 3189 O O . SER B 1 104 ? 4.238 5.906 6.09 1 91.81 104 SER B O 1
ATOM 3191 N N . PRO B 1 105 ? 6.059 4.695 6.129 1 89.25 105 PRO B N 1
ATOM 3192 C CA . PRO B 1 105 ? 6.961 5.84 6.258 1 89.25 105 PRO B CA 1
ATOM 3193 C C . PRO B 1 105 ? 6.988 6.715 5.008 1 89.25 105 PRO B C 1
ATOM 3195 O O . PRO B 1 105 ? 7.262 7.914 5.094 1 89.25 105 PRO B O 1
ATOM 3198 N N . GLY B 1 106 ? 6.777 6.379 3.924 1 90.19 106 GLY B N 1
ATOM 3199 C CA . GLY B 1 106 ? 6.898 7.078 2.654 1 90.19 106 GLY B CA 1
ATOM 3200 C C . GLY B 1 106 ? 8.172 6.746 1.907 1 90.19 106 GLY B C 1
ATOM 3201 O O . GLY B 1 106 ? 9.023 6.012 2.416 1 90.19 106 GLY B O 1
ATOM 3202 N N . MET B 1 107 ? 8.312 7.305 0.714 1 87.62 107 MET B N 1
ATOM 3203 C CA . MET B 1 107 ? 9.484 7.039 -0.116 1 87.62 107 MET B CA 1
ATOM 3204 C C . MET B 1 107 ? 10.688 7.84 0.367 1 87.62 107 MET B C 1
ATOM 3206 O O . MET B 1 107 ? 10.539 8.961 0.854 1 87.62 107 MET B O 1
ATOM 3210 N N . THR B 1 108 ? 11.859 7.273 0.218 1 91.81 108 THR B N 1
ATOM 3211 C CA . THR B 1 108 ? 13.086 8.008 0.518 1 91.81 108 THR B CA 1
ATOM 3212 C C . THR B 1 108 ? 13.305 9.125 -0.498 1 91.81 108 THR B C 1
ATOM 3214 O O . THR B 1 108 ? 13.281 8.883 -1.707 1 91.81 108 THR B O 1
ATOM 3217 N N . LEU B 1 109 ? 13.461 10.297 -0.061 1 96 109 LEU B N 1
ATOM 3218 C CA . LEU B 1 109 ? 13.828 11.398 -0.946 1 96 109 LEU B CA 1
ATOM 3219 C C . LEU B 1 109 ? 15.344 11.578 -0.996 1 96 109 LEU B C 1
ATOM 3221 O O . LEU B 1 109 ? 15.984 11.75 0.042 1 96 109 LEU B O 1
ATOM 3225 N N . THR B 1 110 ? 15.867 11.531 -2.193 1 95.88 110 THR B N 1
ATOM 3226 C CA . THR B 1 110 ? 17.281 11.766 -2.416 1 95.88 110 THR B CA 1
ATOM 3227 C C . THR B 1 110 ? 17.625 13.25 -2.281 1 95.88 110 THR B C 1
ATOM 3229 O O . THR B 1 110 ? 16.719 14.086 -2.189 1 95.88 110 THR B O 1
ATOM 3232 N N . LYS B 1 111 ? 18.969 13.539 -2.305 1 96.69 111 LYS B N 1
ATOM 3233 C CA . LYS B 1 111 ? 19.406 14.93 -2.305 1 96.69 111 LYS B CA 1
ATOM 3234 C C . LYS B 1 111 ? 18.844 15.688 -3.508 1 96.69 111 LYS B C 1
ATOM 3236 O O . LYS B 1 111 ? 18.469 16.844 -3.391 1 96.69 111 LYS B O 1
ATOM 3241 N N . ALA B 1 112 ? 18.781 14.953 -4.598 1 97 112 ALA B N 1
ATOM 3242 C CA . ALA B 1 112 ? 18.266 15.562 -5.82 1 97 112 ALA B CA 1
ATOM 3243 C C . ALA B 1 112 ? 16.766 15.867 -5.68 1 97 112 ALA B C 1
ATOM 3245 O O . ALA B 1 112 ? 16.297 16.906 -6.129 1 97 112 ALA B O 1
ATOM 3246 N N . HIS B 1 113 ? 16.016 14.977 -5.102 1 97 113 HIS B N 1
ATOM 3247 C CA . HIS B 1 113 ? 14.594 15.195 -4.852 1 97 113 HIS B CA 1
ATOM 3248 C C . HIS B 1 113 ? 14.375 16.422 -3.961 1 97 113 HIS B C 1
ATOM 3250 O O . HIS B 1 113 ? 13.531 17.266 -4.262 1 97 113 HIS B O 1
ATOM 3256 N N . ARG B 1 114 ? 15.148 16.5 -2.9 1 97.69 114 ARG B N 1
ATOM 3257 C CA . ARG B 1 114 ? 15.008 17.594 -1.944 1 97.69 114 ARG B CA 1
ATOM 3258 C C . ARG B 1 114 ? 15.32 18.938 -2.598 1 97.69 114 ARG B C 1
ATOM 3260 O O . ARG B 1 114 ? 14.648 19.938 -2.324 1 97.69 114 ARG B O 1
ATOM 3267 N N . ARG B 1 115 ? 16.328 18.922 -3.451 1 97.56 115 ARG B N 1
ATOM 3268 C CA . ARG B 1 115 ? 16.672 20.141 -4.18 1 97.56 115 ARG B CA 1
ATOM 3269 C C . ARG B 1 115 ? 15.531 20.594 -5.078 1 97.56 115 ARG B C 1
ATOM 3271 O O . ARG B 1 115 ? 15.203 21.781 -5.133 1 97.56 115 ARG B O 1
ATOM 3278 N N . ARG B 1 116 ? 14.898 19.656 -5.738 1 97.88 116 ARG B N 1
ATOM 3279 C CA . ARG B 1 116 ? 13.773 19.969 -6.613 1 97.88 116 ARG B CA 1
ATOM 3280 C C . ARG B 1 116 ? 12.586 20.484 -5.812 1 97.88 116 ARG B C 1
ATOM 3282 O O . ARG B 1 116 ? 11.867 21.391 -6.266 1 97.88 116 ARG B O 1
ATOM 3289 N N . VAL B 1 117 ? 12.398 19.922 -4.648 1 98.19 117 VAL B N 1
ATOM 3290 C CA . VAL B 1 117 ? 11.32 20.375 -3.773 1 98.19 117 VAL B CA 1
ATOM 3291 C C . VAL B 1 117 ? 11.547 21.844 -3.406 1 98.19 117 VAL B C 1
ATOM 3293 O O . VAL B 1 117 ? 10.633 22.672 -3.518 1 98.19 117 VAL B O 1
ATOM 3296 N N . LEU B 1 118 ? 12.773 22.156 -3.031 1 98.06 118 LEU B N 1
ATOM 3297 C CA . LEU B 1 118 ? 13.102 23.516 -2.621 1 98.06 118 LEU B CA 1
ATOM 3298 C C . LEU B 1 118 ? 12.977 24.484 -3.795 1 98.06 118 LEU B C 1
ATOM 3300 O O . LEU B 1 118 ? 12.461 25.594 -3.639 1 98.06 118 LEU B O 1
ATOM 3304 N N . GLU B 1 119 ? 13.398 24.016 -4.941 1 98.19 119 GLU B N 1
ATOM 3305 C CA . GLU B 1 119 ? 13.328 24.859 -6.133 1 98.19 119 GLU B CA 1
ATOM 3306 C C . GLU B 1 119 ? 11.891 25.203 -6.488 1 98.19 119 GLU B C 1
ATOM 3308 O O . GLU B 1 119 ? 11.562 26.359 -6.746 1 98.19 119 GLU B O 1
ATOM 3313 N N . LYS B 1 120 ? 11.039 24.219 -6.488 1 98.31 120 LYS B N 1
ATOM 3314 C CA . LYS B 1 120 ? 9.633 24.438 -6.812 1 98.31 120 LYS B CA 1
ATOM 3315 C C . LYS B 1 120 ? 8.945 25.281 -5.738 1 98.31 120 LYS B C 1
ATOM 3317 O O . LYS B 1 120 ? 8.094 26.125 -6.047 1 98.31 120 LYS B O 1
ATOM 3322 N N . LEU B 1 121 ? 9.281 24.984 -4.543 1 98.62 121 LEU B N 1
ATOM 3323 C CA . LEU B 1 121 ? 8.75 25.766 -3.428 1 98.62 121 LEU B CA 1
ATOM 3324 C C . LEU B 1 121 ? 9.047 27.25 -3.609 1 98.62 121 LEU B C 1
ATOM 3326 O O . LEU B 1 121 ? 8.141 28.078 -3.545 1 98.62 121 LEU B O 1
ATOM 3330 N N . LEU B 1 122 ? 10.32 27.594 -3.875 1 98.38 122 LEU B N 1
ATOM 3331 C CA . LEU B 1 122 ? 10.727 28.984 -3.992 1 98.38 122 LEU B CA 1
ATOM 3332 C C . LEU B 1 122 ? 10.102 29.625 -5.223 1 98.38 122 LEU B C 1
ATOM 3334 O O . LEU B 1 122 ? 9.727 30.812 -5.188 1 98.38 122 LEU B O 1
ATOM 3338 N N . HIS B 1 123 ? 9.969 28.828 -6.254 1 98.31 123 HIS B N 1
ATOM 3339 C CA . HIS B 1 123 ? 9.336 29.328 -7.469 1 98.31 123 HIS B CA 1
ATOM 3340 C C . HIS B 1 123 ? 7.918 29.812 -7.188 1 98.31 123 HIS B C 1
ATOM 3342 O O . HIS B 1 123 ? 7.543 30.922 -7.594 1 98.31 123 HIS B O 1
ATOM 3348 N N . HIS B 1 124 ? 7.168 29.094 -6.457 1 98.38 124 HIS B N 1
ATOM 3349 C CA . HIS B 1 124 ? 5.762 29.422 -6.234 1 98.38 124 HIS B CA 1
ATOM 3350 C C . HIS B 1 124 ? 5.59 30.328 -5.031 1 98.38 124 HIS B C 1
ATOM 3352 O O . HIS B 1 124 ? 4.613 31.094 -4.949 1 98.38 124 HIS B O 1
ATOM 3358 N N . ALA B 1 125 ? 6.531 30.266 -4.117 1 98.19 125 ALA B N 1
ATOM 3359 C CA . ALA B 1 125 ? 6.445 31.078 -2.91 1 98.19 125 ALA B CA 1
ATOM 3360 C C . ALA B 1 125 ? 6.508 32.562 -3.248 1 98.19 125 ALA B C 1
ATOM 3362 O O . ALA B 1 125 ? 6.055 33.406 -2.469 1 98.19 125 ALA B O 1
ATOM 3363 N N . LYS B 1 126 ? 7.031 32.875 -4.418 1 95.56 126 LYS B N 1
ATOM 3364 C CA . LYS B 1 126 ? 7.195 34.25 -4.852 1 95.56 126 LYS B CA 1
ATOM 3365 C C . LYS B 1 126 ? 5.859 34.969 -4.875 1 95.56 126 LYS B C 1
ATOM 3367 O O . LYS B 1 126 ? 5.793 36.188 -4.582 1 95.56 126 LYS B O 1
ATOM 3372 N N . LYS B 1 127 ? 4.828 34.312 -5.137 1 94.94 127 LYS B N 1
ATOM 3373 C CA . LYS B 1 127 ? 3.523 34.938 -5.297 1 94.94 127 LYS B CA 1
ATOM 3374 C C . LYS B 1 127 ? 2.572 34.531 -4.176 1 94.94 127 LYS B C 1
ATOM 3376 O O . LYS B 1 127 ? 1.372 34.812 -4.242 1 94.94 127 LYS B O 1
ATOM 3381 N N . ALA B 1 128 ? 3.088 33.938 -3.178 1 98.19 128 ALA B N 1
ATOM 3382 C CA . ALA B 1 128 ? 2.223 33.406 -2.129 1 98.19 128 ALA B CA 1
ATOM 3383 C C . ALA B 1 128 ? 2.053 34.406 -0.992 1 98.19 128 ALA B C 1
ATOM 3385 O O . ALA B 1 128 ? 3.004 35.094 -0.622 1 98.19 128 ALA B O 1
ATOM 3386 N N . SER B 1 129 ? 0.86 34.531 -0.543 1 98.38 129 SER B N 1
ATOM 3387 C CA . SER B 1 129 ? 0.613 35.312 0.671 1 98.38 129 SER B CA 1
ATOM 3388 C C . SER B 1 129 ? 0.846 34.469 1.919 1 98.38 129 SER B C 1
ATOM 3390 O O . SER B 1 129 ? 1.274 34.969 2.953 1 98.38 129 SER B O 1
ATOM 3392 N N . TRP B 1 130 ? 0.493 33.188 1.818 1 98.69 130 TRP B N 1
ATOM 3393 C CA . TRP B 1 130 ? 0.743 32.219 2.859 1 98.69 130 TRP B CA 1
ATOM 3394 C C . TRP B 1 130 ? 1.496 31 2.299 1 98.69 130 TRP B C 1
ATOM 3396 O O . TRP B 1 130 ? 1.222 30.562 1.182 1 98.69 130 TRP B O 1
ATOM 3406 N N . VAL B 1 131 ? 2.453 30.516 3.07 1 98.88 131 VAL B N 1
ATOM 3407 C CA . VAL B 1 131 ? 3.131 29.25 2.805 1 98.88 131 VAL B CA 1
ATOM 3408 C C . VAL B 1 131 ? 2.99 28.328 4.008 1 98.88 131 VAL B C 1
ATOM 3410 O O . VAL B 1 131 ? 3.395 28.672 5.121 1 98.88 131 VAL B O 1
ATOM 3413 N N . ILE B 1 132 ? 2.408 27.172 3.771 1 98.88 132 ILE B N 1
ATOM 3414 C CA . ILE B 1 132 ? 2.115 26.25 4.867 1 98.88 132 ILE B CA 1
ATOM 3415 C C . ILE B 1 132 ? 2.955 24.984 4.715 1 98.88 132 ILE B C 1
ATOM 3417 O O . ILE B 1 132 ? 2.855 24.281 3.703 1 98.88 132 ILE B O 1
ATOM 3421 N N . PHE B 1 133 ? 3.82 24.719 5.684 1 98.62 133 PHE B N 1
ATOM 3422 C CA . PHE B 1 133 ? 4.535 23.453 5.805 1 98.62 133 PHE B CA 1
ATOM 3423 C C . PHE B 1 133 ? 3.816 22.5 6.758 1 98.62 133 PHE B C 1
ATOM 3425 O O . PHE B 1 133 ? 3.654 22.812 7.941 1 98.62 133 PHE B O 1
ATOM 3432 N N . ALA B 1 134 ? 3.373 21.438 6.195 1 96.94 134 ALA B N 1
ATOM 3433 C CA . ALA B 1 134 ? 2.562 20.562 7.047 1 96.94 134 ALA B CA 1
ATOM 3434 C C . ALA B 1 134 ? 2.883 19.094 6.793 1 96.94 134 ALA B C 1
ATOM 3436 O O . ALA B 1 134 ? 3.115 18.703 5.648 1 96.94 134 ALA B O 1
ATOM 3437 N N . GLY B 1 135 ? 2.877 18.359 7.922 1 95.81 135 GLY B N 1
ATOM 3438 C CA . GLY B 1 135 ? 2.998 16.906 7.805 1 95.81 135 GLY B CA 1
ATOM 3439 C C . GLY B 1 135 ? 4.359 16.391 8.227 1 95.81 135 GLY B C 1
ATOM 3440 O O . GLY B 1 135 ? 5.242 17.172 8.594 1 95.81 135 GLY B O 1
ATOM 3441 N N . SER B 1 136 ? 4.562 15.094 8.141 1 95.31 136 SER B N 1
ATOM 3442 C CA . SER B 1 136 ? 5.793 14.406 8.516 1 95.31 136 SER B CA 1
ATOM 3443 C C . SER B 1 136 ? 6.828 14.477 7.398 1 95.31 136 SER B C 1
ATOM 3445 O O . SER B 1 136 ? 6.547 15 6.32 1 95.31 136 SER B O 1
ATOM 3447 N N . LEU B 1 137 ? 8.016 14.102 7.797 1 96.81 137 LEU B N 1
ATOM 3448 C CA . LEU B 1 137 ? 9.094 14.016 6.82 1 96.81 137 LEU B CA 1
ATOM 3449 C C . LEU B 1 137 ? 9.352 12.562 6.422 1 96.81 137 LEU B C 1
ATOM 3451 O O . LEU B 1 137 ? 9.32 11.672 7.27 1 96.81 137 LEU B O 1
ATOM 3455 N N . PRO B 1 138 ? 9.477 12.344 5.109 1 95.5 138 PRO B N 1
ATOM 3456 C CA . PRO B 1 138 ? 9.82 10.992 4.672 1 95.5 138 PRO B CA 1
ATOM 3457 C C . PRO B 1 138 ? 11.281 10.633 4.938 1 95.5 138 PRO B C 1
ATOM 3459 O O . PRO B 1 138 ? 12.086 11.508 5.27 1 95.5 138 PRO B O 1
ATOM 3462 N N . PRO B 1 139 ? 11.625 9.297 4.844 1 93.5 139 PRO B N 1
ATOM 3463 C CA . PRO B 1 139 ? 13.031 8.914 4.973 1 93.5 139 PRO B CA 1
ATOM 3464 C C . PRO B 1 139 ? 13.945 9.68 4.02 1 93.5 139 PRO B C 1
ATOM 3466 O O . PRO B 1 139 ? 13.547 9.984 2.891 1 93.5 139 PRO B O 1
ATOM 3469 N N . GLY B 1 140 ? 15.133 10.008 4.508 1 94.88 140 GLY B N 1
ATOM 3470 C CA . GLY B 1 140 ? 16.094 10.711 3.684 1 94.88 140 GLY B CA 1
ATOM 3471 C C . GLY B 1 140 ? 16.047 12.219 3.861 1 94.88 140 GLY B C 1
ATOM 3472 O O . GLY B 1 140 ? 16.969 12.93 3.461 1 94.88 140 GLY B O 1
ATOM 3473 N N . VAL B 1 141 ? 15 12.703 4.387 1 96.69 141 VAL B N 1
ATOM 3474 C CA . VAL B 1 141 ? 14.859 14.133 4.621 1 96.69 141 VAL B CA 1
ATOM 3475 C C . VAL B 1 141 ? 15.328 14.484 6.031 1 96.69 141 VAL B C 1
ATOM 3477 O O . VAL B 1 141 ? 14.867 13.883 7.008 1 96.69 141 VAL B O 1
ATOM 3480 N N . PRO B 1 142 ? 16.266 15.391 6.125 1 97.06 142 PRO B N 1
ATOM 3481 C CA . PRO B 1 142 ? 16.75 15.773 7.457 1 97.06 142 PRO B CA 1
ATOM 3482 C C . PRO B 1 142 ? 15.656 16.406 8.32 1 97.06 142 PRO B C 1
ATOM 3484 O O . PRO B 1 142 ? 14.773 17.094 7.801 1 97.06 142 PRO B O 1
ATOM 3487 N N . ARG B 1 143 ? 15.781 16.266 9.641 1 96.88 143 ARG B N 1
ATOM 3488 C CA . ARG B 1 143 ? 14.773 16.719 10.594 1 96.88 143 ARG B CA 1
ATOM 3489 C C . ARG B 1 143 ? 14.609 18.234 10.531 1 96.88 143 ARG B C 1
ATOM 3491 O O . ARG B 1 143 ? 13.562 18.766 10.906 1 96.88 143 ARG B O 1
ATOM 3498 N N . ASP B 1 144 ? 15.641 18.906 10.031 1 97.25 144 ASP B N 1
ATOM 3499 C CA . ASP B 1 144 ? 15.586 20.359 10.016 1 97.25 144 ASP B CA 1
ATOM 3500 C C . ASP B 1 144 ? 15.133 20.875 8.656 1 97.25 144 ASP B C 1
ATOM 3502 O O . ASP B 1 144 ? 15.32 22.062 8.344 1 97.25 144 ASP B O 1
ATOM 3506 N N . PHE B 1 145 ? 14.547 20.078 7.875 1 98.25 145 PHE B N 1
ATOM 3507 C CA . PHE B 1 145 ? 14.133 20.422 6.523 1 98.25 145 PHE B CA 1
ATOM 3508 C C . PHE B 1 145 ? 13.18 21.609 6.539 1 98.25 145 PHE B C 1
ATOM 3510 O O . PHE B 1 145 ? 13.32 22.531 5.738 1 98.25 145 PHE B O 1
ATOM 3517 N N . TYR B 1 146 ? 12.203 21.609 7.434 1 98.12 146 TYR B N 1
ATOM 3518 C CA . TYR B 1 146 ? 11.234 22.703 7.477 1 98.12 146 TYR B CA 1
ATOM 3519 C C . TYR B 1 146 ? 11.891 23.984 7.965 1 98.12 146 TYR B C 1
ATOM 3521 O O . TYR B 1 146 ? 11.445 25.094 7.621 1 98.12 146 TYR B O 1
ATOM 3529 N N . VAL B 1 147 ? 12.961 23.891 8.781 1 97.81 147 VAL B N 1
ATOM 3530 C CA . VAL B 1 147 ? 13.742 25.062 9.164 1 97.81 147 VAL B CA 1
ATOM 3531 C C . VAL B 1 147 ? 14.391 25.688 7.926 1 97.81 147 VAL B C 1
ATOM 3533 O O . VAL B 1 147 ? 14.281 26.891 7.703 1 97.81 147 VAL B O 1
ATOM 3536 N N . ASN B 1 148 ? 14.961 24.781 7.141 1 97.69 148 ASN B N 1
ATOM 3537 C CA . ASN B 1 148 ? 15.602 25.234 5.91 1 97.69 148 ASN B CA 1
ATOM 3538 C C . ASN B 1 148 ? 14.602 25.844 4.941 1 97.69 148 ASN B C 1
ATOM 3540 O O . ASN B 1 148 ? 14.883 26.875 4.312 1 97.69 148 ASN B O 1
ATOM 3544 N N . CYS B 1 149 ? 13.461 25.219 4.809 1 98.25 149 CYS B N 1
ATOM 3545 C CA . CYS B 1 149 ? 12.414 25.766 3.947 1 98.25 149 CYS B CA 1
ATOM 3546 C C . CYS B 1 149 ? 11.969 27.141 4.422 1 98.25 149 CYS B C 1
ATOM 3548 O O . CYS B 1 149 ? 11.781 28.047 3.615 1 98.25 149 CYS B O 1
ATOM 3550 N N . THR B 1 150 ? 11.766 27.266 5.727 1 98.06 150 THR B N 1
ATOM 3551 C CA . THR B 1 150 ? 11.32 28.516 6.32 1 98.06 150 THR B CA 1
ATOM 3552 C C . THR B 1 150 ? 12.328 29.625 6.035 1 98.06 150 THR B C 1
ATOM 3554 O O . THR B 1 150 ? 11.945 30.703 5.566 1 98.06 150 THR B O 1
ATOM 3557 N N . GLU B 1 151 ? 13.562 29.328 6.254 1 97.75 151 GLU B N 1
ATOM 3558 C CA . GLU B 1 151 ? 14.617 30.312 6.008 1 97.75 151 GLU B CA 1
ATOM 3559 C C . GLU B 1 151 ? 14.656 30.719 4.543 1 97.75 151 GLU B C 1
ATOM 3561 O O . GLU B 1 151 ? 14.773 31.906 4.23 1 97.75 151 GLU B O 1
ATOM 3566 N N . ALA B 1 152 ? 14.57 29.766 3.693 1 98.06 152 ALA B N 1
ATOM 3567 C CA . ALA B 1 152 ? 14.641 30.016 2.258 1 98.06 152 ALA B CA 1
ATOM 3568 C C . ALA B 1 152 ? 13.477 30.891 1.793 1 98.06 152 ALA B C 1
ATOM 3570 O O . ALA B 1 152 ? 13.672 31.844 1.048 1 98.06 152 ALA B O 1
ATOM 3571 N N . VAL B 1 153 ? 12.297 30.578 2.25 1 98.38 153 VAL B N 1
ATOM 3572 C CA . VAL B 1 153 ? 11.117 31.328 1.833 1 98.38 153 VAL B CA 1
ATOM 3573 C C . VAL B 1 153 ? 11.172 32.75 2.393 1 98.38 153 VAL B C 1
ATOM 3575 O O . VAL B 1 153 ? 10.852 33.719 1.692 1 98.38 153 VAL B O 1
ATOM 3578 N N . GLN B 1 154 ? 11.602 32.875 3.658 1 97.19 154 GLN B N 1
ATOM 3579 C CA . GLN B 1 154 ? 11.711 34.219 4.277 1 97.19 154 GLN B CA 1
ATOM 3580 C C . GLN B 1 154 ? 12.688 35.094 3.521 1 97.19 154 GLN B C 1
ATOM 3582 O O . GLN B 1 154 ? 12.484 36.312 3.41 1 97.19 154 GLN B O 1
ATOM 3587 N N . ALA B 1 155 ? 13.727 34.469 3.053 1 96.81 155 ALA B N 1
ATOM 3588 C CA . ALA B 1 155 ? 14.727 35.219 2.289 1 96.81 155 ALA B CA 1
ATOM 3589 C C . ALA B 1 155 ? 14.195 35.594 0.914 1 96.81 155 ALA B C 1
ATOM 3591 O O . ALA B 1 155 ? 14.469 36.688 0.419 1 96.81 155 ALA B O 1
ATOM 3592 N N . PHE B 1 156 ? 13.438 34.781 0.346 1 96.81 156 PHE B N 1
ATOM 3593 C CA . PHE B 1 156 ? 12.992 34.938 -1.032 1 96.81 156 PHE B CA 1
ATOM 3594 C C . PHE B 1 156 ? 11.742 35.812 -1.099 1 96.81 156 PHE B C 1
ATOM 3596 O O . PHE B 1 156 ? 11.578 36.594 -2.033 1 96.81 156 PHE B O 1
ATOM 3603 N N . ASN B 1 157 ? 10.805 35.656 -0.187 1 97.75 157 ASN B N 1
ATOM 3604 C CA . ASN B 1 157 ? 9.562 36.406 -0.055 1 97.75 157 ASN B CA 1
ATOM 3605 C C . ASN B 1 157 ? 9.281 36.781 1.398 1 97.75 157 ASN B C 1
ATOM 3607 O O . ASN B 1 157 ? 8.461 36.125 2.059 1 97.75 157 ASN B O 1
ATOM 3611 N N . PRO B 1 158 ? 9.812 37.906 1.849 1 95.56 158 PRO B N 1
ATOM 3612 C CA . PRO B 1 158 ? 9.688 38.281 3.256 1 95.56 158 PRO B CA 1
ATOM 3613 C C . PRO B 1 158 ? 8.266 38.688 3.641 1 95.56 158 PRO B C 1
ATOM 3615 O O . PRO B 1 158 ? 7.941 38.781 4.828 1 95.56 158 PRO B O 1
ATOM 3618 N N . GLU B 1 159 ? 7.469 38.875 2.693 1 96.69 159 GLU B N 1
ATOM 3619 C CA . GLU B 1 159 ? 6.105 39.312 2.98 1 96.69 159 GLU B CA 1
ATOM 3620 C C . GLU B 1 159 ? 5.188 38.125 3.223 1 96.69 159 GLU B C 1
ATOM 3622 O O . GLU B 1 159 ? 4.086 38.281 3.754 1 96.69 159 GLU B O 1
ATOM 3627 N N . ALA B 1 160 ? 5.586 36.938 2.824 1 97.56 160 ALA B N 1
ATOM 3628 C CA . ALA B 1 160 ? 4.754 35.75 2.982 1 97.56 160 ALA B CA 1
ATOM 3629 C C . ALA B 1 160 ? 4.68 35.344 4.445 1 97.56 160 ALA B C 1
ATOM 3631 O O . ALA B 1 160 ? 5.688 35.344 5.156 1 97.56 160 ALA B O 1
ATOM 3632 N N . HIS B 1 161 ? 3.492 35.062 4.91 1 98.5 161 HIS B N 1
ATOM 3633 C CA . HIS B 1 161 ? 3.342 34.406 6.215 1 98.5 161 HIS B CA 1
ATOM 3634 C C . HIS B 1 161 ? 3.572 32.906 6.129 1 98.5 161 HIS B C 1
ATOM 3636 O O . HIS B 1 161 ? 2.951 32.219 5.312 1 98.5 161 HIS B O 1
ATOM 3642 N N . ILE B 1 162 ? 4.469 32.406 6.953 1 98.62 162 ILE B N 1
ATOM 3643 C CA . ILE B 1 162 ? 4.773 30.984 6.961 1 98.62 162 ILE B CA 1
ATOM 3644 C C . ILE B 1 162 ? 4.074 30.312 8.141 1 98.62 162 ILE B C 1
ATOM 3646 O O . ILE B 1 162 ? 4.219 30.75 9.289 1 98.62 162 ILE B O 1
ATOM 3650 N N . ALA B 1 163 ? 3.27 29.344 7.836 1 98.81 163 ALA B N 1
ATOM 3651 C CA . ALA B 1 163 ? 2.627 28.516 8.859 1 98.81 163 ALA B CA 1
ATOM 3652 C C . ALA B 1 163 ? 3.238 27.125 8.906 1 98.81 163 ALA B C 1
ATOM 3654 O O . ALA B 1 163 ? 3.6 26.562 7.875 1 98.81 163 ALA B O 1
ATOM 3655 N N . LEU B 1 164 ? 3.34 26.594 10.102 1 98.12 164 LEU B N 1
ATOM 3656 C CA . LEU B 1 164 ? 3.932 25.266 10.289 1 98.12 164 LEU B CA 1
ATOM 3657 C C . LEU B 1 164 ? 3.025 24.375 11.133 1 98.12 164 LEU B C 1
ATOM 3659 O O . LEU B 1 164 ? 2.561 24.797 12.203 1 98.12 164 LEU B O 1
ATOM 3663 N N . ASP B 1 165 ? 2.701 23.203 10.656 1 97.62 165 ASP B N 1
ATOM 3664 C CA . ASP B 1 165 ? 1.987 22.156 11.367 1 97.62 165 ASP B CA 1
ATOM 3665 C C . ASP B 1 165 ? 2.66 20.797 11.172 1 97.62 165 ASP B C 1
ATOM 3667 O O . ASP B 1 165 ? 2.34 20.078 10.219 1 97.62 165 ASP B O 1
ATOM 3671 N N . THR B 1 166 ? 3.564 20.453 12.016 1 96.25 166 THR B N 1
ATOM 3672 C CA . THR B 1 166 ? 4.32 19.203 11.969 1 96.25 166 THR B CA 1
ATOM 3673 C C . THR B 1 166 ? 4.434 18.594 13.367 1 96.25 166 THR B C 1
ATOM 3675 O O . THR B 1 166 ? 3.826 19.094 14.32 1 96.25 166 THR B O 1
ATOM 3678 N N . SER B 1 167 ? 5.047 17.438 13.469 1 92.62 167 SER B N 1
ATOM 3679 C CA . SER B 1 167 ? 5.137 16.734 14.742 1 92.62 167 SER B CA 1
ATOM 3680 C C . SER B 1 167 ? 6.488 16.031 14.898 1 92.62 167 SER B C 1
ATOM 3682 O O . SER B 1 167 ? 7.309 16.047 13.977 1 92.62 167 SER B O 1
ATOM 3684 N N . ASP B 1 168 ? 6.777 15.633 16.062 1 91.12 168 ASP B N 1
ATOM 3685 C CA . ASP B 1 168 ? 7.891 14.75 16.406 1 91.12 168 ASP B CA 1
ATOM 3686 C C . ASP B 1 168 ? 9.227 15.398 16.062 1 91.12 168 ASP B C 1
ATOM 3688 O O . ASP B 1 168 ? 9.484 16.547 16.422 1 91.12 168 ASP B O 1
ATOM 3692 N N . GLY B 1 169 ? 10.062 14.711 15.375 1 90.44 169 GLY B N 1
ATOM 3693 C CA . GLY B 1 169 ? 11.414 15.141 15.062 1 90.44 169 GLY B CA 1
ATOM 3694 C C . GLY B 1 169 ? 11.469 16.5 14.391 1 90.44 169 GLY B C 1
ATOM 3695 O O . GLY B 1 169 ? 12.18 17.391 14.852 1 90.44 169 GLY B O 1
ATOM 3696 N N . PRO B 1 170 ? 10.695 16.641 13.359 1 94.06 170 PRO B N 1
ATOM 3697 C CA . PRO B 1 170 ? 10.703 17.938 12.68 1 94.06 170 PRO B CA 1
ATOM 3698 C C . PRO B 1 170 ? 10.266 19.078 13.594 1 94.06 170 PRO B C 1
ATOM 3700 O O . PRO B 1 170 ? 10.828 20.188 13.531 1 94.06 170 PRO B O 1
ATOM 3703 N N . LEU B 1 171 ? 9.297 18.828 14.445 1 94.19 171 LEU B N 1
ATOM 3704 C CA . LEU B 1 171 ? 8.844 19.859 15.383 1 94.19 171 LEU B CA 1
ATOM 3705 C C . LEU B 1 171 ? 9.961 20.25 16.344 1 94.19 171 LEU B C 1
ATOM 3707 O O . LEU B 1 171 ? 10.195 21.438 16.578 1 94.19 171 LEU B O 1
ATOM 3711 N N . THR B 1 172 ? 10.664 19.297 16.844 1 93.12 172 THR B N 1
ATOM 3712 C CA . THR B 1 172 ? 11.781 19.531 17.75 1 93.12 172 THR B CA 1
ATOM 3713 C C . THR B 1 172 ? 12.859 20.375 17.078 1 93.12 172 THR B C 1
ATOM 3715 O O . THR B 1 172 ? 13.398 21.312 17.688 1 93.12 172 THR B O 1
ATOM 3718 N N . SER B 1 173 ? 13.148 20.062 15.875 1 94.94 173 SER B N 1
ATOM 3719 C CA . SER B 1 173 ? 14.164 20.797 15.125 1 94.94 173 SER B CA 1
ATOM 3720 C C . SER B 1 173 ? 13.742 22.234 14.898 1 94.94 173 SER B C 1
ATOM 3722 O O . SER B 1 173 ? 14.57 23.156 14.961 1 94.94 173 SER B O 1
ATOM 3724 N N . VAL B 1 174 ? 12.523 22.375 14.609 1 94.62 174 VAL B N 1
ATOM 3725 C CA . VAL B 1 174 ? 11.992 23.719 14.398 1 94.62 174 VAL B CA 1
ATOM 3726 C C . VAL B 1 174 ? 12.133 24.547 15.68 1 94.62 174 VAL B C 1
ATOM 3728 O O . VAL B 1 174 ? 12.594 25.688 15.648 1 94.62 174 VAL B O 1
ATOM 3731 N N . ILE B 1 175 ? 11.82 24 16.828 1 93.62 175 ILE B N 1
ATOM 3732 C CA . ILE B 1 175 ? 11.883 24.688 18.109 1 93.62 175 ILE B CA 1
ATOM 3733 C C . ILE B 1 175 ? 13.328 25.047 18.438 1 93.62 175 ILE B C 1
ATOM 3735 O O . ILE B 1 175 ? 13.609 26.125 18.953 1 93.62 175 ILE B O 1
ATOM 3739 N N . ARG B 1 176 ? 14.203 24.156 18.094 1 94.38 176 ARG B N 1
ATOM 3740 C CA . ARG B 1 176 ? 15.617 24.375 18.375 1 94.38 176 ARG B CA 1
ATOM 3741 C C . ARG B 1 176 ? 16.156 25.547 17.562 1 94.38 176 ARG B C 1
ATOM 3743 O O . ARG B 1 176 ? 17.156 26.172 17.953 1 94.38 176 ARG B O 1
ATOM 3750 N N . ALA B 1 177 ? 15.523 25.859 16.531 1 94.69 177 ALA B N 1
ATOM 3751 C CA . ALA B 1 177 ? 16 26.922 15.641 1 94.69 177 ALA B CA 1
ATOM 3752 C C . ALA B 1 177 ? 15.539 28.297 16.125 1 94.69 177 ALA B C 1
ATOM 3754 O O . ALA B 1 177 ? 16.016 29.328 15.633 1 94.69 177 ALA B O 1
ATOM 3755 N N . PHE B 1 178 ? 14.648 28.312 17.125 1 91.94 178 PHE B N 1
ATOM 3756 C CA . PHE B 1 178 ? 14.141 29.578 17.641 1 91.94 178 PHE B CA 1
ATOM 3757 C C . PHE B 1 178 ? 15.219 30.312 18.438 1 91.94 178 PHE B C 1
ATOM 3759 O O . PHE B 1 178 ? 16.047 29.688 19.078 1 91.94 178 PHE B O 1
ATOM 3766 N N . PRO B 1 179 ? 15.352 31.578 18.406 1 91.19 179 PRO B N 1
ATOM 3767 C CA . PRO B 1 179 ? 14.492 32.5 17.641 1 91.19 179 PRO B CA 1
ATOM 3768 C C . PRO B 1 179 ? 15.062 32.844 16.266 1 91.19 179 PRO B C 1
ATOM 3770 O O . PRO B 1 179 ? 14.492 33.656 15.547 1 91.19 179 PRO B O 1
ATOM 3773 N N . ARG B 1 180 ? 16.141 32.25 15.898 1 93.06 180 ARG B N 1
ATOM 3774 C CA . ARG B 1 180 ? 16.812 32.594 14.648 1 93.06 180 ARG B CA 1
ATOM 3775 C C . ARG B 1 180 ? 15.883 32.406 13.461 1 93.06 180 ARG B C 1
ATOM 3777 O O . ARG B 1 180 ? 15.812 33.281 12.586 1 93.06 180 ARG B O 1
ATOM 3784 N N . THR B 1 181 ? 15.203 31.297 13.375 1 94.25 181 THR B N 1
ATOM 3785 C CA . THR B 1 181 ? 14.211 30.984 12.352 1 94.25 181 THR B CA 1
ATOM 3786 C C . THR B 1 181 ? 12.883 30.562 12.992 1 94.25 181 THR B C 1
ATOM 3788 O O . THR B 1 181 ? 12.812 29.547 13.664 1 94.25 181 THR B O 1
ATOM 3791 N N . ALA B 1 182 ? 11.891 31.406 12.852 1 94.75 182 ALA B N 1
ATOM 3792 C CA . ALA B 1 182 ? 10.578 31.109 13.414 1 94.75 182 ALA B CA 1
ATOM 3793 C C . ALA B 1 182 ? 9.477 31.344 12.383 1 94.75 182 ALA B C 1
ATOM 3795 O O . ALA B 1 182 ? 9.469 32.375 11.688 1 94.75 182 ALA B O 1
ATOM 3796 N N . PRO B 1 183 ? 8.625 30.359 12.234 1 97.31 183 PRO B N 1
ATOM 3797 C CA . PRO B 1 183 ? 7.465 30.641 11.383 1 97.31 183 PRO B CA 1
ATOM 3798 C C . PRO B 1 183 ? 6.551 31.719 11.953 1 97.31 183 PRO B C 1
ATOM 3800 O O . PRO B 1 183 ? 6.645 32.031 13.141 1 97.31 183 PRO B O 1
ATOM 3803 N N . TYR B 1 184 ? 5.762 32.281 11.117 1 98 184 TYR B N 1
ATOM 3804 C CA . TYR B 1 184 ? 4.797 33.281 11.523 1 98 184 TYR B CA 1
ATOM 3805 C C . TYR B 1 184 ? 3.682 32.688 12.367 1 98 184 TYR B C 1
ATOM 3807 O O . TYR B 1 184 ? 3.248 33.281 13.359 1 98 184 TYR B O 1
ATOM 3815 N N . LEU B 1 185 ? 3.262 31.5 12.023 1 98.62 185 LEU B N 1
ATOM 3816 C CA . LEU B 1 185 ? 2.154 30.781 12.656 1 98.62 185 LEU B CA 1
ATOM 3817 C C . LEU B 1 185 ? 2.523 29.328 12.938 1 98.62 185 LEU B C 1
ATOM 3819 O O . LEU B 1 185 ? 3.115 28.672 12.078 1 98.62 185 LEU B O 1
ATOM 3823 N N . MET B 1 186 ? 2.229 28.797 14.102 1 98.19 186 MET B N 1
ATOM 3824 C CA . MET B 1 186 ? 2.305 27.391 14.438 1 98.19 186 MET B CA 1
ATOM 3825 C C . MET B 1 186 ? 0.957 26.875 14.93 1 98.19 186 MET B C 1
ATOM 3827 O O . MET B 1 186 ? 0.23 27.578 15.625 1 98.19 186 MET B O 1
ATOM 3831 N N . LYS B 1 187 ? 0.697 25.656 14.555 1 98.12 187 LYS B N 1
ATOM 3832 C CA . LYS B 1 187 ? -0.573 25.047 14.953 1 98.12 187 LYS B CA 1
ATOM 3833 C C . LYS B 1 187 ? -0.349 23.75 15.711 1 98.12 187 LYS B C 1
ATOM 3835 O O . LYS B 1 187 ? -0.785 22.688 15.266 1 98.12 187 LYS B O 1
ATOM 3840 N N . PRO B 1 188 ? 0.138 23.766 16.938 1 97 188 PRO B N 1
ATOM 3841 C CA . PRO B 1 188 ? 0.273 22.547 17.734 1 97 188 PRO B CA 1
ATOM 3842 C C . PRO B 1 188 ? -1.051 22.078 18.344 1 97 188 PRO B C 1
ATOM 3844 O O . PRO B 1 188 ? -1.968 22.891 18.516 1 97 188 PRO B O 1
ATOM 3847 N N . ASN B 1 189 ? -1.156 20.812 18.594 1 95.75 189 ASN B N 1
ATOM 3848 C CA . ASN B 1 189 ? -2.195 20.344 19.5 1 95.75 189 ASN B CA 1
ATOM 3849 C C . ASN B 1 189 ? -1.716 20.344 20.953 1 95.75 189 ASN B C 1
ATOM 3851 O O . ASN B 1 189 ? -0.59 20.766 21.234 1 95.75 189 ASN B O 1
ATOM 3855 N N . ALA B 1 190 ? -2.592 19.938 21.828 1 94.94 190 ALA B N 1
ATOM 3856 C CA . ALA B 1 190 ? -2.268 19.984 23.25 1 94.94 190 ALA B CA 1
ATOM 3857 C C . ALA B 1 190 ? -1.038 19.141 23.578 1 94.94 190 ALA B C 1
ATOM 3859 O O . ALA B 1 190 ? -0.173 19.562 24.344 1 94.94 190 ALA B O 1
ATOM 3860 N N . PHE B 1 191 ? -0.943 18.016 22.984 1 93.12 191 PHE B N 1
ATOM 3861 C CA . PHE B 1 191 ? 0.176 17.109 23.219 1 93.12 191 PHE B CA 1
ATOM 3862 C C . PHE B 1 191 ? 1.481 17.734 22.734 1 93.12 191 PHE B C 1
ATOM 3864 O O . PHE B 1 191 ? 2.48 17.734 23.453 1 93.12 191 PHE B O 1
ATOM 3871 N N . GLU B 1 192 ? 1.454 18.25 21.547 1 94.12 192 GLU B N 1
ATOM 3872 C CA . GLU B 1 192 ? 2.621 18.891 20.938 1 94.12 192 GLU B CA 1
ATOM 3873 C C . GLU B 1 192 ? 3.025 20.141 21.719 1 94.12 192 GLU B C 1
ATOM 3875 O O . GLU B 1 192 ? 4.215 20.391 21.938 1 94.12 192 GLU B O 1
ATOM 3880 N N . LEU B 1 193 ? 2.059 20.875 22.094 1 94.69 193 LEU B N 1
ATOM 3881 C CA . LEU B 1 193 ? 2.318 22.047 22.906 1 94.69 193 LEU B CA 1
ATOM 3882 C C . LEU B 1 193 ? 3.018 21.672 24.203 1 94.69 193 LEU B C 1
ATOM 3884 O O . LEU B 1 193 ? 3.984 22.328 24.609 1 94.69 193 LEU B O 1
ATOM 3888 N N . GLY B 1 194 ? 2.463 20.688 24.844 1 93.81 194 GLY B N 1
ATOM 3889 C CA . GLY B 1 194 ? 3.088 20.172 26.062 1 93.81 194 GLY B CA 1
ATOM 3890 C C . GLY B 1 194 ? 4.52 19.719 25.844 1 93.81 194 GLY B C 1
ATOM 3891 O O . GLY B 1 194 ? 5.395 20 26.672 1 93.81 194 GLY B O 1
ATOM 3892 N N . GLN B 1 195 ? 4.773 19.062 24.734 1 90.62 195 GLN B N 1
ATOM 3893 C CA . GLN B 1 195 ? 6.113 18.594 24.391 1 90.62 195 GLN B CA 1
ATOM 3894 C C . GLN B 1 195 ? 7.078 19.766 24.25 1 90.62 195 GLN B C 1
ATOM 3896 O O . GLN B 1 195 ? 8.242 19.672 24.641 1 90.62 195 GLN B O 1
ATOM 3901 N N . ILE B 1 196 ? 6.617 20.766 23.672 1 90.5 196 ILE B N 1
ATOM 3902 C CA . ILE B 1 196 ? 7.438 21.922 23.359 1 90.5 196 ILE B CA 1
ATOM 3903 C C . ILE B 1 196 ? 7.84 22.641 24.656 1 90.5 196 ILE B C 1
ATOM 3905 O O . ILE B 1 196 ? 9 23.031 24.812 1 90.5 196 ILE B O 1
ATOM 3909 N N . VAL B 1 197 ? 6.953 22.766 25.594 1 92.06 197 VAL B N 1
ATOM 3910 C CA . VAL B 1 197 ? 7.211 23.594 26.766 1 92.06 197 VAL B CA 1
ATOM 3911 C C . VAL B 1 197 ? 7.551 22.719 27.969 1 92.06 197 VAL B C 1
ATOM 3913 O O . VAL B 1 197 ? 7.809 23.219 29.062 1 92.06 197 VAL B O 1
ATOM 3916 N N . GLY B 1 198 ? 7.559 21.391 27.781 1 92.56 198 GLY B N 1
ATOM 3917 C CA . GLY B 1 198 ? 7.898 20.469 28.844 1 92.56 198 GLY B CA 1
ATOM 3918 C C . GLY B 1 198 ? 6.797 20.312 29.875 1 92.56 198 GLY B C 1
ATOM 3919 O O . GLY B 1 198 ? 7.062 20.281 31.078 1 92.56 198 GLY B O 1
ATOM 3920 N N . GLU B 1 199 ? 5.574 20.391 29.484 1 94.56 199 GLU B N 1
ATOM 3921 C CA . GLU B 1 199 ? 4.406 20.234 30.344 1 94.56 199 GLU B CA 1
ATOM 3922 C C . GLU B 1 199 ? 3.508 19.094 29.875 1 94.56 199 GLU B C 1
ATOM 3924 O O . GLU B 1 199 ? 3.771 18.484 28.828 1 94.56 199 GLU B O 1
ATOM 3929 N N . ASP B 1 200 ? 2.514 18.75 30.656 1 95.12 200 ASP B N 1
ATOM 3930 C CA . ASP B 1 200 ? 1.58 17.688 30.344 1 95.12 200 ASP B CA 1
ATOM 3931 C C . ASP B 1 200 ? 0.472 18.172 29.406 1 95.12 200 ASP B C 1
ATOM 3933 O O . ASP B 1 200 ? -0.506 18.766 29.875 1 95.12 200 ASP B O 1
ATOM 3937 N N . GLY B 1 201 ? 0.544 17.875 28.172 1 94.75 201 GLY B N 1
ATOM 3938 C CA . GLY B 1 201 ? -0.438 18.297 27.188 1 94.75 201 GLY B CA 1
ATOM 3939 C C . GLY B 1 201 ? -1.817 17.719 27.438 1 94.75 201 GLY B C 1
ATOM 3940 O O . GLY B 1 201 ? -2.828 18.375 27.172 1 94.75 201 GLY B O 1
ATOM 3941 N N . GLU B 1 202 ? -1.86 16.531 27.922 1 94 202 GLU B N 1
ATOM 3942 C CA . GLU B 1 202 ? -3.139 15.906 28.234 1 94 202 GLU B CA 1
ATOM 3943 C C . GLU B 1 202 ? -3.873 16.656 29.344 1 94 202 GLU B C 1
ATOM 3945 O O . GLU B 1 202 ? -5.094 16.797 29.297 1 94 202 GLU B O 1
ATOM 3950 N N . GLN B 1 203 ? -3.117 17.031 30.281 1 95.44 203 GLN B N 1
ATOM 3951 C CA . GLN B 1 203 ? -3.707 17.812 31.359 1 95.44 203 GLN B CA 1
ATOM 3952 C C . GLN B 1 203 ? -4.238 19.141 30.844 1 95.44 203 GLN B C 1
ATOM 3954 O O . GLN B 1 203 ? -5.266 19.625 31.328 1 95.44 203 GLN B O 1
ATOM 3959 N N . MET B 1 204 ? -3.549 19.75 29.906 1 95.75 204 MET B N 1
ATOM 3960 C CA . MET B 1 204 ? -4.008 21 29.312 1 95.75 204 MET B CA 1
ATOM 3961 C C . MET B 1 204 ? -5.359 20.797 28.625 1 95.75 204 MET B C 1
ATOM 3963 O O . MET B 1 204 ? -6.25 21.641 28.75 1 95.75 204 MET B O 1
ATOM 3967 N N . GLU B 1 205 ? -5.457 19.734 27.875 1 94.75 205 GLU B N 1
ATOM 3968 C CA . GLU B 1 205 ? -6.703 19.438 27.172 1 94.75 205 GLU B CA 1
ATOM 3969 C C . GLU B 1 205 ? -7.844 19.188 28.156 1 94.75 205 GLU B C 1
ATOM 3971 O O . GLU B 1 205 ? -8.961 19.672 27.953 1 94.75 205 GLU B O 1
ATOM 3976 N N . ARG B 1 206 ? -7.625 18.422 29.281 1 94.94 206 ARG B N 1
ATOM 3977 C CA . ARG B 1 206 ? -8.625 18.141 30.312 1 94.94 206 ARG B CA 1
ATOM 3978 C C . ARG B 1 206 ? -9.07 19.422 31 1 94.94 206 ARG B C 1
ATOM 3980 O O . ARG B 1 206 ? -10.25 19.594 31.297 1 94.94 206 ARG B O 1
ATOM 3987 N N . SER B 1 207 ? -8.086 20.266 31.281 1 97.38 207 SER B N 1
ATOM 3988 C CA . SER B 1 207 ? -8.391 21.547 31.906 1 97.38 207 SER B CA 1
ATOM 3989 C C . SER B 1 207 ? -9.273 22.406 31.016 1 97.38 207 SER B C 1
ATOM 3991 O O . SER B 1 207 ? -10.211 23.047 31.484 1 97.38 207 SER B O 1
ATOM 3993 N N . ALA B 1 208 ? -8.961 22.453 29.781 1 96.69 208 ALA B N 1
ATOM 3994 C CA . ALA B 1 208 ? -9.75 23.219 28.812 1 96.69 208 ALA B CA 1
ATOM 3995 C C . ALA B 1 208 ? -11.18 22.688 28.734 1 96.69 208 ALA B C 1
ATOM 3997 O O . ALA B 1 208 ? -12.133 23.453 28.609 1 96.69 208 ALA B O 1
ATOM 3998 N N . LEU B 1 209 ? -11.305 21.391 28.703 1 95.06 209 LEU B N 1
ATOM 3999 C CA . LEU B 1 209 ? -12.625 20.766 28.672 1 95.06 209 LEU B CA 1
ATOM 4000 C C . LEU B 1 209 ? -13.445 21.188 29.891 1 95.06 209 LEU B C 1
ATOM 4002 O O . LEU B 1 209 ? -14.672 21.281 29.812 1 95.06 209 LEU B O 1
ATOM 4006 N N . ALA B 1 210 ? -12.727 21.406 30.969 1 96.5 210 ALA B N 1
ATOM 4007 C CA . ALA B 1 210 ? -13.375 21.828 32.188 1 96.5 210 ALA B CA 1
ATOM 4008 C C . ALA B 1 210 ? -13.586 23.344 32.219 1 96.5 210 ALA B C 1
ATOM 4010 O O . ALA B 1 210 ? -14.062 23.906 33.219 1 96.5 210 ALA B O 1
ATOM 4011 N N . GLY B 1 211 ? -13.133 24 31.234 1 94.94 211 GLY B N 1
ATOM 4012 C CA . GLY B 1 211 ? -13.406 25.422 31.109 1 94.94 211 GLY B CA 1
ATOM 4013 C C . GLY B 1 211 ? -12.211 26.281 31.438 1 94.94 211 GLY B C 1
ATOM 4014 O O . GLY B 1 211 ? -12.289 27.516 31.344 1 94.94 211 GLY B O 1
ATOM 4015 N N . ASP B 1 212 ? -11.125 25.672 31.781 1 97.56 212 ASP B N 1
ATOM 4016 C CA . ASP B 1 212 ? -9.922 26.422 32.125 1 97.56 212 ASP B CA 1
ATOM 4017 C C . ASP B 1 212 ? -8.891 26.328 31 1 97.56 212 ASP B C 1
ATOM 4019 O O . ASP B 1 212 ? -8.148 25.344 30.906 1 97.56 212 ASP B O 1
ATOM 4023 N N . PHE B 1 213 ? -8.727 27.391 30.281 1 97.81 213 PHE B N 1
ATOM 4024 C CA . PHE B 1 213 ? -7.848 27.422 29.109 1 97.81 213 PHE B CA 1
ATOM 4025 C C . PHE B 1 213 ? -6.492 28.016 29.469 1 97.81 213 PHE B C 1
ATOM 4027 O O . PHE B 1 213 ? -5.602 28.094 28.625 1 97.81 213 PHE B O 1
ATOM 4034 N N . GLN B 1 214 ? -6.262 28.375 30.703 1 97.19 214 GLN B N 1
ATOM 4035 C CA . GLN B 1 214 ? -5.098 29.156 31.125 1 97.19 214 GLN B CA 1
ATOM 4036 C C . GLN B 1 214 ? -3.812 28.344 30.953 1 97.19 214 GLN B C 1
ATOM 4038 O O . GLN B 1 214 ? -2.797 28.891 30.5 1 97.19 214 GLN B O 1
ATOM 4043 N N . PRO B 1 215 ? -3.822 27.047 31.312 1 97.19 215 PRO B N 1
ATOM 4044 C CA . PRO B 1 215 ? -2.586 26.281 31.109 1 97.19 215 PRO B CA 1
ATOM 4045 C C . PRO B 1 215 ? -2.141 26.266 29.641 1 97.19 215 PRO B C 1
ATOM 4047 O O . PRO B 1 215 ? -0.952 26.422 29.359 1 97.19 215 PRO B O 1
ATOM 4050 N N . ALA B 1 216 ? -3.043 26.062 28.734 1 97.75 216 ALA B N 1
ATOM 4051 C CA . ALA B 1 216 ? -2.727 26.078 27.312 1 97.75 216 ALA B CA 1
ATOM 4052 C C . ALA B 1 216 ? -2.289 27.469 26.859 1 97.75 216 ALA B C 1
ATOM 4054 O O . ALA B 1 216 ? -1.381 27.594 26.031 1 97.75 216 ALA B O 1
ATOM 4055 N N . ALA B 1 217 ? -2.953 28.484 27.375 1 97.88 217 ALA B N 1
ATOM 4056 C CA . ALA B 1 217 ? -2.609 29.859 27.047 1 97.88 217 ALA B CA 1
ATOM 4057 C C . ALA B 1 217 ? -1.173 30.172 27.453 1 97.88 217 ALA B C 1
ATOM 4059 O O . ALA B 1 217 ? -0.432 30.812 26.703 1 97.88 217 ALA B O 1
ATOM 4060 N N . LYS B 1 218 ? -0.842 29.781 28.641 1 96.94 218 LYS B N 1
ATOM 4061 C CA . LYS B 1 218 ? 0.514 30 29.125 1 96.94 218 LYS B CA 1
ATOM 4062 C C . LYS B 1 218 ? 1.543 29.312 28.234 1 96.94 218 LYS B C 1
ATOM 4064 O O . LYS B 1 218 ? 2.574 29.906 27.906 1 96.94 218 LYS B O 1
ATOM 4069 N N . ALA B 1 219 ? 1.27 28.125 27.875 1 97.12 219 ALA B N 1
ATOM 4070 C CA . ALA B 1 219 ? 2.17 27.359 27.016 1 97.12 219 ALA B CA 1
ATOM 4071 C C . ALA B 1 219 ? 2.297 28.031 25.641 1 97.12 219 ALA B C 1
ATOM 4073 O O . ALA B 1 219 ? 3.393 28.094 25.078 1 97.12 219 ALA B O 1
ATOM 4074 N N . ALA B 1 220 ? 1.213 28.469 25.078 1 97.75 220 ALA B N 1
ATOM 4075 C CA . ALA B 1 220 ? 1.216 29.125 23.781 1 97.75 220 ALA B CA 1
ATOM 4076 C C . ALA B 1 220 ? 2.014 30.438 23.828 1 97.75 220 ALA B C 1
ATOM 4078 O O . ALA B 1 220 ? 2.762 30.75 22.906 1 97.75 220 ALA B O 1
ATOM 4079 N N . ARG B 1 221 ? 1.869 31.172 24.875 1 97.19 221 ARG B N 1
ATOM 4080 C CA . ARG B 1 221 ? 2.605 32.406 25.062 1 97.19 221 ARG B CA 1
ATOM 4081 C C . ARG B 1 221 ? 4.105 32.156 25.156 1 97.19 221 ARG B C 1
ATOM 4083 O O . ARG B 1 221 ? 4.91 32.969 24.688 1 97.19 221 ARG B O 1
ATOM 4090 N N . ALA B 1 222 ? 4.426 31.062 25.734 1 96 222 ALA B N 1
ATOM 4091 C CA . ALA B 1 222 ? 5.84 30.688 25.781 1 96 222 ALA B CA 1
ATOM 4092 C C . ALA B 1 222 ? 6.41 30.562 24.375 1 96 222 ALA B C 1
ATOM 4094 O O . ALA B 1 222 ? 7.562 30.922 24.125 1 96 222 ALA B O 1
ATOM 4095 N N . LEU B 1 223 ? 5.66 30.031 23.453 1 95.56 223 LEU B N 1
ATOM 4096 C CA . LEU B 1 223 ? 6.082 29.922 22.047 1 95.56 223 LEU B CA 1
ATOM 4097 C C . LEU B 1 223 ? 6.211 31.297 21.406 1 95.56 223 LEU B C 1
ATOM 4099 O O . LEU B 1 223 ? 7.105 31.531 20.594 1 95.56 223 LEU B O 1
ATOM 4103 N N . ASN B 1 224 ? 5.273 32.156 21.766 1 96.69 224 ASN B N 1
ATOM 4104 C CA . ASN B 1 224 ? 5.398 33.531 21.312 1 96.69 224 ASN B CA 1
ATOM 4105 C C . ASN B 1 224 ? 6.727 34.156 21.75 1 96.69 224 ASN B C 1
ATOM 4107 O O . ASN B 1 224 ? 7.379 34.844 20.969 1 96.69 224 ASN B O 1
ATOM 4111 N N . GLN B 1 225 ? 7.078 33.875 22.953 1 95.31 225 GLN B N 1
ATOM 4112 C CA . GLN B 1 225 ? 8.312 34.438 23.5 1 95.31 225 GLN B CA 1
ATOM 4113 C C . GLN B 1 225 ? 9.531 33.875 22.766 1 95.31 225 GLN B C 1
ATOM 4115 O O . GLN B 1 225 ? 10.57 34.531 22.688 1 95.31 225 GLN B O 1
ATOM 4120 N N . LEU B 1 226 ? 9.32 32.719 22.203 1 93.5 226 LEU B N 1
ATOM 4121 C CA . LEU B 1 226 ? 10.414 32.094 21.484 1 93.5 226 LEU B CA 1
ATOM 4122 C C . LEU B 1 226 ? 10.484 32.594 20.047 1 93.5 226 LEU B C 1
ATOM 4124 O O . LEU B 1 226 ? 11.414 32.281 19.312 1 93.5 226 LEU B O 1
ATOM 4128 N N . GLY B 1 227 ? 9.484 33.312 19.625 1 93.94 227 GLY B N 1
ATOM 4129 C CA . GLY B 1 227 ? 9.648 34 18.344 1 93.94 227 GLY B CA 1
ATOM 4130 C C . GLY B 1 227 ? 8.469 33.781 17.406 1 93.94 227 GLY B C 1
ATOM 4131 O O . GLY B 1 227 ? 8.352 34.469 16.391 1 93.94 227 GLY B O 1
ATOM 4132 N N . VAL B 1 228 ? 7.555 32.906 17.75 1 97.25 228 VAL B N 1
ATOM 4133 C CA . VAL B 1 228 ? 6.398 32.656 16.906 1 97.25 228 VAL B CA 1
ATOM 4134 C C . VAL B 1 228 ? 5.383 33.781 17.047 1 97.25 228 VAL B C 1
ATOM 4136 O O . VAL B 1 228 ? 5.008 34.156 18.172 1 97.25 228 VAL B O 1
ATOM 4139 N N . THR B 1 229 ? 4.91 34.344 15.992 1 97.94 229 THR B N 1
ATOM 4140 C CA . THR B 1 229 ? 4.027 35.5 16.031 1 97.94 229 THR B CA 1
ATOM 4141 C C . THR B 1 229 ? 2.621 35.094 16.453 1 97.94 229 THR B C 1
ATOM 4143 O O . THR B 1 229 ? 2.027 35.719 17.344 1 97.94 229 THR B O 1
ATOM 4146 N N . GLU B 1 230 ? 2.064 34.062 15.82 1 98.69 230 GLU B N 1
ATOM 4147 C CA . GLU B 1 230 ? 0.739 33.531 16.141 1 98.69 230 GLU B CA 1
ATOM 4148 C C . GLU B 1 230 ? 0.797 32.062 16.484 1 98.69 230 GLU B C 1
ATOM 4150 O O . GLU B 1 230 ? 1.409 31.281 15.758 1 98.69 230 GLU B O 1
ATOM 4155 N N . VAL B 1 231 ? 0.219 31.703 17.594 1 98.56 231 VAL B N 1
ATOM 4156 C CA . VAL B 1 231 ? 0.139 30.297 18 1 98.56 231 VAL B CA 1
ATOM 4157 C C . VAL B 1 231 ? -1.324 29.875 18.094 1 98.56 231 VAL B C 1
ATOM 4159 O O . VAL B 1 231 ? -2.059 30.328 18.969 1 98.56 231 VAL B O 1
ATOM 4162 N N . LEU B 1 232 ? -1.756 29.062 17.188 1 98.81 232 LEU B N 1
ATOM 4163 C CA . LEU B 1 232 ? -3.078 28.438 17.203 1 98.81 232 LEU B CA 1
ATOM 4164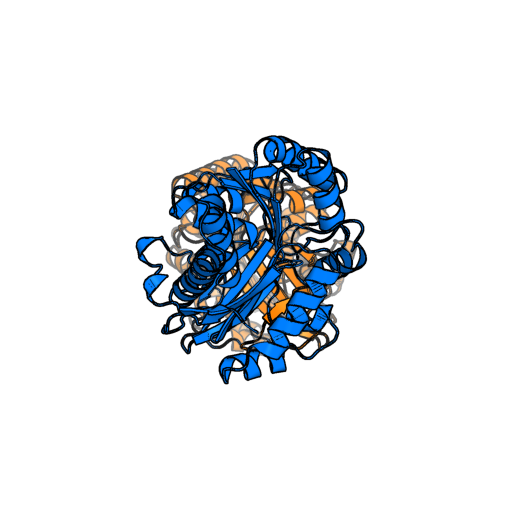 C C . LEU B 1 232 ? -3.018 27.047 17.797 1 98.81 232 LEU B C 1
ATOM 4166 O O . LEU B 1 232 ? -2.762 26.078 17.062 1 98.81 232 LEU B O 1
ATOM 4170 N N . ALA B 1 233 ? -3.314 26.875 19.031 1 98.31 233 ALA B N 1
ATOM 4171 C CA . ALA B 1 233 ? -3.258 25.578 19.688 1 98.31 233 ALA B CA 1
ATOM 4172 C C . ALA B 1 233 ? -4.641 24.938 19.75 1 98.31 233 ALA B C 1
ATOM 4174 O O . ALA B 1 233 ? -5.578 25.516 20.297 1 98.31 233 ALA B O 1
ATOM 4175 N N . THR B 1 234 ? -4.773 23.781 19.203 1 97.62 234 THR B N 1
ATOM 4176 C CA . THR B 1 234 ? -6.047 23.062 19.234 1 97.62 234 THR B CA 1
ATOM 4177 C C . THR B 1 234 ? -6.125 22.172 20.484 1 97.62 234 THR B C 1
ATOM 4179 O O . THR B 1 234 ? -5.129 21.562 20.875 1 97.62 234 THR B O 1
ATOM 4182 N N . LEU B 1 235 ? -7.27 22.109 21.109 1 96.62 235 LEU B N 1
ATOM 4183 C CA . LEU B 1 235 ? -7.469 21.406 22.375 1 96.62 235 LEU B CA 1
ATOM 4184 C C . LEU B 1 235 ? -8.594 20.375 22.266 1 96.62 235 LEU B C 1
ATOM 4186 O O . LEU B 1 235 ? -9.445 20.281 23.141 1 96.62 235 LEU B O 1
ATOM 4190 N N . GLY B 1 236 ? -8.672 19.703 21.141 1 91.94 236 GLY B N 1
ATOM 4191 C CA . GLY B 1 236 ? -9.695 18.688 20.922 1 91.94 236 GLY B CA 1
ATOM 4192 C C . GLY B 1 236 ? -11.102 19.25 20.938 1 91.94 236 GLY B C 1
ATOM 4193 O O . GLY B 1 236 ? -11.391 20.234 20.266 1 91.94 236 GLY B O 1
ATOM 4194 N N . GLU B 1 237 ? -11.961 18.531 21.656 1 92.81 237 GLU B N 1
ATOM 4195 C CA . GLU B 1 237 ? -13.375 18.891 21.703 1 92.81 237 GLU B CA 1
ATOM 4196 C C . GLU B 1 237 ? -13.578 20.203 22.469 1 92.81 237 GLU B C 1
ATOM 4198 O O . GLU B 1 237 ? -14.617 20.859 22.312 1 92.81 237 GLU B O 1
ATOM 4203 N N . ALA B 1 238 ? -12.578 20.609 23.25 1 95 238 ALA B N 1
ATOM 4204 C CA . ALA B 1 238 ? -12.711 21.828 24.047 1 95 238 ALA B CA 1
ATOM 4205 C C . ALA B 1 238 ? -12.648 23.078 23.172 1 95 238 ALA B C 1
ATOM 4207 O O . ALA B 1 238 ? -13.227 24.109 23.5 1 95 238 ALA B O 1
ATOM 4208 N N . GLY B 1 239 ? -11.898 22.938 22.031 1 97.12 239 GLY B N 1
ATOM 4209 C CA . GLY B 1 239 ? -11.711 24.094 21.172 1 97.12 239 GLY B CA 1
ATOM 4210 C C . GLY B 1 239 ? -10.258 24.406 20.891 1 97.12 239 GLY B C 1
ATOM 4211 O O . GLY B 1 239 ? -9.484 23.516 20.5 1 97.12 239 GLY B O 1
ATOM 4212 N N . ALA B 1 240 ? -9.953 25.766 20.984 1 98.38 240 ALA B N 1
ATOM 4213 C CA . ALA B 1 240 ? -8.594 26.172 20.641 1 98.38 240 ALA B CA 1
ATOM 4214 C C . ALA B 1 240 ? -8.234 27.5 21.312 1 98.38 240 ALA B C 1
ATOM 4216 O O . ALA B 1 240 ? -9.109 28.203 21.828 1 98.38 240 ALA B O 1
ATOM 4217 N N . ILE B 1 241 ? -6.98 27.75 21.375 1 98.06 241 ILE B N 1
ATOM 4218 C CA . ILE B 1 241 ? -6.461 29.031 21.828 1 98.06 241 ILE B CA 1
ATOM 4219 C C . ILE B 1 241 ? -5.652 29.688 20.719 1 98.06 241 ILE B C 1
ATOM 4221 O O . ILE B 1 241 ? -5.125 29 19.828 1 98.06 241 ILE B O 1
ATOM 4225 N N . LEU B 1 242 ? -5.672 31 20.719 1 98.81 242 LEU B N 1
ATOM 4226 C CA . LEU B 1 242 ? -4.844 31.828 19.828 1 98.81 242 LEU B CA 1
ATOM 4227 C C . LEU B 1 242 ? -4.031 32.844 20.641 1 98.81 242 LEU B C 1
ATOM 4229 O O . LEU B 1 242 ? -4.598 33.719 21.281 1 98.81 242 LEU B O 1
ATOM 4233 N N . ALA B 1 243 ? -2.752 32.688 20.656 1 98.75 243 ALA B N 1
ATOM 4234 C CA . ALA B 1 243 ? -1.865 33.625 21.328 1 98.75 243 ALA B CA 1
ATOM 4235 C C . ALA B 1 243 ? -1.1 34.5 20.328 1 98.75 243 ALA B C 1
ATOM 4237 O O . ALA B 1 243 ? -0.492 33.969 19.391 1 98.75 243 ALA B O 1
ATOM 4238 N N . ILE B 1 244 ? -1.203 35.75 20.484 1 98.5 244 ILE B N 1
ATOM 4239 C CA . ILE B 1 244 ? -0.532 36.688 19.594 1 98.5 244 ILE B CA 1
ATOM 4240 C C . ILE B 1 244 ? 0.707 37.25 20.281 1 98.5 244 ILE B C 1
ATOM 4242 O O . ILE B 1 244 ? 0.633 37.719 21.422 1 98.5 244 ILE B O 1
ATOM 4246 N N . LYS B 1 245 ? 1.839 37.219 19.578 1 97.62 245 LYS B N 1
ATOM 4247 C CA . LYS B 1 245 ? 3.068 37.781 20.141 1 97.62 245 LYS B CA 1
ATOM 4248 C C . LYS B 1 245 ? 2.877 39.25 20.531 1 97.62 245 LYS B C 1
ATOM 4250 O O . LYS B 1 245 ? 2.408 40.062 19.719 1 97.62 245 LYS B O 1
ATOM 4255 N N . ASP B 1 246 ? 3.215 39.562 21.797 1 95.62 246 ASP B N 1
ATOM 4256 C CA . ASP B 1 246 ? 3.102 40.906 22.359 1 95.62 246 ASP B CA 1
ATOM 4257 C C . ASP B 1 246 ? 1.665 41.406 22.281 1 95.62 246 ASP B C 1
ATOM 4259 O O . ASP B 1 246 ? 1.435 42.625 22.141 1 95.62 246 ASP B O 1
ATOM 4263 N N . GLY B 1 247 ? 0.717 40.531 22.203 1 96.5 247 GLY B N 1
ATOM 4264 C CA . GLY B 1 247 ? -0.692 40.875 22.078 1 96.5 247 GLY B CA 1
ATOM 4265 C C . GLY B 1 247 ? -1.594 39.969 22.922 1 96.5 247 GLY B C 1
ATOM 4266 O O . GLY B 1 247 ? -1.144 39.375 23.906 1 96.5 247 GLY B O 1
ATOM 4267 N N . PRO B 1 248 ? -2.854 40 22.672 1 97.56 248 PRO B N 1
ATOM 4268 C CA . PRO B 1 248 ? -3.822 39.25 23.469 1 97.56 248 PRO B CA 1
ATOM 4269 C C . PRO B 1 248 ? -3.783 37.75 23.203 1 97.56 248 PRO B C 1
ATOM 4271 O O . PRO B 1 248 ? -3.137 37.312 22.25 1 97.56 248 PRO B O 1
ATOM 4274 N N . CYS B 1 249 ? -4.359 37.094 24.094 1 98.44 249 CYS B N 1
ATOM 4275 C CA . CYS B 1 249 ? -4.637 35.688 23.953 1 98.44 249 CYS B CA 1
ATOM 4276 C C . CYS B 1 249 ? -6.137 35.406 23.984 1 98.44 249 CYS B C 1
ATOM 4278 O O . CYS B 1 249 ? -6.863 36 24.781 1 98.44 249 CYS B O 1
ATOM 4280 N N . PHE B 1 250 ? -6.582 34.625 23.031 1 98.62 250 PHE B N 1
ATOM 4281 C CA . PHE B 1 250 ? -8.008 34.312 22.906 1 98.62 250 PHE B CA 1
ATOM 4282 C C . PHE B 1 250 ? -8.25 32.812 23.078 1 98.62 250 PHE B C 1
ATOM 4284 O O . PHE B 1 250 ? -7.363 32 22.812 1 98.62 250 PHE B O 1
ATOM 4291 N N . ALA B 1 251 ? -9.398 32.469 23.516 1 98.5 251 ALA B N 1
ATOM 4292 C CA . ALA B 1 251 ? -9.922 31.109 23.5 1 98.5 251 ALA B CA 1
ATOM 4293 C C . ALA B 1 251 ? -11.227 31.031 22.719 1 98.5 251 ALA B C 1
ATOM 4295 O O . ALA B 1 251 ? -11.945 32.031 22.578 1 98.5 251 ALA B O 1
ATOM 4296 N N . ALA B 1 252 ? -11.469 29.938 22.125 1 98.06 252 ALA B N 1
ATOM 4297 C CA . ALA B 1 252 ? -12.75 29.688 21.469 1 98.06 252 ALA B CA 1
ATOM 4298 C C . ALA B 1 252 ? -13.227 28.266 21.703 1 98.06 252 ALA B C 1
ATOM 4300 O O . ALA B 1 252 ? -12.43 27.328 21.672 1 98.06 252 ALA B O 1
ATOM 4301 N N . THR B 1 253 ? -14.484 28.094 21.984 1 96.19 253 THR B N 1
ATOM 4302 C CA . THR B 1 253 ? -15.086 26.781 22.094 1 96.19 253 THR B CA 1
ATOM 4303 C C . THR B 1 253 ? -15.594 26.297 20.719 1 96.19 253 THR B C 1
ATOM 4305 O O . THR B 1 253 ? -16.031 27.109 19.906 1 96.19 253 THR B O 1
ATOM 4308 N N . SER B 1 254 ? -15.469 25.016 20.562 1 88.62 254 SER B N 1
ATOM 4309 C CA . SER B 1 254 ? -15.977 24.422 19.328 1 88.62 254 SER B CA 1
ATOM 4310 C C . SER B 1 254 ? -17.484 24.266 19.375 1 88.62 254 SER B C 1
ATOM 4312 O O . SER B 1 254 ? -18.062 23.984 20.438 1 88.62 254 SER B O 1
ATOM 4314 N N . PRO B 1 255 ? -18.172 24.406 18.203 1 89.25 255 PRO B N 1
ATOM 4315 C CA . PRO B 1 255 ? -19.578 23.984 18.141 1 89.25 255 PRO B CA 1
ATOM 4316 C C . PRO B 1 255 ? -19.766 22.531 18.578 1 89.25 255 PRO B C 1
ATOM 4318 O O . PRO B 1 255 ? -18.891 21.688 18.391 1 89.25 255 PRO B O 1
ATOM 4321 N N . LYS B 1 256 ? -20.906 22.234 19.188 1 88.94 256 LYS B N 1
ATOM 4322 C CA . LYS B 1 256 ? -21.234 20.859 19.547 1 88.94 256 LYS B CA 1
ATOM 4323 C C . LYS B 1 256 ? -21.609 20.031 18.312 1 88.94 256 LYS B C 1
ATOM 4325 O O . LYS B 1 256 ? -22.406 20.469 17.5 1 88.94 256 LYS B O 1
ATOM 4330 N N . ILE B 1 257 ? -20.906 18.938 18.203 1 90.56 257 ILE B N 1
ATOM 4331 C CA . ILE B 1 257 ? -21.188 18.062 17.062 1 90.56 257 ILE B CA 1
ATOM 4332 C C . ILE B 1 257 ? -21.188 16.609 17.5 1 90.56 257 ILE B C 1
ATOM 4334 O O . ILE B 1 257 ? -20.797 16.297 18.641 1 90.56 257 ILE B O 1
ATOM 4338 N N . ILE B 1 258 ? -21.75 15.727 16.672 1 89.31 258 ILE B N 1
ATOM 4339 C CA . ILE B 1 258 ? -21.547 14.289 16.812 1 89.31 258 ILE B CA 1
ATOM 4340 C C . ILE B 1 258 ? -20.312 13.859 16.031 1 89.31 258 ILE B C 1
ATOM 4342 O O . ILE B 1 258 ? -20.328 13.883 14.789 1 89.31 258 ILE B O 1
ATOM 4346 N N . PRO B 1 259 ? -19.328 13.562 16.781 1 88.94 259 PRO B N 1
ATOM 4347 C CA . PRO B 1 259 ? -18.094 13.227 16.062 1 88.94 259 PRO B CA 1
ATOM 4348 C C . PRO B 1 259 ? -18.203 11.93 15.266 1 88.94 259 PRO B C 1
ATOM 4350 O O . PRO B 1 259 ? -18.828 10.969 15.727 1 88.94 259 PRO B O 1
ATOM 4353 N N . GLN B 1 260 ? -17.656 11.984 14.047 1 85.06 260 GLN B N 1
ATOM 4354 C CA . GLN B 1 260 ? -17.562 10.789 13.227 1 85.06 260 GLN B CA 1
ATOM 4355 C C . GLN B 1 260 ? -16.094 10.398 13 1 85.06 260 GLN B C 1
ATOM 4357 O O . GLN B 1 260 ? -15.758 9.211 12.969 1 85.06 260 GLN B O 1
ATOM 4362 N N . SER B 1 261 ? -15.258 11.422 12.805 1 82.44 261 SER B N 1
ATOM 4363 C CA . SER B 1 261 ? -13.828 11.219 12.594 1 82.44 261 SER B CA 1
ATOM 4364 C C . SER B 1 261 ? -13.023 12.445 13 1 82.44 261 SER B C 1
ATOM 4366 O O . SER B 1 261 ? -13.414 13.578 12.711 1 82.44 261 SER B O 1
ATOM 4368 N N . THR B 1 262 ? -11.922 12.156 13.594 1 78.75 262 THR B N 1
ATOM 4369 C CA . THR B 1 262 ? -11.086 13.289 13.992 1 78.75 262 THR B CA 1
ATOM 4370 C C . THR B 1 262 ? -9.969 13.523 12.984 1 78.75 262 THR B C 1
ATOM 4372 O O . THR B 1 262 ? -9.211 14.492 13.102 1 78.75 262 THR B O 1
ATOM 4375 N N . VAL B 1 263 ? -9.867 12.664 12.031 1 79.94 263 VAL B N 1
ATOM 4376 C CA . VAL B 1 263 ? -8.812 12.773 11.031 1 79.94 263 VAL B CA 1
ATOM 4377 C C . VAL B 1 263 ? -9.031 14.023 10.18 1 79.94 263 VAL B C 1
ATOM 4379 O O . VAL B 1 263 ? -10.141 14.25 9.68 1 79.94 263 VAL B O 1
ATOM 4382 N N . GLY B 1 264 ? -8.016 14.906 10.133 1 88 264 GLY B N 1
ATOM 4383 C CA . GLY B 1 264 ? -8.078 16.094 9.297 1 88 264 GLY B CA 1
ATOM 4384 C C . GLY B 1 264 ? -8.648 17.297 10.023 1 88 264 GLY B C 1
ATOM 4385 O O . GLY B 1 264 ? -8.641 18.422 9.5 1 88 264 GLY B O 1
ATOM 4386 N N . ALA B 1 265 ? -9.148 17.094 11.227 1 92.44 265 ALA B N 1
ATOM 4387 C CA . ALA B 1 265 ? -9.758 18.188 11.984 1 92.44 265 ALA B CA 1
ATOM 4388 C C . ALA B 1 265 ? -8.766 19.328 12.195 1 92.44 265 ALA B C 1
ATOM 4390 O O . ALA B 1 265 ? -9.109 20.5 12.008 1 92.44 265 ALA B O 1
ATOM 4391 N N . GLY B 1 266 ? -7.582 19.016 12.578 1 95.06 266 GLY B N 1
ATOM 4392 C CA . GLY B 1 266 ? -6.551 20.016 12.766 1 95.06 266 GLY B CA 1
ATOM 4393 C C . GLY B 1 266 ? -6.184 20.734 11.484 1 95.06 266 GLY B C 1
ATOM 4394 O O . GLY B 1 266 ? -5.953 21.953 11.492 1 95.06 266 GLY B O 1
ATOM 4395 N N . ASP B 1 267 ? -6.117 20 10.414 1 97 267 ASP B N 1
ATOM 4396 C CA . ASP B 1 267 ? -5.824 20.578 9.109 1 97 267 ASP B CA 1
ATOM 4397 C C . ASP B 1 267 ? -6.895 21.594 8.711 1 97 267 ASP B C 1
ATOM 4399 O O . ASP B 1 267 ? -6.582 22.656 8.18 1 97 267 ASP B O 1
ATOM 4403 N N . CYS B 1 268 ? -8.102 21.219 9 1 97.88 268 CYS B N 1
ATOM 4404 C CA . CYS B 1 268 ? -9.227 22.094 8.664 1 97.88 268 CYS B CA 1
ATOM 4405 C C . CYS B 1 268 ? -9.242 23.328 9.57 1 97.88 268 CYS B C 1
ATOM 4407 O O . CYS B 1 268 ? -9.602 24.422 9.133 1 97.88 268 CYS B O 1
ATOM 4409 N N . ALA B 1 269 ? -8.906 23.109 10.82 1 98.31 269 ALA B N 1
ATOM 4410 C CA . ALA B 1 269 ? -8.781 24.266 11.719 1 98.31 269 ALA B CA 1
ATOM 4411 C C . ALA B 1 269 ? -7.75 25.25 11.203 1 98.31 269 ALA B C 1
ATOM 4413 O O . ALA B 1 269 ? -8 26.469 11.188 1 98.31 269 ALA B O 1
ATOM 4414 N N . LEU B 1 270 ? -6.621 24.766 10.766 1 98.75 270 LEU B N 1
ATOM 4415 C CA . LEU B 1 270 ? -5.582 25.625 10.203 1 98.75 270 LEU B CA 1
ATOM 4416 C C . LEU B 1 270 ? -6.078 26.344 8.953 1 98.75 270 LEU B C 1
ATOM 4418 O O . LEU B 1 270 ? -5.875 27.547 8.797 1 98.75 270 LEU B O 1
ATOM 4422 N N . ALA B 1 271 ? -6.727 25.625 8.078 1 98.81 271 ALA B N 1
ATOM 4423 C CA . ALA B 1 271 ? -7.273 26.219 6.863 1 98.81 271 ALA B CA 1
ATOM 4424 C C . ALA B 1 271 ? -8.266 27.328 7.188 1 98.81 271 ALA B C 1
ATOM 4426 O O . ALA B 1 271 ? -8.195 28.422 6.613 1 98.81 271 ALA B O 1
ATOM 4427 N N . GLY B 1 272 ? -9.148 27 8.094 1 98.69 272 GLY B N 1
ATOM 4428 C CA . GLY B 1 272 ? -10.133 28 8.492 1 98.69 272 GLY B CA 1
ATOM 4429 C C . GLY B 1 272 ? -9.516 29.281 9.031 1 98.69 272 GLY B C 1
ATOM 4430 O O . GLY B 1 272 ? -9.969 30.375 8.711 1 98.69 272 GLY B O 1
ATOM 4431 N N . TYR B 1 273 ? -8.523 29.109 9.859 1 98.81 273 TYR B N 1
ATOM 4432 C CA . TYR B 1 273 ? -7.84 30.266 10.422 1 98.81 273 TYR B CA 1
ATOM 4433 C C . TYR B 1 273 ? -7.188 31.094 9.328 1 98.81 273 TYR B C 1
ATOM 4435 O O . TYR B 1 273 ? -7.387 32.312 9.266 1 98.81 273 TYR B O 1
ATOM 4443 N N . VAL B 1 274 ? -6.445 30.469 8.461 1 98.81 274 VAL B N 1
ATOM 4444 C CA . VAL B 1 274 ? -5.688 31.125 7.402 1 98.81 274 VAL B CA 1
ATOM 4445 C C . VAL B 1 274 ? -6.648 31.812 6.441 1 98.81 274 VAL B C 1
ATOM 4447 O O . VAL B 1 274 ? -6.379 32.938 5.988 1 98.81 274 VAL B O 1
ATOM 4450 N N . LEU B 1 275 ? -7.766 31.172 6.145 1 98.56 275 LEU B N 1
ATOM 4451 C CA . LEU B 1 275 ? -8.773 31.766 5.27 1 98.56 275 LEU B CA 1
ATOM 4452 C C . LEU B 1 275 ? -9.289 33.094 5.844 1 98.56 275 LEU B C 1
ATOM 4454 O O . LEU B 1 275 ? -9.391 34.094 5.129 1 98.56 275 LEU B O 1
ATOM 4458 N N . SER B 1 276 ? -9.602 33.031 7.121 1 98.25 276 SER B N 1
ATOM 4459 C CA . SER B 1 276 ? -10.109 34.219 7.789 1 98.25 276 SER B CA 1
ATOM 4460 C C . SER B 1 276 ? -9.062 35.312 7.832 1 98.25 276 SER B C 1
ATOM 4462 O O . SER B 1 276 ? -9.367 36.5 7.57 1 98.25 276 SER B O 1
ATOM 4464 N N . ARG B 1 277 ? -7.828 34.938 8.133 1 97.94 277 ARG B N 1
ATOM 4465 C CA . ARG B 1 277 ? -6.746 35.906 8.18 1 97.94 277 ARG B CA 1
ATOM 4466 C C . ARG B 1 277 ? -6.508 36.562 6.809 1 97.94 277 ARG B C 1
ATOM 4468 O O . ARG B 1 277 ? -6.238 37.75 6.707 1 97.94 277 ARG B O 1
ATOM 4475 N N . GLN B 1 278 ? -6.59 35.75 5.816 1 96.31 278 GLN B N 1
ATOM 4476 C CA . GLN B 1 278 ? -6.422 36.219 4.449 1 96.31 278 GLN B CA 1
ATOM 4477 C C . GLN B 1 278 ? -7.504 37.25 4.086 1 96.31 278 GLN B C 1
ATOM 4479 O O . GLN B 1 278 ? -7.246 38.188 3.334 1 96.31 278 GLN B O 1
ATOM 4484 N N . ARG B 1 279 ? -8.672 37.094 4.664 1 95.94 279 ARG B N 1
ATOM 4485 C CA . ARG B 1 279 ? -9.797 38 4.398 1 95.94 279 ARG B CA 1
ATOM 4486 C C . ARG B 1 279 ? -9.719 39.25 5.258 1 95.94 279 ARG B C 1
ATOM 4488 O O . ARG B 1 279 ? -10.531 40.156 5.113 1 95.94 279 ARG B O 1
ATOM 4495 N N . GLY B 1 280 ? -8.82 39.281 6.184 1 96.69 280 GLY B N 1
ATOM 4496 C CA . GLY B 1 280 ? -8.633 40.438 7.023 1 96.69 280 GLY B CA 1
ATOM 4497 C C . GLY B 1 280 ? -9.547 40.469 8.234 1 96.69 280 GLY B C 1
ATOM 4498 O O . GLY B 1 280 ? -9.766 41.531 8.828 1 96.69 280 GLY B O 1
ATOM 4499 N N . GLU B 1 281 ? -10.008 39.375 8.586 1 97.62 281 GLU B N 1
ATOM 4500 C CA . GLU B 1 281 ? -10.891 39.281 9.742 1 97.62 281 GLU B CA 1
ATOM 4501 C C . GLU B 1 281 ? -10.117 39.406 11.047 1 97.62 281 GLU B C 1
ATOM 4503 O O . GLU B 1 281 ? -8.898 39.25 11.07 1 97.62 281 GLU B O 1
ATOM 4508 N N . SER B 1 282 ? -10.875 39.75 12.117 1 97.94 282 SER B N 1
ATOM 4509 C CA . SER B 1 282 ? -10.25 39.938 13.422 1 97.94 282 SER B CA 1
ATOM 4510 C C . SER B 1 282 ? -9.75 38.594 13.984 1 97.94 282 SER B C 1
ATOM 4512 O O . SER B 1 282 ? -10.148 37.531 13.508 1 97.94 282 SER B O 1
ATOM 4514 N N . PHE B 1 283 ? -8.875 38.688 15 1 98.31 283 PHE B N 1
ATOM 4515 C CA . PHE B 1 283 ? -8.305 37.5 15.609 1 98.31 283 PHE B CA 1
ATOM 4516 C C . PHE B 1 283 ? -9.391 36.594 16.219 1 98.31 283 PHE B C 1
ATOM 4518 O O . PHE B 1 283 ? -9.422 35.406 15.977 1 98.31 283 PHE B O 1
ATOM 4525 N N . PRO B 1 284 ? -10.359 37.188 16.938 1 97.94 284 PRO B N 1
ATOM 4526 C CA . PRO B 1 284 ? -11.43 36.344 17.484 1 97.94 284 PRO B CA 1
ATOM 4527 C C . PRO B 1 284 ? -12.273 35.688 16.391 1 97.94 284 PRO B C 1
ATOM 4529 O O . PRO B 1 284 ? -12.68 34.531 16.531 1 97.94 284 PRO B O 1
ATOM 4532 N N . GLN B 1 285 ? -12.531 36.438 15.32 1 97.88 285 GLN B N 1
ATOM 4533 C CA . GLN B 1 285 ? -13.289 35.875 14.211 1 97.88 285 GLN B CA 1
ATOM 4534 C C . GLN B 1 285 ? -12.523 34.719 13.539 1 97.88 285 GLN B C 1
ATOM 4536 O O . GLN B 1 285 ? -13.109 33.719 13.188 1 97.88 285 GLN B O 1
ATOM 4541 N N . ALA B 1 286 ? -11.227 34.969 13.352 1 98.56 286 ALA B N 1
ATOM 4542 C CA . ALA B 1 286 ? -10.383 33.969 12.734 1 98.56 286 ALA B CA 1
ATOM 4543 C C . ALA B 1 286 ? -10.328 32.688 13.594 1 98.56 286 ALA B C 1
ATOM 4545 O O . ALA B 1 286 ? -10.375 31.578 13.078 1 98.56 286 ALA B O 1
ATOM 4546 N N . LEU B 1 287 ? -10.242 32.875 14.906 1 98.75 287 LEU B N 1
ATOM 4547 C CA . LEU B 1 287 ? -10.219 31.734 15.828 1 98.75 287 LEU B CA 1
ATOM 4548 C C . LEU B 1 287 ? -11.547 30.984 15.797 1 98.75 287 LEU B C 1
ATOM 4550 O O . LEU B 1 287 ? -11.562 29.75 15.812 1 98.75 287 LEU B O 1
ATOM 4554 N N . SER B 1 288 ? -12.617 31.734 15.742 1 98.44 288 SER B N 1
ATOM 4555 C CA . SER B 1 288 ? -13.938 31.109 15.633 1 98.44 288 SER B CA 1
ATOM 4556 C C . SER B 1 288 ? -14.062 30.297 14.352 1 98.44 288 SER B C 1
ATOM 4558 O O . SER B 1 288 ? -14.633 29.203 14.359 1 98.44 288 SER B O 1
ATOM 4560 N N . ASN B 1 289 ? -13.562 30.859 13.297 1 98.44 289 ASN B N 1
ATOM 4561 C CA . ASN B 1 289 ? -13.594 30.141 12.031 1 98.44 289 ASN B CA 1
ATOM 4562 C C . ASN B 1 289 ? -12.758 28.859 12.094 1 98.44 289 ASN B C 1
ATOM 4564 O O . ASN B 1 289 ? -13.148 27.828 11.531 1 98.44 289 ASN B O 1
ATOM 4568 N N . ALA B 1 290 ? -11.617 28.906 12.758 1 98.69 290 ALA B N 1
ATOM 4569 C CA . ALA B 1 290 ? -10.742 27.75 12.914 1 98.69 290 ALA B CA 1
ATOM 4570 C C . ALA B 1 290 ? -11.469 26.609 13.617 1 98.69 290 ALA B C 1
ATOM 4572 O O . ALA B 1 290 ? -11.5 25.484 13.117 1 98.69 290 ALA B O 1
ATOM 4573 N N . VAL B 1 291 ? -12.125 26.875 14.758 1 98.25 291 VAL B N 1
ATOM 4574 C CA . VAL B 1 291 ? -12.766 25.828 15.539 1 98.25 291 VAL B CA 1
ATOM 4575 C C . VAL B 1 291 ? -14 25.312 14.797 1 98.25 291 VAL B C 1
ATOM 4577 O O . VAL B 1 291 ? -14.328 24.125 14.875 1 98.25 291 VAL B O 1
ATOM 4580 N N . ALA B 1 292 ? -14.633 26.203 14.016 1 98.12 292 ALA B N 1
ATOM 4581 C CA . ALA B 1 292 ? -15.797 25.781 13.234 1 98.12 292 ALA B CA 1
ATOM 4582 C C . ALA B 1 292 ? -15.391 24.812 12.125 1 98.12 292 ALA B C 1
ATOM 4584 O O . ALA B 1 292 ? -16.078 23.812 11.891 1 98.12 292 ALA B O 1
ATOM 4585 N N . TYR B 1 293 ? -14.336 25.141 11.43 1 98.19 293 TYR B N 1
ATOM 4586 C CA . TYR B 1 293 ? -13.836 24.234 10.398 1 98.19 293 TYR B CA 1
ATOM 4587 C C . TYR B 1 293 ? -13.422 22.891 11.008 1 98.19 293 TYR B C 1
ATOM 4589 O O . TYR B 1 293 ? -13.719 21.828 10.445 1 98.19 293 TYR B O 1
ATOM 4597 N N . GLY B 1 294 ? -12.734 22.906 12.172 1 97.19 294 GLY B N 1
ATOM 4598 C CA . GLY B 1 294 ? -12.375 21.672 12.852 1 97.19 294 GLY B CA 1
ATOM 4599 C C . GLY B 1 294 ? -13.578 20.828 13.227 1 97.19 294 GLY B C 1
ATOM 4600 O O . GLY B 1 294 ? -13.594 19.625 13 1 97.19 294 GLY B O 1
ATOM 4601 N N . ALA B 1 295 ? -14.57 21.484 13.758 1 96.5 295 ALA B N 1
ATOM 4602 C CA . ALA B 1 295 ? -15.797 20.797 14.172 1 96.5 295 ALA B CA 1
ATOM 4603 C C . ALA B 1 295 ? -16.516 20.203 12.969 1 96.5 295 ALA B C 1
ATOM 4605 O O . ALA B 1 295 ? -17.016 19.078 13.031 1 96.5 295 ALA B O 1
ATOM 4606 N N . ALA B 1 296 ? -16.609 20.969 11.922 1 96.69 296 ALA B N 1
ATOM 4607 C CA . ALA B 1 296 ? -17.266 20.484 10.719 1 96.69 296 ALA B CA 1
ATOM 4608 C C . ALA B 1 296 ? -16.578 19.25 10.172 1 96.69 296 ALA B C 1
ATOM 4610 O O . ALA B 1 296 ? -17.234 18.281 9.789 1 96.69 296 ALA B O 1
ATOM 4611 N N . ALA B 1 297 ? -15.266 19.281 10.109 1 95.38 297 ALA B N 1
ATOM 4612 C CA . ALA B 1 297 ? -14.5 18.141 9.641 1 95.38 297 ALA B CA 1
ATOM 4613 C C . ALA B 1 297 ? -14.758 16.906 10.516 1 95.38 297 ALA B C 1
ATOM 4615 O O . ALA B 1 297 ? -14.906 15.797 10.008 1 95.38 297 ALA B O 1
ATOM 4616 N N . THR B 1 298 ? -14.82 17.078 11.812 1 93.5 298 THR B N 1
ATOM 4617 C CA . THR B 1 298 ? -15.016 16.016 12.789 1 93.5 298 THR B CA 1
ATOM 4618 C C . THR B 1 298 ? -16.391 15.375 12.625 1 93.5 298 THR B C 1
ATOM 4620 O O . THR B 1 298 ? -16.594 14.203 12.945 1 93.5 298 THR B O 1
ATOM 4623 N N . SER B 1 299 ? -17.297 16.125 12.102 1 93.31 299 SER B N 1
ATOM 4624 C CA . SER B 1 299 ? -18.672 15.656 11.953 1 93.31 299 SER B CA 1
ATOM 4625 C C . SER B 1 299 ? -18.828 14.828 10.68 1 93.31 299 SER B C 1
ATOM 4627 O O . SER B 1 299 ? -19.891 14.266 10.43 1 93.31 299 SER B O 1
ATOM 4629 N N . LEU B 1 300 ? -17.828 14.75 9.867 1 89.75 300 LEU B N 1
ATOM 4630 C CA . LEU B 1 300 ? -17.875 14.016 8.602 1 89.75 300 LEU B CA 1
ATOM 4631 C C . LEU B 1 300 ? -17.062 12.727 8.703 1 89.75 300 LEU B C 1
ATOM 4633 O O . LEU B 1 300 ? -16.125 12.633 9.508 1 89.75 300 LEU B O 1
ATOM 4637 N N . PRO B 1 301 ? -17.375 11.734 7.883 1 82.12 301 PRO B N 1
ATOM 4638 C CA . PRO B 1 301 ? -16.656 10.469 7.969 1 82.12 301 PRO B CA 1
ATOM 4639 C C . PRO B 1 301 ? -15.281 10.523 7.312 1 82.12 301 PRO B C 1
ATOM 4641 O O . PRO B 1 301 ? -15.07 11.297 6.375 1 82.12 301 PRO B O 1
ATOM 4644 N N . GLY B 1 302 ? -14.367 9.711 7.754 1 76.94 302 GLY B N 1
ATOM 4645 C CA . GLY B 1 302 ? -13.055 9.586 7.133 1 76.94 302 GLY B CA 1
ATOM 4646 C C . GLY B 1 302 ? -12.289 10.898 7.102 1 76.94 302 GLY B C 1
ATOM 4647 O O . GLY B 1 302 ? -12.297 11.648 8.078 1 76.94 302 GLY B O 1
ATOM 4648 N N . THR B 1 303 ? -11.477 11.031 6.027 1 80.88 303 THR B N 1
ATOM 4649 C CA . THR B 1 303 ? -10.75 12.281 5.816 1 80.88 303 THR B CA 1
ATOM 4650 C C . THR B 1 303 ? -11.539 13.211 4.895 1 80.88 303 THR B C 1
ATOM 4652 O O . THR B 1 303 ? -11.023 13.656 3.865 1 80.88 303 THR B O 1
ATOM 4655 N N . THR B 1 304 ? -12.758 13.438 5.25 1 86.12 304 THR B N 1
ATOM 4656 C CA . THR B 1 304 ? -13.602 14.312 4.438 1 86.12 304 THR B CA 1
ATOM 4657 C C . THR B 1 304 ? -13.398 15.773 4.836 1 86.12 304 THR B C 1
ATOM 4659 O O . THR B 1 304 ? -13.461 16.109 6.02 1 86.12 304 THR B O 1
ATOM 4662 N N . ILE B 1 305 ? -13.086 16.594 3.857 1 94.69 305 ILE B N 1
ATOM 4663 C CA . ILE B 1 305 ? -12.922 18.031 4.062 1 94.69 305 ILE B CA 1
ATOM 4664 C C . ILE B 1 305 ? -14.258 18.734 3.861 1 94.69 305 ILE B C 1
ATOM 4666 O O . ILE B 1 305 ? -14.93 18.531 2.846 1 94.69 305 ILE B O 1
ATOM 4670 N N . PRO B 1 306 ? -14.688 19.562 4.805 1 96.31 306 PRO B N 1
ATOM 4671 C CA . PRO B 1 306 ? -16.016 20.188 4.711 1 96.31 306 PRO B CA 1
ATOM 4672 C C . PRO B 1 306 ? -16.062 21.297 3.658 1 96.31 306 PRO B C 1
ATOM 4674 O O . PRO B 1 306 ? -15.07 22 3.451 1 96.31 306 PRO B O 1
ATOM 4677 N N . TYR B 1 307 ? -17.203 21.438 3.074 1 95.88 307 TYR B N 1
ATOM 4678 C CA . TYR B 1 307 ? -17.531 22.625 2.307 1 95.88 307 TYR B CA 1
ATOM 4679 C C . TYR B 1 307 ? -17.922 23.781 3.227 1 95.88 307 TYR B C 1
ATOM 4681 O O . TYR B 1 307 ? -18.344 23.562 4.363 1 95.88 307 TYR B O 1
ATOM 4689 N N . PRO B 1 308 ? -17.734 24.953 2.703 1 96.31 308 PRO B N 1
ATOM 4690 C CA . PRO B 1 308 ? -18.031 26.125 3.541 1 96.31 308 PRO B CA 1
ATOM 4691 C C . PRO B 1 308 ? -19.453 26.094 4.09 1 96.31 308 PRO B C 1
ATOM 4693 O O . PRO B 1 308 ? -19.703 26.594 5.195 1 96.31 308 PRO B O 1
ATOM 4696 N N . GLU B 1 309 ? -20.375 25.453 3.408 1 96.38 309 GLU B N 1
ATOM 4697 C CA . GLU B 1 309 ? -21.766 25.422 3.834 1 96.38 309 GLU B CA 1
ATOM 4698 C C . GLU B 1 309 ? -21.953 24.547 5.074 1 96.38 309 GLU B C 1
ATOM 4700 O O . GLU B 1 309 ? -22.953 24.672 5.785 1 96.38 309 GLU B O 1
ATOM 4705 N N . GLN B 1 310 ? -20.984 23.734 5.309 1 96.12 310 GLN B N 1
ATOM 4706 C CA . GLN B 1 310 ? -21.047 22.812 6.445 1 96.12 310 GLN B CA 1
ATOM 4707 C C . GLN B 1 310 ? -20.344 23.391 7.664 1 96.12 310 GLN B C 1
ATOM 4709 O O . GLN B 1 310 ? -20.328 22.781 8.734 1 96.12 310 GLN B O 1
ATOM 4714 N N . VAL B 1 311 ? -19.766 24.547 7.504 1 97.19 311 VAL B N 1
ATOM 4715 C CA . VAL B 1 311 ? -19 25.203 8.555 1 97.19 311 VAL B CA 1
ATOM 4716 C C . VAL B 1 311 ? -19.828 26.312 9.18 1 97.19 311 VAL B C 1
ATOM 4718 O O . VAL B 1 311 ? -20.359 27.172 8.477 1 97.19 311 VAL B O 1
ATOM 4721 N N . HIS B 1 312 ? -19.922 26.344 10.57 1 96.12 312 HIS B N 1
ATOM 4722 C CA . HIS B 1 312 ? -20.812 27.266 11.273 1 96.12 312 HIS B CA 1
ATOM 4723 C C . HIS B 1 312 ? -20.062 28.047 12.352 1 96.12 312 HIS B C 1
ATOM 4725 O O . HIS B 1 312 ? -20.234 27.781 13.539 1 96.12 312 HIS B O 1
ATOM 4731 N N . PRO B 1 313 ? -19.375 29.031 11.891 1 96.19 313 PRO B N 1
ATOM 4732 C CA . PRO B 1 313 ? -18.625 29.828 12.867 1 96.19 313 PRO B CA 1
ATOM 4733 C C . PRO B 1 313 ? -19.531 30.594 13.836 1 96.19 313 PRO B C 1
ATOM 4735 O O . PRO B 1 313 ? -19.094 30.969 14.922 1 96.19 313 PRO B O 1
ATOM 4738 N N . GLU B 1 314 ? -20.766 30.812 13.461 1 94.75 314 GLU B N 1
ATOM 4739 C CA . GLU B 1 314 ? -21.719 31.531 14.305 1 94.75 314 GLU B CA 1
ATOM 4740 C C . GLU B 1 314 ? -22 30.766 15.594 1 94.75 314 GLU B C 1
ATOM 4742 O O . GLU B 1 314 ? -22.469 31.344 16.578 1 94.75 314 GLU B O 1
ATOM 4747 N N . PHE B 1 315 ? -21.719 29.484 15.57 1 94.88 315 PHE B N 1
ATOM 4748 C CA . PHE B 1 315 ? -21.984 28.672 16.75 1 94.88 315 PHE B CA 1
ATOM 4749 C C . PHE B 1 315 ? -20.75 28.562 17.625 1 94.88 315 PHE B C 1
ATOM 4751 O O . PHE B 1 315 ? -20.797 27.969 18.703 1 94.88 315 PHE B O 1
ATOM 4758 N N . ALA B 1 316 ? -19.641 29.141 17.156 1 94.38 316 ALA B N 1
ATOM 4759 C CA . ALA B 1 316 ? -18.438 29.219 18 1 94.38 316 ALA B CA 1
ATOM 4760 C C . ALA B 1 316 ? -18.484 30.453 18.891 1 94.38 316 ALA B C 1
ATOM 4762 O O . ALA B 1 316 ? -19.156 31.422 18.594 1 94.38 316 ALA B O 1
ATOM 4763 N N . HIS B 1 317 ? -17.844 30.375 20.047 1 94.88 317 HIS B N 1
ATOM 4764 C CA . HIS B 1 317 ? -17.719 31.484 20.984 1 94.88 317 HIS B CA 1
ATOM 4765 C C . HIS B 1 317 ? -16.266 31.766 21.312 1 94.88 317 HIS B C 1
ATOM 4767 O O . HIS B 1 317 ? -15.562 30.906 21.859 1 94.88 317 HIS B O 1
ATOM 4773 N N . ALA B 1 318 ? -15.789 32.969 20.953 1 97.69 318 ALA B N 1
ATOM 4774 C CA . ALA B 1 318 ? -14.414 33.344 21.219 1 97.69 318 ALA B CA 1
ATOM 4775 C C . ALA B 1 318 ? -14.352 34.5 22.219 1 97.69 318 ALA B C 1
ATOM 4777 O O . ALA B 1 318 ? -15.195 35.406 22.203 1 97.69 318 ALA B O 1
ATOM 4778 N N . TRP B 1 319 ? -13.406 34.469 23.109 1 97.5 319 TRP B N 1
ATOM 4779 C CA . TRP B 1 319 ? -13.211 35.531 24.094 1 97.5 319 TRP B CA 1
ATOM 4780 C C . TRP B 1 319 ? -11.734 35.719 24.406 1 97.5 319 TRP B C 1
ATOM 4782 O O . TRP B 1 319 ? -10.914 34.844 24.141 1 97.5 319 TRP B O 1
ATOM 4792 N N . GLU B 1 320 ? -11.398 36.844 24.891 1 97.69 320 GLU B N 1
ATOM 4793 C CA . GLU B 1 320 ? -10.031 37.188 25.281 1 97.69 320 GLU B CA 1
ATOM 4794 C C . GLU B 1 320 ? -9.695 36.625 26.656 1 97.69 320 GLU B C 1
ATOM 4796 O O . GLU B 1 320 ? -10.508 36.688 27.578 1 97.69 320 GLU B O 1
ATOM 4801 N N . LEU B 1 321 ? -8.57 36 26.703 1 96.44 321 LEU B N 1
ATOM 4802 C CA . LEU B 1 321 ? -8.086 35.469 27.969 1 96.44 321 LEU B CA 1
ATOM 4803 C C . LEU B 1 321 ? -7.266 36.531 28.703 1 96.44 321 LEU B C 1
ATOM 4805 O O . LEU B 1 321 ? -6.562 37.344 28.078 1 96.44 321 LEU B O 1
ATOM 4809 N N . ASP B 1 322 ? -7.352 36.562 30.031 1 83.44 322 ASP B N 1
ATOM 4810 C CA . ASP B 1 322 ? -6.656 37.5 30.891 1 83.44 322 ASP B CA 1
ATOM 4811 C C . ASP B 1 322 ? -5.164 37.188 30.969 1 83.44 322 ASP B C 1
ATOM 4813 O O . ASP B 1 322 ? -4.758 36.031 30.844 1 83.44 322 ASP B O 1
#

Organism: NCBI:txid1408189

Secondary structure (DSSP, 8-state):
-EEEE-SS-EEEEEEE-SS---TT-EEEPPP-EEEEE-HHHHHHHHHHHTT--EEEEEEE-TTSHHHHHHHHHT--EEEEE-SSPPEEEEEEE-TTS-EEEEE---PPPPHHHHHHHHHHHHHHHTT-SEEEEESPPPTTS-TTHHHHHHHHHHHH-TTSEEEEE--HHHHHHHHHTTTTS--SEE--BHHHHHHHHTS-HHHHHHHHHTT--HHHHHHHHHHHHTT-SEEEEE-GGG-EEEEETTS-EEEEEPPP---S--TTHHHHHHHHHHHHHHTT--HHHHHHHHHHHHHHHHTSSTTPPPPGGG--GGG-EEEEE-/-EEEE-SS-EEEEEEE-SS---TT-EEEPPPPEEEEE-HHHHHHHHHHHTT--EEEEEEE-TTSHHHHHHHHHT--EEEEE-SSPPEEEEEEE-TTS-EEEEE---PPPPHHHHHHHHHHHHHHHTT-SEEEEESPPPTTS-TTHHHHHHHHHHHH-TTSEEEEE--HHHHHHHHHTTTTS--SEE--BHHHHHHHHTS-HHHHHHHHHTT--HHHHHHHHHHHHTT-SEEEEE-GGG-EEEEETTS-EEEEEPPP---S--TTHHHHHHHHHHHHHHTT--HHHHHHHHHHHHHHHHTSSTTPPPPGGG--GGG-EEEEE-

pLDDT: mean 94.83, std 4.2, range [76.19, 98.88]

Radius of gyration: 29.51 Å; Cα contacts (8 Å, |Δi|>4): 1597; chains: 2; bounding box: 45×90×64 Å